Protein AF-0000000070551129 (afdb_homodimer)

Foldseek 3Di:
DALPAEEEEEALPPVLQVQLQCVQCVDPLRSHRYDYDNDLVVVVVDLVVDEHCEYEEAPVSCVVCVVSVRHVAYEHADADVVQVVQLVDPDDSYHRDHSPDDSVLVVLSRQLSVLLVCLVVVDDEAEEEFAEDDLVQRVLLLLLVQVLVLVVGAEEEEELAPPDCVCLQQVPPAPAAPLQLVVLCVVPVPCSQVRNSSQWDDGRSYIYGHYDNDLVSSLPDALVNVLVSVVVSCNSRNGNYYGYSQYPSYDVSVSNLVSGDAAEYEDDPDPVRNVVLVVVLVVCVVVVNPVRSVRYHYFHGDDDPPDDSNCSSVCSCVGPRSVVVSVVVVVSVD/DALPAEEEEEALPPVLQVQLQCVQCVDPVRSHRYDYDNDLVVVVVDLVPDEGCEYEEAPVSCVVPVVSVRHVAYEHADAPVVQVVQLPDPDDSYHRDHSPDPSVLVVLSRQLSVLLVCLVVVDDEAEEEFAEDDLVQRVLLLLLVQVLVLVVGAEEEEELAPPDCVCLQQVPPAPAAPLQLVVLCVVPVPCSQSRNSSQWDDGDSYIYGHYDNDLVSSLPDALVNVLVSVVVSCNRRNGNYYGYSQYDSYDVSVSNLVSGDAAEYEDDPDPVRNVVLVVVLVVCVVVVNPVRSVRYHYFHGDDDPPDDSNCSSVCSCVGPRSVVVSVVVVVSVD

Organism: Lachnospira eligens (strain ATCC 27750 / DSM 3376 / VPI C15-48 / C15-B4) (NCBI:txid515620)

Solvent-accessible surface area (backbone atoms only — not comparable to full-atom values): 34025 Å² total; per-residue (Å²): 101,73,53,78,34,37,28,38,34,43,33,76,52,53,68,60,37,49,52,43,32,48,54,40,54,67,32,58,84,37,48,33,38,49,46,72,34,57,47,67,69,59,42,52,58,45,57,74,77,41,78,33,47,26,36,37,29,35,60,71,65,43,71,73,44,61,80,65,59,71,31,73,33,37,32,28,43,27,57,63,75,55,10,53,54,44,56,66,51,80,96,56,76,52,41,39,34,44,56,95,50,60,56,69,56,45,48,50,51,49,50,28,46,53,27,18,53,43,15,72,67,50,59,78,67,39,33,34,28,27,34,56,69,41,48,57,47,27,53,52,50,33,49,47,52,36,53,58,45,17,74,72,41,50,23,37,35,38,44,46,28,54,40,56,52,60,38,55,31,55,64,61,83,67,90,41,18,37,48,54,32,51,50,41,40,69,74,30,70,89,59,21,71,76,59,34,59,67,14,50,43,76,44,95,65,31,34,28,32,34,42,33,86,48,53,62,61,43,27,69,41,47,32,67,55,51,34,53,52,52,50,49,47,31,64,69,35,6,26,36,31,37,32,34,31,54,21,52,35,22,31,52,44,74,57,39,50,74,62,32,74,41,46,35,30,49,49,54,78,28,38,57,44,40,44,22,52,51,41,42,44,51,49,31,43,76,72,68,37,43,74,56,54,74,58,49,41,74,40,70,67,82,76,66,50,84,48,54,46,64,49,45,63,80,44,42,81,75,40,88,47,39,65,60,49,52,53,50,45,49,70,71,72,91,102,72,52,78,35,37,27,36,35,43,33,77,51,55,68,59,37,50,51,44,32,48,53,39,54,67,30,60,85,38,48,32,37,50,46,72,34,57,46,69,70,60,44,53,58,45,58,73,76,42,77,34,47,26,35,37,28,34,59,73,66,42,70,74,44,60,79,67,58,73,30,73,32,37,34,28,44,28,58,65,74,55,10,54,55,46,56,65,51,81,94,56,74,54,42,38,34,45,56,94,51,60,56,69,56,47,48,50,52,49,49,23,44,52,28,18,53,43,19,70,67,76,46,78,68,40,32,35,28,30,34,52,68,41,48,57,47,27,52,52,51,35,50,47,52,38,52,60,45,20,75,75,41,52,24,36,35,39,45,46,27,54,38,58,50,61,38,54,31,53,64,62,84,68,91,42,19,37,45,54,32,51,49,41,41,69,76,30,71,89,59,23,71,74,59,33,59,66,15,50,44,78,44,96,67,31,34,30,33,34,42,33,87,48,52,64,60,42,27,70,40,47,32,68,55,50,34,52,53,51,49,51,49,31,63,65,34,8,26,36,32,36,32,34,31,54,22,52,34,23,32,54,42,73,57,39,50,75,61,32,76,42,44,37,31,50,48,54,78,29,37,58,44,40,43,22,51,52,40,43,44,51,48,30,45,74,73,68,37,43,74,56,56,73,57,50,40,73,41,71,67,82,76,67,48,85,46,53,46,66,47,44,62,80,43,43,80,75,40,89,45,39,64,59,48,51,52,51,45,48,70,72,73,92

Nearest PDB structures (foldseek):
  3ea0-assembly1_B  TM=7.033E-01  e=5.804E-07  Chlorobaculum tepidum TLS
  3ea0-assembly1_A  TM=7.197E-01  e=1.323E-06  Chlorobaculum tepidum TLS
  1hyq-assembly1_A  TM=6.596E-01  e=9.170E-05  Archaeoglobus fulgidus
  4pfs-assembly1_A  TM=6.020E-01  e=1.752E-04  Mycolicibacterium smegmatis MC2 155
  6uyk-assembly2_C  TM=6.103E-01  e=4.208E-03  Cereibacter sphaeroides

Sequence (668 aa):
MGKNNICVIYDSDESYAKRLMSVINDDNDIPYNAQVFTKENDLDRYLKEKKADMLMISEEAYEYDSDRVGSKTVVLCEEDEDADEINTRKGEDLVGVCKYQPSYQILQSVMKYEKKEKALRSGRLKVIGVYGFNSGKRIVLSLAIARILSERAAALFVSFESFSCVANILKCDNNENLSDALYTFRQNHNQFHKNIANSISHYDRLDYIPEADCAEDVSDIKSQEIGTFIQAIGRELGYSYIVIDIGDCIRMPWAVLECCDEYYITCGENSIENSRIRNFEKYMIEQGMDNISEKLNKVSVNVQPDIPVEDIWGKLPFSEYYEDLQRMINAGGIMGKNNICVIYDSDESYAKRLMSVINDDNDIPYNAQVFTKENDLDRYLKEKKADMLMISEEAYEYDSDRVGSKTVVLCEEDEDADEINTRKGEDLVGVCKYQPSYQILQSVMKYEKKEKALRSGRLKVIGVYGFNSGKRIVLSLAIARILSERAAALFVSFESFSCVANILKCDNNENLSDALYTFRQNHNQFHKNIANSISHYDRLDYIPEADCAEDVSDIKSQEIGTFIQAIGRELGYSYIVIDIGDCIRMPWAVLECCDEYYITCGENSIENSRIRNFEKYMIEQGMDNISEKLNKVSVNVQPDIPVEDIWGKLPFSEYYEDLQRMINAGGI

pLDDT: mean 82.84, std 12.84, range [40.72, 98.38]

Secondary structure (DSSP, 8-state):
----EEEEEE-S-HHHHHHHHHHHHH-TTS-EEEEEE-SHHHHHHHHHH---SEEEE-HHHHHHTGGGGGSSEEEEEE-HHHHHHHHT-SS--EEEEESSS-HHHHHHHHHHHHHHHHHHHS---EEEEEE-SBHHHHHHHHHHHHHHHHTTS-EEEEE--TT--HHHHTT---S--HHHHHHHHHH-GGGHHHHHGGG-EEETTEEEEPPPS-HHHHHT--HHHHHHHHHHHHHHHT-SEEEEE--TTSSSGGGGGGG-SEEEEEPPSSHHHHHHHHHHHHHHHHTT-HHHHHH-EEE-----TT--GGGHHHHGGGSTTHHHHHHHHHHTT-/----EEEEEE-S-HHHHHHHHHHHHH-TTS-EEEEEE-SHHHHHHHHHH---SEEEE-HHHHHH-GGGGGSSEEEEEE-HHHHHHHHT-SS--EEEEESSS-HHHHHHHHHHHHHHHHHHHH---EEEEEE-SBHHHHHHHHHHHHHHHHTTS-EEEEE--TT--HHHHTT---S--HHHHHHHHHH-GGGHHHHHGGG-EEETTEEEEPPPS-HHHHHT--HHHHHHHHHHHHHHHT-SEEEEE--TTSSSGGGGGGG-SEEEEEPPSSHHHHHHHHHHHHHHHHTT-HHHHHH-EEE-----TT--GGGHHHHGGGSTTHHHHHHHHHHTT-

Radius of gyration: 32.63 Å; Cα contacts (8 Å, |Δi|>4): 1305; chains: 2; bounding box: 46×109×69 Å

Structure (mmCIF, N/CA/C/O backbone):
data_AF-0000000070551129-model_v1
#
loop_
_entity.id
_entity.type
_entity.pdbx_description
1 polymer 'Uncharacterized protein'
#
loop_
_atom_site.group_PDB
_atom_site.id
_atom_site.type_symbol
_atom_site.label_atom_id
_atom_site.label_alt_id
_atom_site.label_comp_id
_atom_site.label_asym_id
_atom_site.label_entity_id
_atom_site.label_seq_id
_atom_site.pdbx_PDB_ins_code
_atom_site.Cartn_x
_atom_site.Cartn_y
_atom_site.Cartn_z
_atom_site.occupancy
_atom_site.B_iso_or_equiv
_atom_site.auth_seq_id
_atom_site.auth_comp_id
_atom_site.auth_asym_id
_atom_site.auth_atom_id
_atom_site.pdbx_PDB_model_num
ATOM 1 N N . MET A 1 1 ? -2.869 27.109 26.625 1 40.72 1 MET A N 1
ATOM 2 C CA . MET A 1 1 ? -1.986 28.188 26.188 1 40.72 1 MET A CA 1
ATOM 3 C C . MET A 1 1 ? -2.447 29.531 26.766 1 40.72 1 MET A C 1
ATOM 5 O O . MET A 1 1 ? -3.646 29.75 26.922 1 40.72 1 MET A O 1
ATOM 9 N N . GLY A 1 2 ? -1.692 30.156 27.406 1 56.19 2 GLY A N 1
ATOM 10 C CA . GLY A 1 2 ? -2.068 31.422 28.031 1 56.19 2 GLY A CA 1
ATOM 11 C C . GLY A 1 2 ? -2.586 32.438 27.031 1 56.19 2 GLY A C 1
ATOM 12 O O . GLY A 1 2 ? -2.168 32.438 25.859 1 56.19 2 GLY A O 1
ATOM 13 N N . LYS A 1 3 ? -3.875 32.906 27.188 1 69.31 3 LYS A N 1
ATOM 14 C CA . LYS A 1 3 ? -4.48 33.938 26.359 1 69.31 3 LYS A CA 1
ATOM 15 C C . LYS A 1 3 ? -3.783 35.281 26.547 1 69.31 3 LYS A C 1
ATOM 17 O O . LYS A 1 3 ? -4.344 36.188 27.141 1 69.31 3 LYS A O 1
ATOM 22 N N . ASN A 1 4 ? -2.457 35.281 26.203 1 73.81 4 ASN A N 1
ATOM 23 C CA . ASN A 1 4 ? -1.612 36.438 26.438 1 73.81 4 ASN A CA 1
ATOM 24 C C . ASN A 1 4 ? -1.712 37.438 25.297 1 73.81 4 ASN A C 1
ATOM 26 O O . ASN A 1 4 ? -1.296 38.594 25.453 1 73.81 4 ASN A O 1
ATOM 30 N N . ASN A 1 5 ? -2.227 37.062 24.25 1 80.75 5 ASN A N 1
ATOM 31 C CA . ASN A 1 5 ? -2.365 37.969 23.125 1 80.75 5 ASN A CA 1
ATOM 32 C C . ASN A 1 5 ? -3.74 38.656 23.109 1 80.75 5 ASN A C 1
ATOM 34 O O . ASN A 1 5 ? -4.738 38.031 23.469 1 80.75 5 ASN A O 1
ATOM 38 N N . ILE A 1 6 ? -3.719 39.938 22.828 1 86.62 6 ILE A N 1
ATOM 39 C CA . ILE A 1 6 ? -4.957 40.688 22.844 1 86.62 6 ILE A CA 1
ATOM 40 C C . ILE A 1 6 ? -5.539 40.781 21.438 1 86.62 6 ILE A C 1
ATOM 42 O O . ILE A 1 6 ? -4.84 41.156 20.484 1 86.62 6 ILE A O 1
ATOM 46 N N . CYS A 1 7 ? -6.777 40.312 21.312 1 88.5 7 CYS A N 1
ATOM 47 C CA . CYS A 1 7 ? -7.543 40.469 20.078 1 88.5 7 CYS A CA 1
ATOM 48 C C . CYS A 1 7 ? -8.633 41.5 20.234 1 88.5 7 CYS A C 1
ATOM 50 O O . CYS A 1 7 ? -9.461 41.438 21.141 1 88.5 7 CYS A O 1
ATOM 52 N N . VAL A 1 8 ? -8.594 42.531 19.453 1 89.94 8 VAL A N 1
ATOM 53 C CA . VAL A 1 8 ? -9.602 43.594 19.5 1 89.94 8 VAL A CA 1
ATOM 54 C C . VAL A 1 8 ? -10.57 43.438 18.328 1 89.94 8 VAL A C 1
ATOM 56 O O . VAL A 1 8 ? -10.141 43.344 17.172 1 89.94 8 VAL A O 1
ATOM 59 N N . ILE A 1 9 ? -11.805 43.344 18.672 1 90 9 ILE A N 1
ATOM 60 C CA . ILE A 1 9 ? -12.852 43.219 17.656 1 90 9 ILE A CA 1
ATOM 61 C C . ILE A 1 9 ? -13.672 44.5 17.609 1 90 9 ILE A C 1
ATOM 63 O O . ILE A 1 9 ? -14.195 44.969 18.625 1 90 9 ILE A O 1
ATOM 67 N N . TYR A 1 10 ? -13.766 45.031 16.438 1 89.94 10 TYR A N 1
ATOM 68 C CA . TYR A 1 10 ? -14.633 46.188 16.234 1 89.94 10 TYR A CA 1
ATOM 69 C C . TYR A 1 10 ? -15.711 45.875 15.195 1 89.94 10 TYR A C 1
ATOM 71 O O . TYR A 1 10 ? -15.406 45.531 14.055 1 89.94 10 TYR A O 1
ATOM 79 N N . ASP A 1 11 ? -16.906 46.062 15.633 1 88.19 11 ASP A N 1
ATOM 80 C CA . ASP A 1 11 ? -18.062 45.938 14.742 1 88.19 11 ASP A CA 1
ATOM 81 C C . ASP A 1 11 ? -19.266 46.688 15.281 1 88.19 11 ASP A C 1
ATOM 83 O O . ASP A 1 11 ? -19.547 46.656 16.484 1 88.19 11 ASP A O 1
ATOM 87 N N . SER A 1 12 ? -19.953 47.312 14.336 1 83.81 12 SER A N 1
ATOM 88 C CA . SER A 1 12 ? -21.141 48.062 14.766 1 83.81 12 SER A CA 1
ATOM 89 C C . SER A 1 12 ? -22.25 47.125 15.242 1 83.81 12 SER A C 1
ATOM 91 O O . SER A 1 12 ? -23.125 47.531 16 1 83.81 12 SER A O 1
ATOM 93 N N . ASP A 1 13 ? -22.203 45.938 14.656 1 81.88 13 ASP A N 1
ATOM 94 C CA . ASP A 1 13 ? -23.125 44.906 15.125 1 81.88 13 ASP A CA 1
ATOM 95 C C . ASP A 1 13 ? -22.625 44.281 16.422 1 81.88 13 ASP A C 1
ATOM 97 O O . ASP A 1 13 ? -21.781 43.406 16.391 1 81.88 13 ASP A O 1
ATOM 101 N N . GLU A 1 14 ? -23.219 44.719 17.516 1 84.19 14 GLU A N 1
ATOM 102 C CA . GLU A 1 14 ? -22.781 44.281 18.828 1 84.19 14 GLU A CA 1
ATOM 103 C C . GLU A 1 14 ? -23 42.781 19.016 1 84.19 14 GLU A C 1
ATOM 105 O O . GLU A 1 14 ? -22.156 42.094 19.594 1 84.19 14 GLU A O 1
ATOM 110 N N . SER A 1 15 ? -24.078 42.281 18.516 1 83.12 15 SER A N 1
ATOM 111 C CA . SER A 1 15 ? -24.391 40.875 18.656 1 83.12 15 SER A CA 1
ATOM 112 C C . SER A 1 15 ? -23.359 40 17.938 1 83.12 15 SER A C 1
ATOM 114 O O . SER A 1 15 ? -22.891 39 18.484 1 83.12 15 SER A O 1
ATOM 116 N N . TYR A 1 16 ? -23.062 40.406 16.828 1 81.5 16 TYR A N 1
ATOM 117 C CA . TYR A 1 16 ? -22.047 39.719 16.062 1 81.5 16 TYR A CA 1
ATOM 118 C C . TYR A 1 16 ? -20.703 39.75 16.781 1 81.5 16 TYR A C 1
ATOM 120 O O . TYR A 1 16 ? -20.047 38.719 16.953 1 81.5 16 TYR A O 1
ATOM 128 N N . ALA A 1 17 ? -20.297 40.938 17.188 1 85.5 17 ALA A N 1
ATOM 129 C CA . ALA A 1 17 ? -19 41.125 17.812 1 85.5 17 ALA A CA 1
ATOM 130 C C . ALA A 1 17 ? -18.875 40.312 19.094 1 85.5 17 ALA A C 1
ATOM 132 O O . ALA A 1 17 ? -17.859 39.688 19.344 1 85.5 17 ALA A O 1
ATOM 133 N N . LYS A 1 18 ? -19.906 40.281 19.812 1 85.19 18 LYS A N 1
ATOM 134 C CA . LYS A 1 18 ? -19.906 39.562 21.078 1 85.19 18 LYS A CA 1
ATOM 135 C C . LYS A 1 18 ? -19.875 38.062 20.859 1 85.19 18 LYS A C 1
ATOM 137 O O . LYS A 1 18 ? -19.234 37.312 21.609 1 85.19 18 LYS A O 1
ATOM 142 N N . ARG A 1 19 ? -20.547 37.625 19.828 1 80.62 19 ARG A N 1
ATOM 143 C CA . ARG A 1 19 ? -20.5 36.188 19.5 1 80.62 19 ARG A CA 1
ATOM 144 C C . ARG A 1 19 ? -19.094 35.75 19.125 1 80.62 19 ARG A C 1
ATOM 146 O O . ARG A 1 19 ? -18.609 34.719 19.594 1 80.62 19 ARG A O 1
ATOM 153 N N . LEU A 1 20 ? -18.531 36.562 18.328 1 83.62 20 LEU A N 1
ATOM 154 C CA . LEU A 1 20 ? -17.172 36.281 17.922 1 83.62 20 LEU A CA 1
ATOM 155 C C . LEU A 1 20 ? -16.219 36.281 19.109 1 83.62 20 LEU A C 1
ATOM 157 O O . LEU A 1 20 ? -15.367 35.406 19.25 1 83.62 20 LEU A O 1
ATOM 161 N N . MET A 1 21 ? -16.391 37.25 19.969 1 85.81 21 MET A N 1
ATOM 162 C CA . MET A 1 21 ? -15.594 37.344 21.188 1 85.81 21 MET A CA 1
ATOM 163 C C . MET A 1 21 ? -15.75 36.094 22.047 1 85.81 21 MET A C 1
ATOM 165 O O . MET A 1 21 ? -14.766 35.562 22.531 1 85.81 21 MET A O 1
ATOM 169 N N . SER A 1 22 ? -16.922 35.625 22.203 1 85 22 SER A N 1
ATOM 170 C CA . SER A 1 22 ? -17.203 34.469 23.031 1 85 22 SER A CA 1
ATOM 171 C C . SER A 1 22 ? -16.516 33.219 22.469 1 85 22 SER A C 1
ATOM 173 O O . SER A 1 22 ? -15.922 32.438 23.219 1 85 22 SER A O 1
ATOM 175 N N . VAL A 1 23 ? -16.594 33.125 21.203 1 78.56 23 VAL A N 1
ATOM 176 C CA . VAL A 1 23 ? -15.984 31.969 20.578 1 78.56 23 VAL A CA 1
ATOM 177 C C . VAL A 1 23 ? -14.477 31.984 20.781 1 78.56 23 VAL A C 1
ATOM 179 O O . VAL A 1 23 ? -13.875 30.969 21.109 1 78.56 23 VAL A O 1
ATOM 182 N N . ILE A 1 24 ? -13.852 33.125 20.703 1 80.94 24 ILE A N 1
ATOM 183 C CA . ILE A 1 24 ? -12.406 33.281 20.844 1 80.94 24 ILE A CA 1
ATOM 184 C C . ILE A 1 24 ? -12 33.062 22.297 1 80.94 24 ILE A C 1
ATOM 186 O O . ILE A 1 24 ? -11.055 32.344 22.578 1 80.94 24 ILE A O 1
ATOM 190 N N . ASN A 1 25 ? -12.773 33.594 23.156 1 85 25 ASN A N 1
ATOM 191 C CA . ASN A 1 25 ? -12.422 33.594 24.578 1 85 25 ASN A CA 1
ATOM 192 C C . ASN A 1 25 ? -12.766 32.25 25.203 1 85 25 ASN A C 1
ATOM 194 O O . ASN A 1 25 ? -12.125 31.828 26.188 1 85 25 ASN A O 1
ATOM 198 N N . ASP A 1 26 ? -13.688 31.578 24.594 1 81.44 26 ASP A N 1
ATOM 199 C CA . ASP A 1 26 ? -14.125 30.312 25.156 1 81.44 26 ASP A CA 1
ATOM 200 C C . ASP A 1 26 ? -13.242 29.156 24.672 1 81.44 26 ASP A C 1
ATOM 202 O O . ASP A 1 26 ? -13.242 28.078 25.281 1 81.44 26 ASP A O 1
ATOM 206 N N . ASP A 1 27 ? -12.633 29.5 23.703 1 72.81 27 ASP A N 1
ATOM 207 C CA . ASP A 1 27 ? -11.766 28.453 23.156 1 72.81 27 ASP A CA 1
ATOM 208 C C . ASP A 1 27 ? -10.367 28.547 23.75 1 72.81 27 ASP A C 1
ATOM 210 O O . ASP A 1 27 ? -9.609 29.469 23.453 1 72.81 27 ASP A O 1
ATOM 214 N N . ASN A 1 28 ? -10.07 27.625 24.531 1 67.88 28 ASN A N 1
ATOM 215 C CA . ASN A 1 28 ? -8.797 27.656 25.25 1 67.88 28 ASN A CA 1
ATOM 216 C C . ASN A 1 28 ? -7.625 27.391 24.297 1 67.88 28 ASN A C 1
ATOM 218 O O . ASN A 1 28 ? -6.477 27.688 24.625 1 67.88 28 ASN A O 1
ATOM 222 N N . ASP A 1 29 ? -7.992 26.969 23.203 1 62.5 29 ASP A N 1
ATOM 223 C CA . ASP A 1 29 ? -6.918 26.656 22.266 1 62.5 29 ASP A CA 1
ATOM 224 C C . ASP A 1 29 ? -6.523 27.906 21.469 1 62.5 29 ASP A C 1
ATOM 226 O O . ASP A 1 29 ? -5.551 27.875 20.703 1 62.5 29 ASP A O 1
ATOM 230 N N . ILE A 1 30 ? -7.211 28.922 21.656 1 69.75 30 ILE A N 1
ATOM 231 C CA . ILE A 1 30 ? -6.938 30.188 20.984 1 69.75 30 ILE A CA 1
ATOM 232 C C . ILE A 1 30 ? -6.156 31.109 21.922 1 69.75 30 ILE A C 1
ATOM 234 O O . ILE A 1 30 ? -6.625 31.438 23.016 1 69.75 30 ILE A O 1
ATOM 238 N N . PRO A 1 31 ? -4.977 31.375 21.469 1 73.44 31 PRO A N 1
ATOM 239 C CA . PRO A 1 31 ? -4.121 32.156 22.375 1 73.44 31 PRO A CA 1
ATOM 240 C C . PRO A 1 31 ? -4.484 33.625 22.422 1 73.44 31 PRO A C 1
ATOM 242 O O . PRO A 1 31 ? -3.596 34.469 22.453 1 73.44 31 PRO A O 1
ATOM 245 N N . TYR A 1 32 ? -5.703 34.031 22.312 1 81.88 32 TYR A N 1
ATOM 246 C CA . TYR A 1 32 ? -6.125 35.406 22.297 1 81.88 32 TYR A CA 1
ATOM 247 C C . TYR A 1 32 ? -7.223 35.656 23.328 1 81.88 32 TYR A C 1
ATOM 249 O O . TYR A 1 32 ? -8.07 34.812 23.562 1 81.88 32 TYR A O 1
ATOM 257 N N . ASN A 1 33 ? -7.055 36.781 23.969 1 87.5 33 ASN A N 1
ATOM 258 C CA . ASN A 1 33 ? -8.164 37.344 24.734 1 87.5 33 ASN A CA 1
ATOM 259 C C . ASN A 1 33 ? -8.852 38.469 23.938 1 87.5 33 ASN A C 1
ATOM 261 O O . ASN A 1 33 ? -8.25 39.5 23.641 1 87.5 33 ASN A O 1
ATOM 265 N N . ALA A 1 34 ? -10.047 38.156 23.594 1 89.06 34 ALA A N 1
ATOM 266 C CA . ALA A 1 34 ? -10.734 39.094 22.688 1 89.06 34 ALA A CA 1
ATOM 267 C C . ALA A 1 34 ? -11.508 40.156 23.469 1 89.06 34 ALA A C 1
ATOM 269 O O . ALA A 1 34 ? -12.109 39.844 24.5 1 89.06 34 ALA A O 1
ATOM 270 N N . GLN A 1 35 ? -11.438 41.375 23.078 1 91.31 35 GLN A N 1
ATOM 271 C CA . GLN A 1 35 ? -12.211 42.531 23.562 1 91.31 35 GLN A CA 1
ATOM 272 C C . GLN A 1 35 ? -13 43.156 22.438 1 91.31 35 GLN A C 1
ATOM 274 O O . GLN A 1 35 ? -12.5 43.312 21.328 1 91.31 35 GLN A O 1
ATOM 279 N N . VAL A 1 36 ? -14.219 43.531 22.719 1 93 36 VAL A N 1
ATOM 280 C CA . VAL A 1 36 ? -15.117 44 21.688 1 93 36 VAL A CA 1
ATOM 281 C C . VAL A 1 36 ? -15.336 45.531 21.859 1 93 36 VAL A C 1
ATOM 283 O O . VAL A 1 36 ? -15.477 46 22.984 1 93 36 VAL A O 1
ATOM 286 N N . PHE A 1 37 ? -15.344 46.219 20.812 1 89.88 37 PHE A N 1
ATOM 287 C CA . PHE A 1 37 ? -15.727 47.625 20.75 1 89.88 37 PHE A CA 1
ATOM 288 C C . PHE A 1 37 ? -16.797 47.812 19.688 1 89.88 37 PHE A C 1
ATOM 290 O O . PHE A 1 37 ? -16.719 47.281 18.594 1 89.88 37 PHE A O 1
ATOM 297 N N . THR A 1 38 ? -17.781 48.594 19.969 1 90.19 38 THR A N 1
ATOM 298 C CA . THR A 1 38 ? -18.859 48.844 19 1 90.19 38 THR A CA 1
ATOM 299 C C . THR A 1 38 ? -18.875 50.312 18.578 1 90.19 38 THR A C 1
ATOM 301 O O . THR A 1 38 ? -19.609 50.656 17.641 1 90.19 38 THR A O 1
ATOM 304 N N . LYS A 1 39 ? -18.156 51.094 19.297 1 88.38 39 LYS A N 1
ATOM 305 C CA . LYS A 1 39 ? -18.016 52.531 18.953 1 88.38 39 LYS A CA 1
ATOM 306 C C . LYS A 1 39 ? -16.594 52.844 18.547 1 88.38 39 LYS A C 1
ATOM 308 O O . LYS A 1 39 ? -15.641 52.438 19.234 1 88.38 39 LYS A O 1
ATOM 313 N N . GLU A 1 40 ? -16.438 53.562 17.516 1 83.12 40 GLU A N 1
ATOM 314 C CA . GLU A 1 40 ? -15.117 53.875 16.953 1 83.12 40 GLU A CA 1
ATOM 315 C C . GLU A 1 40 ? -14.281 54.688 17.922 1 83.12 40 GLU A C 1
ATOM 317 O O . GLU A 1 40 ? -13.078 54.469 18.047 1 83.12 40 GLU A O 1
ATOM 322 N N . ASN A 1 41 ? -14.938 55.656 18.594 1 85.25 41 ASN A N 1
ATOM 323 C CA . ASN A 1 41 ? -14.219 56.5 19.531 1 85.25 41 ASN A CA 1
ATOM 324 C C . ASN A 1 41 ? -13.609 55.688 20.672 1 85.25 41 ASN A C 1
ATOM 326 O O . ASN A 1 41 ? -12.5 56 21.125 1 85.25 41 ASN A O 1
ATOM 330 N N . ASP A 1 42 ? -14.367 54.688 21.109 1 87.62 42 ASP A N 1
ATOM 331 C CA . ASP A 1 42 ? -13.859 53.844 22.172 1 87.62 42 ASP A CA 1
ATOM 332 C C . ASP A 1 42 ? -12.68 53 21.688 1 87.62 42 ASP A C 1
ATOM 334 O O . ASP A 1 42 ? -11.703 52.812 22.422 1 87.62 42 ASP A O 1
ATOM 338 N N . LEU A 1 43 ? -12.781 52.531 20.469 1 88.19 43 LEU A N 1
ATOM 339 C CA . LEU A 1 43 ? -11.695 51.781 19.859 1 88.19 43 LEU A CA 1
ATOM 340 C C . LEU A 1 43 ? -10.43 52.625 19.766 1 88.19 43 LEU A C 1
ATOM 342 O O . LEU A 1 43 ? -9.352 52.188 20.172 1 88.19 43 LEU A O 1
ATOM 346 N N . ASP A 1 44 ? -10.562 53.812 19.266 1 82.69 44 ASP A N 1
ATOM 347 C CA . ASP A 1 44 ? -9.422 54.719 19.078 1 82.69 44 ASP A CA 1
ATOM 348 C C . ASP A 1 44 ? -8.734 55 20.406 1 82.69 44 ASP A C 1
ATOM 350 O O . ASP A 1 44 ? -7.504 55.031 20.484 1 82.69 44 ASP A O 1
ATOM 354 N N . ARG A 1 45 ? -9.508 55.312 21.406 1 84.5 45 ARG A N 1
ATOM 355 C CA . ARG A 1 45 ? -8.961 55.562 22.734 1 84.5 45 ARG A CA 1
ATOM 356 C C . ARG A 1 45 ? -8.164 54.375 23.25 1 84.5 45 ARG A C 1
ATOM 358 O O . ARG A 1 45 ? -7.09 54.531 23.828 1 84.5 45 ARG A O 1
ATOM 365 N N . TYR A 1 46 ? -8.766 53.219 22.984 1 86.5 46 TYR A N 1
ATOM 366 C CA . TYR A 1 46 ? -8.109 52 23.438 1 86.5 46 TYR A CA 1
ATOM 367 C C . TYR A 1 46 ? -6.789 51.781 22.703 1 86.5 46 TYR A C 1
ATOM 369 O O . TYR A 1 46 ? -5.766 51.5 23.328 1 86.5 46 TYR A O 1
ATOM 377 N N . LEU A 1 47 ? -6.75 51.938 21.438 1 83.56 47 LEU A N 1
ATOM 378 C CA . LEU A 1 47 ? -5.598 51.594 20.609 1 83.56 47 LEU A CA 1
ATOM 379 C C . LEU A 1 47 ? -4.508 52.656 20.75 1 83.56 47 LEU A C 1
ATOM 381 O O . LEU A 1 47 ? -3.357 52.438 20.375 1 83.56 47 LEU A O 1
ATOM 385 N N . LYS A 1 48 ? -4.848 53.781 21.234 1 78.56 48 LYS A N 1
ATOM 386 C CA . LYS A 1 48 ? -3.852 54.812 21.562 1 78.56 48 LYS A CA 1
ATOM 387 C C . LYS A 1 48 ? -3.025 54.406 22.781 1 78.56 48 LYS A C 1
ATOM 389 O O . LYS A 1 48 ? -1.848 54.75 22.875 1 78.56 48 LYS A O 1
ATOM 394 N N . GLU A 1 49 ? -3.666 53.656 23.625 1 80.75 49 GLU A N 1
ATOM 395 C CA . GLU A 1 49 ? -3.027 53.312 24.891 1 80.75 49 GLU A CA 1
ATOM 396 C C . GLU A 1 49 ? -2.441 51.906 24.859 1 80.75 49 GLU A C 1
ATOM 398 O O . GLU A 1 49 ? -1.439 51.625 25.516 1 80.75 49 GLU A O 1
ATOM 403 N N . LYS A 1 50 ? -3.178 51.031 24.156 1 80.94 50 LYS A N 1
ATOM 404 C CA . LYS A 1 50 ? -2.787 49.625 24.141 1 80.94 50 LYS A CA 1
ATOM 405 C C . LYS A 1 50 ? -2.635 49.094 22.703 1 80.94 50 LYS A C 1
ATOM 407 O O . LYS A 1 50 ? -3.322 49.562 21.797 1 80.94 50 LYS A O 1
ATOM 412 N N . LYS A 1 51 ? -1.663 48.219 22.609 1 80.38 51 LYS A N 1
ATOM 413 C CA . LYS A 1 51 ? -1.47 47.562 21.312 1 80.38 51 LYS A CA 1
ATOM 414 C C . LYS A 1 51 ? -2.217 46.25 21.234 1 80.38 51 LYS A C 1
ATOM 416 O O . LYS A 1 51 ? -2.26 45.5 22.219 1 80.38 51 LYS A O 1
ATOM 421 N N . ALA A 1 52 ? -2.916 46.062 20.156 1 83 52 ALA A N 1
ATOM 422 C CA . ALA A 1 52 ? -3.562 44.781 19.906 1 83 52 ALA A CA 1
ATOM 423 C C . ALA A 1 52 ? -2.656 43.875 19.094 1 83 52 ALA A C 1
ATOM 425 O O . ALA A 1 52 ? -1.943 44.312 18.203 1 83 52 ALA A O 1
ATOM 426 N N . ASP A 1 53 ? -2.607 42.719 19.484 1 81.44 53 ASP A N 1
ATOM 427 C CA . ASP A 1 53 ? -1.89 41.719 18.703 1 81.44 53 ASP A CA 1
ATOM 428 C C . ASP A 1 53 ? -2.639 41.375 17.422 1 81.44 53 ASP A C 1
ATOM 430 O O . ASP A 1 53 ? -2.021 41.094 16.391 1 81.44 53 ASP A O 1
ATOM 434 N N . MET A 1 54 ? -3.961 41.469 17.516 1 82.75 54 MET A N 1
ATOM 435 C CA . MET A 1 54 ? -4.84 41.25 16.375 1 82.75 54 MET A CA 1
ATOM 436 C C . MET A 1 54 ? -6.008 42.25 16.391 1 82.75 54 MET A C 1
ATOM 438 O O . MET A 1 54 ? -6.609 42.469 17.438 1 82.75 54 MET A O 1
ATOM 442 N N . LEU A 1 55 ? -6.27 42.875 15.32 1 86.31 55 LEU A N 1
ATOM 443 C CA . LEU A 1 55 ? -7.398 43.781 15.156 1 86.31 55 LEU A CA 1
ATOM 444 C C . LEU A 1 55 ? -8.367 43.25 14.094 1 86.31 55 LEU A C 1
ATOM 446 O O . LEU A 1 55 ? -7.98 43.062 12.938 1 86.31 55 LEU A O 1
ATOM 450 N N . MET A 1 56 ? -9.547 42.906 14.492 1 87.06 56 MET A N 1
ATOM 451 C CA . MET A 1 56 ? -10.602 42.469 13.578 1 87.06 56 MET A CA 1
ATOM 452 C C . MET A 1 56 ? -11.594 43.594 13.328 1 87.06 56 MET A C 1
ATOM 454 O O . MET A 1 56 ? -12.297 44.031 14.25 1 87.06 56 MET A O 1
ATOM 458 N N . ILE A 1 57 ? -11.617 44.125 12.102 1 85.62 57 ILE A N 1
ATOM 459 C CA . ILE A 1 57 ? -12.383 45.344 11.836 1 85.62 57 ILE A CA 1
ATOM 460 C C . ILE A 1 57 ? -12.875 45.344 10.391 1 85.62 57 ILE A C 1
ATOM 462 O O . ILE A 1 57 ? -12.453 44.5 9.594 1 85.62 57 ILE A O 1
ATOM 466 N N . SER A 1 58 ? -13.891 46.156 10.102 1 79.12 58 SER A N 1
ATOM 467 C CA . SER A 1 58 ? -14.312 46.312 8.711 1 79.12 58 SER A CA 1
ATOM 468 C C . SER A 1 58 ? -13.305 47.125 7.918 1 79.12 58 SER A C 1
ATOM 470 O O . SER A 1 58 ? -12.531 47.906 8.492 1 79.12 58 SER A O 1
ATOM 472 N N . GLU A 1 59 ? -13.266 46.969 6.645 1 77.56 59 GLU A N 1
ATOM 473 C CA . GLU A 1 59 ? -12.359 47.719 5.785 1 77.56 59 GLU A CA 1
ATOM 474 C C . GLU A 1 59 ? -12.617 49.219 5.875 1 77.56 59 GLU A C 1
ATOM 476 O O . GLU A 1 59 ? -11.68 50.031 5.895 1 77.56 59 GLU A O 1
ATOM 481 N N . GLU A 1 60 ? -13.844 49.5 5.961 1 76.38 60 GLU A N 1
ATOM 482 C CA . GLU A 1 60 ? -14.227 50.906 6.07 1 76.38 60 GLU A CA 1
ATOM 483 C C . GLU A 1 60 ? -13.648 51.562 7.332 1 76.38 60 GLU A C 1
ATOM 485 O O . GLU A 1 60 ? -13.133 52.656 7.289 1 76.38 60 GLU A O 1
ATOM 490 N N . ALA A 1 61 ? -13.703 50.844 8.344 1 76.56 61 ALA A N 1
ATOM 491 C CA . ALA A 1 61 ? -13.195 51.344 9.617 1 76.56 61 ALA A CA 1
ATOM 492 C C . ALA A 1 61 ? -11.672 51.406 9.617 1 76.56 61 ALA A C 1
ATOM 494 O O . ALA A 1 61 ? -11.078 52.25 10.289 1 76.56 61 ALA A O 1
ATOM 495 N N . TYR A 1 62 ? -11.023 50.5 8.922 1 78.5 62 TYR A N 1
ATOM 496 C CA . TYR A 1 62 ? -9.57 50.438 8.812 1 78.5 62 TYR A CA 1
ATOM 497 C C . TYR A 1 62 ? -9.031 51.625 8.008 1 78.5 62 TYR A C 1
ATOM 499 O O . TYR A 1 62 ? -8.031 52.25 8.391 1 78.5 62 TYR A O 1
ATOM 507 N N . GLU A 1 63 ? -9.547 51.875 6.883 1 70.38 63 GLU A N 1
ATOM 508 C CA . GLU A 1 63 ? -9.094 52.969 6 1 70.38 63 GLU A CA 1
ATOM 509 C C . GLU A 1 63 ? -9.18 54.312 6.695 1 70.38 63 GLU A C 1
ATOM 511 O O . GLU A 1 63 ? -8.406 55.219 6.395 1 70.38 63 GLU A O 1
ATOM 516 N N . TYR A 1 64 ? -10.195 54.438 7.539 1 62.62 64 TYR A N 1
ATOM 517 C CA . TYR A 1 64 ? -10.383 55.719 8.234 1 62.62 64 TYR A CA 1
ATOM 518 C C . TYR A 1 64 ? -9.172 56.031 9.086 1 62.62 64 TYR A C 1
ATOM 520 O O . TYR A 1 64 ? -8.812 57.219 9.234 1 62.62 64 TYR A O 1
ATOM 528 N N . ASP A 1 65 ? -8.453 55.125 9.719 1 59.59 65 ASP A N 1
ATOM 529 C CA . ASP A 1 65 ? -7.309 55.438 10.57 1 59.59 65 ASP A CA 1
ATOM 530 C C . ASP A 1 65 ? -6.211 54.375 10.406 1 59.59 65 ASP A C 1
ATOM 532 O O . ASP A 1 65 ? -6.152 53.406 11.156 1 59.59 65 ASP A O 1
ATOM 536 N N . SER A 1 66 ? -5.484 54.594 9.453 1 53.88 66 SER A N 1
ATOM 537 C CA . SER A 1 66 ? -4.395 53.656 9.125 1 53.88 66 SER A CA 1
ATOM 538 C C . SER A 1 66 ? -3.383 53.594 10.266 1 53.88 66 SER A C 1
ATOM 540 O O . SER A 1 66 ? -2.547 52.688 10.297 1 53.88 66 SER A O 1
ATOM 542 N N . ASP A 1 67 ? -3.389 54.594 10.945 1 54.72 67 ASP A N 1
ATOM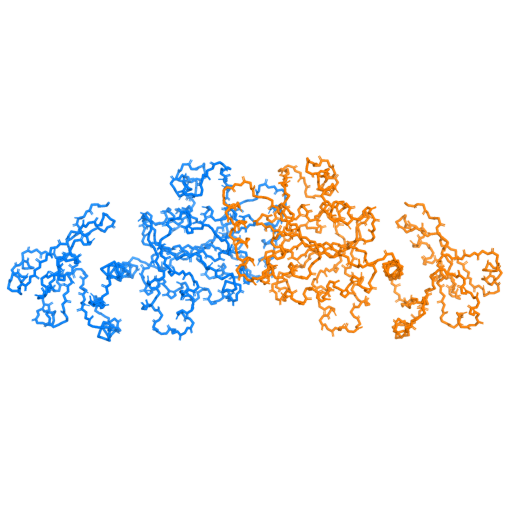 543 C CA . ASP A 1 67 ? -2.447 54.656 12.062 1 54.72 67 ASP A CA 1
ATOM 544 C C . ASP A 1 67 ? -2.744 53.594 13.102 1 54.72 67 ASP A C 1
ATOM 546 O O . ASP A 1 67 ? -2.002 53.438 14.078 1 54.72 67 ASP A O 1
ATOM 550 N N . ARG A 1 68 ? -3.881 52.969 12.898 1 56.56 68 ARG A N 1
ATOM 551 C CA . ARG A 1 68 ? -4.211 51.812 13.75 1 56.56 68 ARG A CA 1
ATOM 552 C C . ARG A 1 68 ? -3.238 50.688 13.508 1 56.56 68 ARG A C 1
ATOM 554 O O . ARG A 1 68 ? -3.373 49.594 14.117 1 56.56 68 ARG A O 1
ATOM 561 N N . VAL A 1 69 ? -2.244 50.969 12.789 1 54.47 69 VAL A N 1
ATOM 562 C CA . VAL A 1 69 ? -1.27 50.094 12.148 1 54.47 69 VAL A CA 1
ATOM 563 C C . VAL A 1 69 ? -0.377 49.469 13.203 1 54.47 69 VAL A C 1
ATOM 565 O O . VAL A 1 69 ? 0.425 48.562 12.898 1 54.47 69 VAL A O 1
ATOM 568 N N . GLY A 1 70 ? -0.576 49.719 14.328 1 57.22 70 GLY A N 1
ATOM 569 C CA . GLY A 1 70 ? 0.404 49.125 15.227 1 57.22 70 GLY A CA 1
ATOM 570 C C . GLY A 1 70 ? 0.095 47.688 15.578 1 57.22 70 GLY A C 1
ATOM 571 O O . GLY A 1 70 ? 0.867 47.031 16.281 1 57.22 70 GLY A O 1
ATOM 572 N N . SER A 1 71 ? -1.029 47.25 15.023 1 57.44 71 SER A N 1
ATOM 573 C CA . SER A 1 71 ? -1.357 45.875 15.367 1 57.44 71 SER A CA 1
ATOM 574 C C . SER A 1 71 ? -0.57 44.875 14.516 1 57.44 71 SER A C 1
ATOM 576 O O . SER A 1 71 ? -0.302 45.156 13.344 1 57.44 71 SER A O 1
ATOM 578 N N . LYS A 1 72 ? -0.09 43.906 15.133 1 64 72 LYS A N 1
ATOM 579 C CA . LYS A 1 72 ? 0.724 42.875 14.469 1 64 72 LYS A CA 1
ATOM 580 C C . LYS A 1 72 ? -0.026 42.25 13.297 1 64 72 LYS A C 1
ATOM 582 O O . LYS A 1 72 ? 0.547 42.062 12.227 1 64 72 LYS A O 1
ATOM 587 N N . THR A 1 73 ? -1.331 42.031 13.508 1 72.06 73 THR A N 1
ATOM 588 C CA . THR A 1 73 ? -2.158 41.406 12.484 1 72.06 73 THR A CA 1
ATOM 589 C C . THR A 1 73 ? -3.508 42.094 12.375 1 72.06 73 THR A C 1
ATOM 591 O O . THR A 1 73 ? -4.188 42.312 13.383 1 72.06 73 THR A O 1
ATOM 594 N N . VAL A 1 74 ? -3.885 42.625 11.227 1 79.81 74 VAL A N 1
ATOM 595 C CA . VAL A 1 74 ? -5.184 43.25 10.984 1 79.81 74 VAL A CA 1
ATOM 596 C C . VAL A 1 74 ? -6.043 42.344 10.117 1 79.81 74 VAL A C 1
ATOM 598 O O . VAL A 1 74 ? -5.621 41.938 9.031 1 79.81 74 VAL A O 1
ATOM 601 N N . VAL A 1 75 ? -7.168 41.969 10.688 1 83.5 75 VAL A N 1
ATOM 602 C CA . VAL A 1 75 ? -8.133 41.125 9.992 1 83.5 75 VAL A CA 1
ATOM 603 C C . VAL A 1 75 ? -9.336 41.969 9.562 1 83.5 75 VAL A C 1
ATOM 605 O O . VAL A 1 75 ? -10.031 42.531 10.398 1 83.5 75 VAL A O 1
ATOM 608 N N . LEU A 1 76 ? -9.594 42.062 8.312 1 82.56 76 LEU A N 1
ATOM 609 C CA . LEU A 1 76 ? -10.727 42.781 7.77 1 82.56 76 LEU A CA 1
ATOM 610 C C . LEU A 1 76 ? -11.906 41.875 7.504 1 82.56 76 LEU A C 1
ATOM 612 O O . LEU A 1 76 ? -11.812 40.969 6.676 1 82.56 76 LEU A O 1
ATOM 616 N N . CYS A 1 77 ? -12.906 42 8.273 1 81.94 77 CYS A N 1
ATOM 617 C CA . CYS A 1 77 ? -14.125 41.219 8.141 1 81.94 77 CYS A CA 1
ATOM 618 C C . CYS A 1 77 ? -15.078 41.844 7.133 1 81.94 77 CYS A C 1
ATOM 620 O O . CYS A 1 77 ? -15.672 42.875 7.402 1 81.94 77 CYS A O 1
ATOM 622 N N . GLU A 1 78 ? -15.211 41.219 5.961 1 78.25 78 GLU A N 1
ATOM 623 C CA . GLU A 1 78 ? -15.984 41.781 4.859 1 78.25 78 GLU A CA 1
ATOM 624 C C . GLU A 1 78 ? -16.891 40.719 4.227 1 78.25 78 GLU A C 1
ATOM 626 O O . GLU A 1 78 ? -16.844 39.562 4.617 1 78.25 78 GLU A O 1
ATOM 631 N N . GLU A 1 79 ? -17.797 41.156 3.371 1 71 79 GLU A N 1
ATOM 632 C CA . GLU A 1 79 ? -18.578 40.188 2.6 1 71 79 GLU A CA 1
ATOM 633 C C . GLU A 1 79 ? -17.688 39.344 1.688 1 71 79 GLU A C 1
ATOM 635 O O . GLU A 1 79 ? -16.531 39.688 1.466 1 71 79 GLU A O 1
ATOM 640 N N . ASP A 1 80 ? -18.125 38.219 1.245 1 66.69 80 ASP A N 1
ATOM 641 C CA . ASP A 1 80 ? -17.375 37.156 0.589 1 66.69 80 ASP A CA 1
ATOM 642 C C . ASP A 1 80 ? -16.516 37.688 -0.535 1 66.69 80 ASP A C 1
ATOM 644 O O . ASP A 1 80 ? -15.297 37.5 -0.543 1 66.69 80 ASP A O 1
ATOM 648 N N . GLU A 1 81 ? -17.078 38.438 -1.455 1 65.62 81 GLU A N 1
ATOM 649 C CA . GLU A 1 81 ? -16.328 38.906 -2.617 1 65.62 81 GLU A CA 1
ATOM 650 C C . GLU A 1 81 ? -15.234 39.875 -2.207 1 65.62 81 GLU A C 1
ATOM 652 O O . GLU A 1 81 ? -14.125 39.844 -2.744 1 65.62 81 GLU A O 1
ATOM 657 N N . ASP A 1 82 ? -15.5 40.656 -1.227 1 74.94 82 ASP A N 1
ATOM 658 C CA . ASP A 1 82 ? -14.555 41.688 -0.795 1 74.94 82 ASP A CA 1
ATOM 659 C C . ASP A 1 82 ? -13.398 41.094 -0.007 1 74.94 82 ASP A C 1
ATOM 661 O O . ASP A 1 82 ? -12.258 41.531 -0.136 1 74.94 82 ASP A O 1
ATOM 665 N N . ALA A 1 83 ? -13.656 40.062 0.828 1 75.06 83 ALA A N 1
ATOM 666 C CA . ALA A 1 83 ? -12.617 39.375 1.604 1 75.06 83 ALA A CA 1
ATOM 667 C C . ALA A 1 83 ? -11.562 38.781 0.689 1 75.06 83 ALA A C 1
ATOM 669 O O . ALA A 1 83 ? -10.359 38.875 0.964 1 75.06 83 ALA A O 1
ATOM 670 N N . ASP A 1 84 ? -12 38.312 -0.378 1 68.31 84 ASP A N 1
ATOM 671 C CA . ASP A 1 84 ? -11.094 37.688 -1.343 1 68.31 84 ASP A CA 1
ATOM 672 C C . ASP A 1 84 ? -10.172 38.75 -1.965 1 68.31 84 ASP A C 1
ATOM 674 O O . ASP A 1 84 ? -8.984 38.5 -2.17 1 68.31 84 ASP A O 1
ATOM 678 N N . GLU A 1 85 ? -10.781 39.844 -2.32 1 72.19 85 GLU A N 1
ATOM 679 C CA . GLU A 1 85 ? -10.023 40.938 -2.926 1 72.19 85 GLU A CA 1
ATOM 680 C C . GLU A 1 85 ? -8.922 41.438 -1.991 1 72.19 85 GLU A C 1
ATOM 682 O O . GLU A 1 85 ? -7.812 41.75 -2.439 1 72.19 85 GLU A O 1
ATOM 687 N N . ILE A 1 86 ? -9.203 41.469 -0.744 1 74.75 86 ILE A N 1
ATOM 688 C CA . ILE A 1 86 ? -8.242 41.906 0.256 1 74.75 86 ILE A CA 1
ATOM 689 C C . ILE A 1 86 ? -7.059 40.969 0.313 1 74.75 86 ILE A C 1
ATOM 691 O O . ILE A 1 86 ? -5.906 41.375 0.409 1 74.75 86 ILE A O 1
ATOM 695 N N . ASN A 1 87 ? -7.34 39.75 0.201 1 69.88 87 ASN A N 1
ATOM 696 C CA . ASN A 1 87 ? -6.305 38.719 0.325 1 69.88 87 ASN A CA 1
ATOM 697 C C . ASN A 1 87 ? -5.414 38.656 -0.912 1 69.88 87 ASN A C 1
ATOM 699 O O . ASN A 1 87 ? -4.352 38.031 -0.893 1 69.88 87 ASN A O 1
ATOM 703 N N . THR A 1 88 ? -5.836 39.25 -1.947 1 63.66 88 THR A N 1
ATOM 704 C CA . THR A 1 88 ? -5.023 39.312 -3.156 1 63.66 88 THR A CA 1
ATOM 705 C C . THR A 1 88 ? -4.094 40.5 -3.117 1 63.66 88 THR A C 1
ATOM 707 O O . THR A 1 88 ? -3.162 40.625 -3.918 1 63.66 88 THR A O 1
ATOM 710 N N . ARG A 1 89 ? -4.359 41.406 -2.17 1 60.78 89 ARG A N 1
ATOM 711 C CA . ARG A 1 89 ? -3.535 42.625 -2.074 1 60.78 89 ARG A CA 1
ATOM 712 C C . ARG A 1 89 ? -2.158 42.312 -1.502 1 60.78 89 ARG A C 1
ATOM 714 O O . ARG A 1 89 ? -2.047 41.562 -0.511 1 60.78 89 ARG A O 1
ATOM 721 N N . LYS A 1 90 ? -1.009 42.438 -2.371 1 57.94 90 LYS A N 1
ATOM 722 C CA . LYS A 1 90 ? 0.394 42.219 -2.037 1 57.94 90 LYS A CA 1
ATOM 723 C C . LYS A 1 90 ? 0.927 43.312 -1.125 1 57.94 90 LYS A C 1
ATOM 725 O O . LYS A 1 90 ? 0.597 44.469 -1.303 1 57.94 90 LYS A O 1
ATOM 730 N N . GLY A 1 91 ? 1.764 42.906 -0.072 1 52.22 91 GLY A N 1
ATOM 731 C CA . GLY A 1 91 ? 2.578 43.875 0.652 1 52.22 91 GLY A CA 1
ATOM 732 C C . GLY A 1 91 ? 1.951 44.312 1.959 1 52.22 91 GLY A C 1
ATOM 733 O O . GLY A 1 91 ? 2.6 45 2.768 1 52.22 91 GLY A O 1
ATOM 734 N N . GLU A 1 92 ? 0.612 44.062 2.164 1 54.53 92 GLU A N 1
ATOM 735 C CA . GLU A 1 92 ? 0.028 44.531 3.412 1 54.53 92 GLU A CA 1
ATOM 736 C C . GLU A 1 92 ? -0.268 43.375 4.367 1 54.53 92 GLU A C 1
ATOM 738 O O . GLU A 1 92 ? -0.56 42.281 3.932 1 54.53 92 GLU A O 1
ATOM 743 N N . ASP A 1 93 ? 0.172 43.438 5.543 1 61.19 93 ASP A N 1
ATOM 744 C CA . ASP A 1 93 ? -0.105 42.469 6.613 1 61.19 93 ASP A CA 1
ATOM 745 C C . ASP A 1 93 ? -1.593 42.438 6.957 1 61.19 93 ASP A C 1
ATOM 747 O O . ASP A 1 93 ? -1.976 42.688 8.102 1 61.19 93 ASP A O 1
ATOM 751 N N . LEU A 1 94 ? -2.469 42.438 5.961 1 71.69 94 LEU A N 1
ATOM 752 C CA . LEU A 1 94 ? -3.918 42.438 6.137 1 71.69 94 LEU A CA 1
ATOM 753 C C . LEU A 1 94 ? -4.512 41.094 5.75 1 71.69 94 LEU A C 1
ATOM 755 O O . LEU A 1 94 ? -4.07 40.469 4.789 1 71.69 94 LEU A O 1
ATOM 759 N N . VAL A 1 95 ? -5.41 40.594 6.617 1 75.88 95 VAL A N 1
ATOM 760 C CA . VAL A 1 95 ? -6.129 39.344 6.348 1 75.88 95 VAL A CA 1
ATOM 761 C C . VAL A 1 95 ? -7.605 39.656 6.102 1 75.88 95 VAL A C 1
ATOM 763 O O . VAL A 1 95 ? -8.266 40.281 6.93 1 75.88 95 VAL A O 1
ATOM 766 N N . GLY A 1 96 ? -8.117 39.312 4.93 1 77.5 96 GLY A N 1
ATOM 767 C CA . GLY A 1 96 ? -9.539 39.438 4.652 1 77.5 96 GLY A CA 1
ATOM 768 C C . GLY A 1 96 ? -10.328 38.188 5.004 1 77.5 96 GLY A C 1
ATOM 769 O O . GLY A 1 96 ? -9.953 37.094 4.617 1 77.5 96 GLY A O 1
ATOM 770 N N . VAL A 1 97 ? -11.352 38.281 5.805 1 79.06 97 VAL A N 1
ATOM 771 C CA . VAL A 1 97 ? -12.211 37.156 6.156 1 79.06 97 VAL A CA 1
ATOM 772 C C . VAL A 1 97 ? -13.672 37.531 5.906 1 79.06 9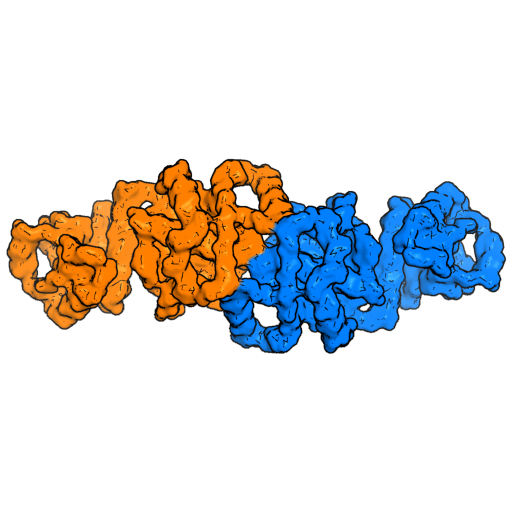7 VAL A C 1
ATOM 774 O O . VAL A 1 97 ? -14.047 38.688 6 1 79.06 97 VAL A O 1
ATOM 777 N N . CYS A 1 98 ? -14.461 36.531 5.531 1 71.31 98 CYS A N 1
ATOM 778 C CA . CYS A 1 98 ? -15.891 36.75 5.363 1 71.31 98 CYS A CA 1
ATOM 779 C C . CYS A 1 98 ? -16.578 36.906 6.715 1 71.31 98 CYS A C 1
ATOM 781 O O . CYS A 1 98 ? -16.438 36.062 7.59 1 71.31 98 CYS A O 1
ATOM 783 N N . LYS A 1 99 ? -17.281 37.969 6.836 1 76.06 99 LYS A N 1
ATOM 784 C CA . LYS A 1 99 ? -17.938 38.344 8.086 1 76.06 99 LYS A CA 1
ATOM 785 C C . LYS A 1 99 ? -19.047 37.375 8.438 1 76.06 99 LYS A C 1
ATOM 787 O O . LYS A 1 99 ? -19.172 36.938 9.594 1 76.06 99 LYS A O 1
ATOM 792 N N . TYR A 1 100 ? -19.828 36.844 7.441 1 65.12 100 TYR A N 1
ATOM 793 C CA . TYR A 1 100 ? -20.969 35.969 7.734 1 65.12 100 TYR A CA 1
ATOM 794 C C . TYR A 1 100 ? -20.594 34.5 7.566 1 65.12 100 TYR A C 1
ATOM 796 O O . TYR A 1 100 ? -21.062 33.844 6.633 1 65.12 100 TYR A O 1
ATOM 804 N N . GLN A 1 101 ? -19.625 34.062 8.281 1 64.31 101 GLN A N 1
ATOM 805 C CA . GLN A 1 101 ? -19.203 32.656 8.406 1 64.31 101 GLN A CA 1
ATOM 806 C C . GLN A 1 101 ? -19.125 32.25 9.875 1 64.31 101 GLN A C 1
ATOM 808 O O . GLN A 1 101 ? -18.984 33.094 10.758 1 64.31 101 GLN A O 1
ATOM 813 N N . PRO A 1 102 ? -19.359 30.984 10.078 1 59.16 102 PRO A N 1
ATOM 814 C CA . PRO A 1 102 ? -19.234 30.547 11.477 1 59.16 102 PRO A CA 1
ATOM 815 C C . PRO A 1 102 ? -17.922 31.016 12.117 1 59.16 102 PRO A C 1
ATOM 817 O O . PRO A 1 102 ? -16.891 31.078 11.453 1 59.16 102 PRO A O 1
ATOM 820 N N . SER A 1 103 ? -17.984 31.438 13.383 1 62.84 103 SER A N 1
ATOM 821 C CA . SER A 1 103 ? -16.875 32.031 14.117 1 62.84 103 SER A CA 1
ATOM 822 C C . SER A 1 103 ? -15.625 31.141 14.039 1 62.84 103 SER A C 1
ATOM 824 O O . SER A 1 103 ? -14.508 31.641 13.914 1 62.84 103 SER A O 1
ATOM 826 N N . TYR A 1 104 ? -15.914 29.875 14.094 1 59.81 104 TYR A N 1
ATOM 827 C CA . TYR A 1 104 ? -14.781 28.953 14.055 1 59.81 104 TYR A CA 1
ATOM 828 C C . TYR A 1 104 ? -14.062 29.031 12.719 1 59.81 104 TYR A C 1
ATOM 830 O O . TYR A 1 104 ? -12.828 28.922 12.656 1 59.81 104 TYR A O 1
ATOM 838 N N . GLN A 1 105 ? -14.734 29.312 11.703 1 62.69 105 GLN A N 1
ATOM 839 C CA . GLN A 1 105 ? -14.125 29.453 10.383 1 62.69 105 GLN A CA 1
ATOM 840 C C . GLN A 1 105 ? -13.312 30.75 10.281 1 62.69 105 GLN A C 1
ATOM 842 O O . GLN A 1 105 ? -12.25 30.766 9.656 1 62.69 105 GLN A O 1
ATOM 847 N N . ILE A 1 106 ? -13.883 31.797 10.859 1 66.25 106 ILE A N 1
ATOM 848 C CA . ILE A 1 106 ? -13.148 33.062 10.922 1 66.25 106 ILE A CA 1
ATOM 849 C C . ILE A 1 106 ? -11.812 32.844 11.633 1 66.25 106 ILE A C 1
ATOM 851 O O . ILE A 1 106 ? -10.766 33.25 11.133 1 66.25 106 ILE A O 1
ATOM 855 N N . LEU A 1 107 ? -11.914 32.188 12.664 1 64.94 107 LEU A N 1
ATOM 856 C CA . LEU A 1 107 ? -10.727 31.922 13.461 1 64.94 107 LEU A CA 1
ATOM 857 C C . LEU A 1 107 ? -9.719 31.062 12.688 1 64.94 107 LEU A C 1
ATOM 859 O O . LEU A 1 107 ? -8.516 31.344 12.711 1 64.94 107 LEU A O 1
ATOM 863 N N . GLN A 1 108 ? -10.227 30.172 12.078 1 62.34 108 GLN A N 1
ATOM 864 C CA . GLN A 1 108 ? -9.375 29.312 11.258 1 62.34 108 GLN A CA 1
ATOM 865 C C . GLN A 1 108 ? -8.656 30.125 10.188 1 62.34 108 GLN A C 1
ATOM 867 O O . GLN A 1 108 ? -7.465 29.906 9.93 1 62.34 108 GLN A O 1
ATOM 872 N N . SER A 1 109 ? -9.344 31.016 9.602 1 61.19 109 SER A N 1
ATOM 873 C CA . SER A 1 109 ? -8.766 31.859 8.562 1 61.19 109 SER A CA 1
ATOM 874 C C . SER A 1 109 ? -7.676 32.781 9.133 1 61.19 109 SER A C 1
ATOM 876 O O . SER A 1 109 ? -6.629 32.938 8.508 1 61.19 109 SER A O 1
ATOM 878 N N . VAL A 1 110 ? -7.953 33.312 10.266 1 63.47 110 VAL A N 1
ATOM 879 C CA . VAL A 1 110 ? -7 34.188 10.93 1 63.47 110 VAL A CA 1
ATOM 880 C C . VAL A 1 110 ? -5.762 33.406 11.344 1 63.47 110 VAL A C 1
ATOM 882 O O . VAL A 1 110 ? -4.633 33.844 11.141 1 63.47 110 VAL A O 1
ATOM 885 N N . MET A 1 111 ? -6.039 32.344 11.875 1 59.47 111 MET A N 1
ATOM 886 C CA . MET A 1 111 ? -4.922 31.5 12.32 1 59.47 111 MET A CA 1
ATOM 887 C C . MET A 1 111 ? -4.059 31.078 11.141 1 59.47 111 MET A C 1
ATOM 889 O O . MET A 1 111 ? -2.83 31.047 11.242 1 59.47 111 MET A O 1
ATOM 893 N N . LYS A 1 112 ? -4.691 30.75 10.164 1 56.28 112 LYS A N 1
ATOM 894 C CA . LYS A 1 112 ? -3.994 30.406 8.93 1 56.28 112 LYS A CA 1
ATOM 895 C C . LYS A 1 112 ? -3.086 31.547 8.469 1 56.28 112 LYS A C 1
ATOM 897 O O . LYS A 1 112 ? -1.949 31.312 8.062 1 56.28 112 LYS A O 1
ATOM 902 N N . TYR A 1 113 ? -3.689 32.75 8.555 1 52.5 113 TYR A N 1
ATOM 903 C CA . TYR A 1 113 ? -2.943 33.938 8.156 1 52.5 113 TYR A CA 1
ATOM 904 C C . TYR A 1 113 ? -1.747 34.156 9.078 1 52.5 113 TYR A C 1
ATOM 906 O O . TYR A 1 113 ? -0.649 34.469 8.609 1 52.5 113 TYR A O 1
ATOM 914 N N . GLU A 1 114 ? -2.004 34.125 10.328 1 55.81 114 GLU A N 1
ATOM 915 C CA . GLU A 1 114 ? -0.9 34.312 11.266 1 55.81 114 GLU A CA 1
ATOM 916 C C . GLU A 1 114 ? 0.192 33.281 11.031 1 55.81 114 GLU A C 1
ATOM 918 O O . GLU A 1 114 ? 1.382 33.594 11.109 1 55.81 114 GLU A O 1
ATOM 923 N N . LYS A 1 115 ? -0.243 32.156 10.82 1 50.94 115 LYS A N 1
ATOM 924 C CA . LYS A 1 115 ? 0.717 31.094 10.547 1 50.94 115 LYS A CA 1
ATOM 925 C C . LYS A 1 115 ? 1.513 31.375 9.281 1 50.94 115 LYS A C 1
ATOM 927 O O . LYS A 1 115 ? 2.729 31.156 9.242 1 50.94 115 LYS A O 1
ATOM 932 N N . LYS A 1 116 ? 0.82 31.875 8.32 1 50.25 116 LYS A N 1
ATOM 933 C CA . LYS A 1 116 ? 1.492 32.281 7.078 1 50.25 116 LYS A CA 1
ATOM 934 C C . LYS A 1 116 ? 2.545 33.344 7.336 1 50.25 116 LYS A C 1
ATOM 936 O O . LYS A 1 116 ? 3.66 33.25 6.82 1 50.25 116 LYS A O 1
ATOM 941 N N . GLU A 1 117 ? 2.152 34.406 8.055 1 48.5 117 GLU A N 1
ATOM 942 C CA . GLU A 1 117 ? 3.07 35.5 8.344 1 48.5 117 GLU A CA 1
ATOM 943 C C . GLU A 1 117 ? 4.258 35 9.18 1 48.5 117 GLU A C 1
ATOM 945 O O . GLU A 1 117 ? 5.395 35.438 8.945 1 48.5 117 GLU A O 1
ATOM 950 N N . LYS A 1 118 ? 4 34.219 10.086 1 47.34 118 LYS A N 1
ATOM 951 C CA . LYS A 1 118 ? 5.105 33.656 10.867 1 47.34 118 LYS A CA 1
ATOM 952 C C . LYS A 1 118 ? 5.984 32.75 10.008 1 47.34 118 LYS A C 1
ATOM 954 O O . LYS A 1 118 ? 7.207 32.75 10.148 1 47.34 118 LYS A O 1
ATOM 959 N N . ALA A 1 119 ? 5.301 31.938 9.273 1 47.16 119 ALA A N 1
ATOM 960 C CA . ALA A 1 119 ? 6.07 31.109 8.352 1 47.16 119 ALA A CA 1
ATOM 961 C C . ALA A 1 119 ? 6.922 31.953 7.414 1 47.16 119 ALA A C 1
ATOM 963 O O . ALA A 1 119 ? 8.07 31.625 7.137 1 47.16 119 ALA A O 1
ATOM 964 N N . LEU A 1 120 ? 6.375 33.062 6.867 1 46.69 120 LEU A N 1
ATOM 965 C CA . LEU A 1 120 ? 7.117 34 6.043 1 46.69 120 LEU A CA 1
ATOM 966 C C . LEU A 1 120 ? 8.281 34.625 6.82 1 46.69 120 LEU A C 1
ATOM 968 O O . LEU A 1 120 ? 9.336 34.875 6.246 1 46.69 120 LEU A O 1
ATOM 972 N N . ARG A 1 121 ? 7.871 34.938 8.016 1 45.69 121 ARG A N 1
ATOM 973 C CA . ARG A 1 121 ? 8.977 35.438 8.828 1 45.69 121 ARG A CA 1
ATOM 974 C C . ARG A 1 121 ? 9.883 34.312 9.281 1 45.69 121 ARG A C 1
ATOM 976 O O . ARG A 1 121 ? 11.094 34.5 9.445 1 45.69 121 ARG A O 1
ATOM 983 N N . SER A 1 122 ? 9.258 33.406 9.844 1 44.72 122 SER A N 1
ATOM 984 C CA . SER A 1 122 ? 9.961 32.25 10.406 1 44.72 122 SER A CA 1
ATOM 985 C C . SER A 1 122 ? 10.289 31.219 9.328 1 44.72 122 SER A C 1
ATOM 987 O O . SER A 1 122 ? 9.398 30.734 8.625 1 44.72 122 SER A O 1
ATOM 989 N N . GLY A 1 123 ? 11.273 31.312 8.531 1 56.28 123 GLY A N 1
ATOM 990 C CA . GLY A 1 123 ? 12.055 30.562 7.562 1 56.28 123 GLY A CA 1
ATOM 991 C C . GLY A 1 123 ? 11.203 29.703 6.645 1 56.28 123 GLY A C 1
ATOM 992 O O . GLY A 1 123 ? 9.969 29.734 6.723 1 56.28 123 GLY A O 1
ATOM 993 N N . ARG A 1 124 ? 11.789 28.766 5.617 1 70.94 124 ARG A N 1
ATOM 994 C CA . ARG A 1 124 ? 11.484 27.859 4.512 1 70.94 124 ARG A CA 1
ATOM 995 C C . ARG A 1 124 ? 10.617 26.703 4.973 1 70.94 124 ARG A C 1
ATOM 997 O O . ARG A 1 124 ? 10.859 26.125 6.035 1 70.94 124 ARG A O 1
ATOM 1004 N N . LEU A 1 125 ? 9.242 26.547 4.531 1 89 125 LEU A N 1
ATOM 1005 C CA . LEU A 1 125 ? 8.438 25.344 4.676 1 89 125 LEU A CA 1
ATOM 1006 C C . LEU A 1 125 ? 9.312 24.094 4.559 1 89 125 LEU A C 1
ATOM 1008 O O . LEU A 1 125 ? 10.117 23.984 3.631 1 89 125 LEU A O 1
ATOM 1012 N N . LYS A 1 126 ? 9.273 23.312 5.672 1 93.31 126 LYS A N 1
ATOM 1013 C CA . LYS A 1 126 ? 9.906 22 5.594 1 93.31 126 LYS A CA 1
ATOM 1014 C C . LYS A 1 126 ? 8.859 20.891 5.477 1 93.31 126 LYS A C 1
ATOM 1016 O O . LYS A 1 126 ? 7.969 20.781 6.32 1 93.31 126 LYS A O 1
ATOM 1021 N N . VAL A 1 127 ? 8.922 20.156 4.473 1 95.56 127 VAL A N 1
ATOM 1022 C CA . VAL A 1 127 ? 8.016 19.031 4.242 1 95.56 127 VAL A CA 1
ATOM 1023 C C . VAL A 1 127 ? 8.695 17.734 4.648 1 95.56 127 VAL A C 1
ATOM 1025 O O . VAL A 1 127 ? 9.766 17.391 4.141 1 95.56 127 VAL A O 1
ATOM 1028 N N . ILE A 1 128 ? 8.07 16.969 5.602 1 97.62 128 ILE A N 1
ATOM 1029 C CA . ILE A 1 128 ? 8.602 15.703 6.105 1 97.62 128 ILE A CA 1
ATOM 1030 C C . ILE A 1 128 ? 7.77 14.539 5.562 1 97.62 128 ILE A C 1
ATOM 1032 O O . ILE A 1 128 ? 6.551 14.508 5.734 1 97.62 128 ILE A O 1
ATOM 1036 N N . GLY A 1 129 ? 8.43 13.656 4.84 1 97.62 129 GLY A N 1
ATOM 1037 C CA . GLY A 1 129 ? 7.773 12.453 4.344 1 97.62 129 GLY A CA 1
ATOM 1038 C C . GLY A 1 129 ? 8.055 11.227 5.191 1 97.62 129 GLY A C 1
ATOM 1039 O O . GLY A 1 129 ? 9.195 10.977 5.57 1 97.62 129 GLY A O 1
ATOM 1040 N N . VAL A 1 130 ? 6.988 10.547 5.574 1 98.25 130 VAL A N 1
ATOM 1041 C CA . VAL A 1 130 ? 7.133 9.312 6.336 1 98.25 130 VAL A CA 1
ATOM 1042 C C . VAL A 1 130 ? 6.672 8.125 5.488 1 98.25 130 VAL A C 1
ATOM 1044 O O . VAL A 1 130 ? 5.566 8.141 4.945 1 98.25 130 VAL A O 1
ATOM 1047 N N . TYR A 1 131 ? 7.531 7.184 5.332 1 96 131 TYR A N 1
ATOM 1048 C CA . TYR A 1 131 ? 7.301 5.98 4.535 1 96 131 TYR A CA 1
ATOM 1049 C C . TYR A 1 131 ? 7.543 4.723 5.363 1 96 131 TYR A C 1
ATOM 1051 O O . TYR A 1 131 ? 7.938 4.809 6.527 1 96 131 TYR A O 1
ATOM 1059 N N . GLY A 1 132 ? 7.078 3.557 4.832 1 94 132 GLY A N 1
ATOM 1060 C CA . GLY A 1 132 ? 7.266 2.297 5.531 1 94 132 GLY A CA 1
ATOM 1061 C C . GLY A 1 132 ? 6.414 1.171 4.973 1 94 132 GLY A C 1
ATOM 1062 O O . GLY A 1 132 ? 5.445 1.416 4.25 1 94 132 GLY A O 1
ATOM 1063 N N . PHE A 1 133 ? 6.789 -0.042 5.398 1 91.5 133 PHE A N 1
ATOM 1064 C CA . PHE A 1 133 ? 6.141 -1.214 4.82 1 91.5 133 PHE A CA 1
ATOM 1065 C C . PHE A 1 133 ? 5.168 -1.839 5.812 1 91.5 133 PHE A C 1
ATOM 1067 O O . PHE A 1 133 ? 4.488 -2.814 5.492 1 91.5 133 PHE A O 1
ATOM 1074 N N . ASN A 1 134 ? 5.152 -1.345 6.977 1 90.44 134 ASN A N 1
ATOM 1075 C CA . ASN A 1 134 ? 4.113 -1.588 7.969 1 90.44 134 ASN A CA 1
ATOM 1076 C C . ASN A 1 134 ? 3.244 -0.351 8.188 1 90.44 134 ASN A C 1
ATOM 1078 O O . ASN A 1 134 ? 3.666 0.602 8.844 1 90.44 134 ASN A O 1
ATOM 1082 N N . SER A 1 135 ? 2.07 -0.398 7.668 1 91.69 135 SER A N 1
ATOM 1083 C CA . SER A 1 135 ? 1.226 0.792 7.637 1 91.69 135 SER A CA 1
ATOM 1084 C C . SER A 1 135 ? 0.886 1.264 9.047 1 91.69 135 SER A C 1
ATOM 1086 O O . SER A 1 135 ? 0.803 2.467 9.297 1 91.69 135 SER A O 1
ATOM 1088 N N . GLY A 1 136 ? 0.601 0.329 9.961 1 91.62 136 GLY A N 1
ATOM 1089 C CA . GLY A 1 136 ? 0.321 0.715 11.336 1 91.62 136 GLY A CA 1
ATOM 1090 C C . GLY A 1 136 ? 1.462 1.473 11.984 1 91.62 136 GLY A C 1
ATOM 1091 O O . GLY A 1 136 ? 1.247 2.514 12.609 1 91.62 136 GLY A O 1
ATOM 1092 N N . LYS A 1 137 ? 2.67 0.974 11.836 1 94.19 137 LYS A N 1
ATOM 1093 C CA . LYS A 1 137 ? 3.854 1.632 12.383 1 94.19 137 LYS A CA 1
ATOM 1094 C C . LYS A 1 137 ? 4.105 2.973 11.703 1 94.19 137 LYS A C 1
ATOM 1096 O O . LYS A 1 137 ? 4.512 3.938 12.344 1 94.19 137 LYS A O 1
ATOM 1101 N N . ARG A 1 138 ? 3.91 2.979 10.461 1 95.56 138 ARG A N 1
ATOM 1102 C CA . ARG A 1 138 ? 4.121 4.199 9.688 1 95.56 138 ARG A CA 1
ATOM 1103 C C . ARG A 1 138 ? 3.193 5.312 10.156 1 95.56 138 ARG A C 1
ATOM 1105 O O . ARG A 1 138 ? 3.625 6.453 10.336 1 95.56 138 ARG A O 1
ATOM 1112 N N . ILE A 1 139 ? 1.869 4.953 10.32 1 95.94 139 ILE A N 1
ATOM 1113 C CA . ILE A 1 139 ? 0.876 5.922 10.773 1 95.94 139 ILE A CA 1
ATOM 1114 C C . ILE A 1 139 ? 1.277 6.469 12.148 1 95.94 139 ILE A C 1
ATOM 1116 O O . ILE A 1 139 ? 1.261 7.684 12.359 1 95.94 139 ILE A O 1
ATOM 1120 N N . VAL A 1 140 ? 1.696 5.621 13.047 1 96.44 140 VAL A N 1
ATOM 1121 C CA . VAL A 1 140 ? 2.082 6.016 14.391 1 96.44 140 VAL A CA 1
ATOM 1122 C C . VAL A 1 140 ? 3.322 6.906 14.336 1 96.44 140 VAL A C 1
ATOM 1124 O O . VAL A 1 140 ? 3.389 7.934 15.016 1 96.44 140 VAL A O 1
ATOM 1127 N N . LEU A 1 141 ? 4.297 6.535 13.57 1 97.81 141 LEU A N 1
ATOM 1128 C CA . LEU A 1 141 ? 5.516 7.324 13.422 1 97.81 141 LEU A CA 1
ATOM 1129 C C . LEU A 1 141 ? 5.199 8.711 12.867 1 97.81 141 LEU A C 1
ATOM 1131 O O . LEU A 1 141 ? 5.738 9.711 13.352 1 97.81 141 LEU A O 1
ATOM 1135 N N . SER A 1 142 ? 4.398 8.766 11.82 1 98.19 142 SER A N 1
ATOM 1136 C CA . SER A 1 142 ? 4.043 10.039 11.203 1 98.19 142 SER A CA 1
ATOM 1137 C C . SER A 1 142 ? 3.35 10.961 12.203 1 98.19 142 SER A C 1
ATOM 1139 O O . SER A 1 142 ? 3.621 12.156 12.242 1 98.19 142 SER A O 1
ATOM 1141 N N . LEU A 1 143 ? 2.475 10.359 12.992 1 97.94 143 LEU A N 1
ATOM 1142 C CA . LEU A 1 143 ? 1.772 11.141 14.008 1 97.94 143 LEU A CA 1
ATOM 1143 C C . LEU A 1 143 ? 2.736 11.617 15.094 1 97.94 143 LEU A C 1
ATOM 1145 O O . LEU A 1 143 ? 2.607 12.734 15.594 1 97.94 143 LEU A O 1
ATOM 1149 N N . ALA A 1 144 ? 3.65 10.805 15.484 1 98.06 144 ALA A N 1
ATOM 1150 C CA . ALA A 1 144 ? 4.641 11.18 16.484 1 98.06 144 ALA A CA 1
ATOM 1151 C C . ALA A 1 144 ? 5.477 12.367 16 1 98.06 144 ALA A C 1
ATOM 1153 O O . ALA A 1 144 ? 5.719 13.312 16.766 1 98.06 144 ALA A O 1
ATOM 1154 N N . ILE A 1 145 ? 5.91 12.305 14.766 1 98.38 145 ILE A N 1
ATOM 1155 C CA . ILE A 1 145 ? 6.691 13.391 14.18 1 98.38 145 ILE A CA 1
ATOM 1156 C C . ILE A 1 145 ? 5.855 14.672 14.148 1 98.38 145 ILE A C 1
ATOM 1158 O O . ILE A 1 145 ? 6.336 15.742 14.523 1 98.38 145 ILE A O 1
ATOM 1162 N N . ALA A 1 146 ? 4.617 14.516 13.695 1 98.38 146 ALA A N 1
ATOM 1163 C CA . ALA A 1 146 ? 3.711 15.656 13.625 1 98.38 146 ALA A CA 1
ATOM 1164 C C . ALA A 1 146 ? 3.51 16.281 15 1 98.38 146 ALA A C 1
ATOM 1166 O O . ALA A 1 146 ? 3.465 17.5 15.133 1 98.38 146 ALA A O 1
ATOM 1167 N N . ARG A 1 147 ? 3.367 15.438 15.984 1 97.25 147 ARG A N 1
ATOM 1168 C CA . ARG A 1 147 ? 3.176 15.93 17.344 1 97.25 147 ARG A CA 1
ATOM 1169 C C . ARG A 1 147 ? 4.395 16.719 17.812 1 97.25 147 ARG A C 1
ATOM 1171 O O . ARG A 1 147 ? 4.258 17.828 18.359 1 97.25 147 ARG A O 1
ATOM 1178 N N . ILE A 1 148 ? 5.547 16.219 17.672 1 96.94 148 ILE A N 1
ATOM 1179 C CA . ILE A 1 148 ? 6.789 16.859 18.094 1 96.94 148 ILE A CA 1
ATOM 1180 C C . ILE A 1 148 ? 6.93 18.219 17.406 1 96.94 148 ILE A C 1
ATOM 1182 O O . ILE A 1 148 ? 7.215 19.219 18.047 1 96.94 148 ILE A O 1
ATOM 1186 N N . LEU A 1 149 ? 6.672 18.25 16.109 1 96.19 149 LEU A N 1
ATOM 1187 C CA . LEU A 1 149 ? 6.867 19.469 15.336 1 96.19 149 LEU A CA 1
ATOM 1188 C C . LEU A 1 149 ? 5.797 20.5 15.672 1 96.19 149 LEU A C 1
ATOM 1190 O O . LEU A 1 149 ? 6.059 21.703 15.641 1 96.19 149 LEU A O 1
ATOM 1194 N N . SER A 1 150 ? 4.559 19.969 15.938 1 94.69 150 SER A N 1
ATOM 1195 C CA . SER A 1 150 ? 3.463 20.875 16.281 1 94.69 150 SER A CA 1
ATOM 1196 C C . SER A 1 150 ? 3.74 21.609 17.578 1 94.69 150 SER A C 1
ATOM 1198 O O . SER A 1 150 ? 3.168 22.672 17.828 1 94.69 150 SER A O 1
ATOM 1200 N N . GLU A 1 151 ? 4.578 21.062 18.406 1 90.81 151 GLU A N 1
ATOM 1201 C CA . GLU A 1 151 ? 4.984 21.719 19.641 1 90.81 151 GLU A CA 1
ATOM 1202 C C . GLU A 1 151 ? 6.012 22.812 19.375 1 90.81 151 GLU A C 1
ATOM 1204 O O . GLU A 1 151 ? 6.23 23.672 20.219 1 90.81 151 GLU A O 1
ATOM 1209 N N . ARG A 1 152 ? 6.578 22.812 18.234 1 87.88 152 ARG A N 1
ATOM 1210 C CA . ARG A 1 152 ? 7.633 23.766 17.906 1 87.88 152 ARG A CA 1
ATOM 1211 C C . ARG A 1 152 ? 7.082 24.922 17.094 1 87.88 152 ARG A C 1
ATOM 1213 O O . ARG A 1 152 ? 7.484 26.078 17.281 1 87.88 152 ARG A O 1
ATOM 1220 N N . ALA A 1 153 ? 6.301 24.656 16.141 1 90.44 153 ALA A N 1
ATOM 1221 C CA . ALA A 1 153 ? 5.762 25.656 15.227 1 90.44 153 ALA A CA 1
ATOM 1222 C C . ALA A 1 153 ? 4.48 25.172 14.562 1 90.44 153 ALA A C 1
ATOM 1224 O O . ALA A 1 153 ? 4.039 24.047 14.812 1 90.44 153 ALA A O 1
ATOM 1225 N N . ALA A 1 154 ? 3.922 26.047 13.758 1 91.69 154 ALA A N 1
ATOM 1226 C CA . ALA A 1 154 ? 2.709 25.688 13.031 1 91.69 154 ALA A CA 1
ATOM 1227 C C . ALA A 1 154 ? 2.955 24.484 12.117 1 91.69 154 ALA A C 1
ATOM 1229 O O . ALA A 1 154 ? 3.783 24.562 11.203 1 91.69 154 ALA A O 1
ATOM 1230 N N . ALA A 1 155 ? 2.248 23.406 12.43 1 95.12 155 ALA A N 1
ATOM 1231 C CA . ALA A 1 155 ? 2.461 22.156 11.695 1 95.12 155 ALA A CA 1
ATOM 1232 C C . ALA A 1 155 ? 1.142 21.594 11.172 1 95.12 155 ALA A C 1
ATOM 1234 O O . ALA A 1 155 ? 0.115 21.672 11.852 1 95.12 155 ALA A O 1
ATOM 1235 N N . LEU A 1 156 ? 1.162 21.109 9.938 1 97.31 156 LEU A N 1
ATOM 1236 C CA . LEU A 1 156 ? 0.03 20.438 9.305 1 97.31 156 LEU A CA 1
ATOM 1237 C C . LEU A 1 156 ? 0.349 18.969 9.039 1 97.31 156 LEU A C 1
ATOM 1239 O O . LEU A 1 156 ? 1.436 18.656 8.555 1 97.31 156 LEU A O 1
ATOM 1243 N N . PHE A 1 157 ? -0.591 18.109 9.43 1 98.19 157 PHE A N 1
ATOM 1244 C CA . PHE A 1 157 ? -0.481 16.688 9.141 1 98.19 157 PHE A CA 1
ATOM 1245 C C . PHE A 1 157 ? -1.454 16.281 8.039 1 98.19 157 PHE A C 1
ATOM 1247 O O . PHE A 1 157 ? -2.641 16.609 8.102 1 98.19 157 PHE A O 1
ATOM 1254 N N . VAL A 1 158 ? -0.944 15.586 7.016 1 97.25 158 VAL A N 1
ATOM 1255 C CA . VAL A 1 158 ? -1.789 15.062 5.949 1 97.25 158 VAL A CA 1
ATOM 1256 C C . VAL A 1 158 ? -1.498 13.578 5.746 1 97.25 158 VAL A C 1
ATOM 1258 O O . VAL A 1 158 ? -0.354 13.188 5.5 1 97.25 158 VAL A O 1
ATOM 1261 N N . SER A 1 159 ? -2.535 12.797 5.867 1 95.62 159 SER A N 1
ATOM 1262 C CA . SER A 1 159 ? -2.396 11.367 5.598 1 95.62 159 SER A CA 1
ATOM 1263 C C . SER A 1 159 ? -2.967 11.008 4.23 1 95.62 159 SER A C 1
ATOM 1265 O O . SER A 1 159 ? -4.141 11.266 3.953 1 95.62 159 SER A O 1
ATOM 1267 N N . PHE A 1 160 ? -2.121 10.406 3.412 1 94.25 160 PHE A N 1
ATOM 1268 C CA . PHE A 1 160 ? -2.572 9.875 2.129 1 94.25 160 PHE A CA 1
ATOM 1269 C C . PHE A 1 160 ? -2.789 8.375 2.207 1 94.25 160 PHE A C 1
ATOM 1271 O O . PHE A 1 160 ? -2.459 7.645 1.269 1 94.25 160 PHE A O 1
ATOM 1278 N N . GLU A 1 161 ? -3.156 7.93 3.326 1 92.12 161 GLU A N 1
ATOM 1279 C CA . GLU A 1 161 ? -3.471 6.523 3.553 1 92.12 161 GLU A CA 1
ATOM 1280 C C . GLU A 1 161 ? -4.969 6.262 3.414 1 92.12 161 GLU A C 1
ATOM 1282 O O . GLU A 1 161 ? -5.785 7.004 3.961 1 92.12 161 GLU A O 1
ATOM 1287 N N . SER A 1 162 ? -5.305 5.246 2.619 1 88.44 162 SER A N 1
ATOM 1288 C CA . SER A 1 162 ? -6.695 4.812 2.535 1 88.44 162 SER A CA 1
ATOM 1289 C C . SER A 1 162 ? -7.078 3.939 3.727 1 88.44 162 SER A C 1
ATOM 1291 O O . SER A 1 162 ? -6.215 3.303 4.336 1 88.44 162 SER A O 1
ATOM 1293 N N . PHE A 1 163 ? -8.344 4.004 4.047 1 91.88 163 PHE A N 1
ATOM 1294 C CA . PHE A 1 163 ? -8.906 3.211 5.133 1 91.88 163 PHE A CA 1
ATOM 1295 C C . PHE A 1 163 ? -8.203 3.529 6.449 1 91.88 163 PHE A C 1
ATOM 1297 O O . PHE A 1 163 ? -8.062 2.656 7.312 1 91.88 163 PHE A O 1
ATOM 1304 N N . SER A 1 164 ? -7.668 4.672 6.531 1 90.81 164 SER A N 1
ATOM 1305 C CA . SER A 1 164 ? -6.895 5.09 7.699 1 90.81 164 SER A CA 1
ATOM 1306 C C . SER A 1 164 ? -7.793 5.277 8.914 1 90.81 164 SER A C 1
ATOM 1308 O O . SER A 1 164 ? -9.008 5.07 8.836 1 90.81 164 SER A O 1
ATOM 1310 N N . CYS A 1 165 ? -7.172 5.512 10.062 1 91.06 165 CYS A N 1
ATOM 1311 C CA . CYS A 1 165 ? -7.895 5.734 11.312 1 91.06 165 CYS A CA 1
ATOM 1312 C C . CYS A 1 165 ? -7.438 7.027 11.977 1 91.06 165 CYS A C 1
ATOM 1314 O O . CYS A 1 165 ? -7.613 7.207 13.188 1 91.06 165 CYS A O 1
ATOM 1316 N N . VAL A 1 166 ? -6.824 7.812 11.18 1 93.38 166 VAL A N 1
ATOM 1317 C CA . VAL A 1 166 ? -6.266 9.055 11.703 1 93.38 166 VAL A CA 1
ATOM 1318 C C . VAL A 1 166 ? -7.387 9.93 12.266 1 93.38 166 VAL A C 1
ATOM 1320 O O . VAL A 1 166 ? -7.219 10.57 13.305 1 93.38 166 VAL A O 1
ATOM 1323 N N . ALA A 1 167 ? -8.516 9.992 11.57 1 92 167 ALA A N 1
ATOM 1324 C CA . ALA A 1 167 ? -9.656 10.773 12.031 1 92 167 ALA A CA 1
ATOM 1325 C C . ALA A 1 167 ? -10.102 10.328 13.422 1 92 167 ALA A C 1
ATOM 1327 O O . ALA A 1 167 ? -10.516 11.156 14.242 1 92 167 ALA A O 1
ATOM 1328 N N . ASN A 1 168 ? -10.047 9.023 13.703 1 92.69 168 ASN A N 1
ATOM 1329 C CA . ASN A 1 168 ? -10.398 8.492 15.016 1 92.69 168 ASN A CA 1
ATOM 1330 C C . ASN A 1 168 ? -9.352 8.852 16.062 1 92.69 168 ASN A C 1
ATOM 1332 O O . ASN A 1 168 ? -9.695 9.164 17.203 1 92.69 168 ASN A O 1
ATOM 1336 N N . ILE A 1 169 ? -8.141 8.781 15.672 1 95.12 169 ILE A N 1
ATOM 1337 C CA . ILE A 1 169 ? -7.027 9.055 16.578 1 95.12 169 ILE A CA 1
ATOM 1338 C C . ILE A 1 169 ? -7.062 10.523 17 1 95.12 169 ILE A C 1
ATOM 1340 O O . ILE A 1 169 ? -6.836 10.844 18.172 1 95.12 169 ILE A O 1
ATOM 1344 N N . LEU A 1 170 ? -7.371 11.359 16.031 1 94.94 170 LEU A N 1
ATOM 1345 C CA . LEU A 1 170 ? -7.332 12.797 16.266 1 94.94 170 LEU A CA 1
ATOM 1346 C C . LEU A 1 170 ? -8.727 13.344 16.562 1 94.94 170 LEU A C 1
ATOM 1348 O O . LEU A 1 170 ? -8.945 14.555 16.531 1 94.94 170 LEU A O 1
ATOM 1352 N N . LYS A 1 171 ? -9.68 12.477 16.781 1 88.38 171 LYS A N 1
ATOM 1353 C CA . LYS A 1 171 ? -11.039 12.805 17.203 1 88.38 171 LYS A CA 1
ATOM 1354 C C . LYS A 1 171 ? -11.68 13.82 16.266 1 88.38 171 LYS A C 1
ATOM 1356 O O . LYS A 1 171 ? -12.164 14.859 16.703 1 88.38 171 LYS A O 1
ATOM 1361 N N . CYS A 1 172 ? -11.656 13.438 15.016 1 87 172 CYS A N 1
ATOM 1362 C CA . CYS A 1 172 ? -12.148 14.32 13.969 1 87 172 CYS A CA 1
ATOM 1363 C C . CYS A 1 172 ? -13.664 14.477 14.047 1 87 172 CYS A C 1
ATOM 1365 O O . CYS A 1 172 ? -14.391 13.492 14.172 1 87 172 CYS A O 1
ATOM 1367 N N . ASP A 1 173 ? -14.109 15.711 13.961 1 83.31 173 ASP A N 1
ATOM 1368 C CA . ASP A 1 173 ? -15.531 16.016 13.898 1 83.31 173 ASP A CA 1
ATOM 1369 C C . ASP A 1 173 ? -15.875 16.797 12.633 1 83.31 173 ASP A C 1
ATOM 1371 O O . ASP A 1 173 ? -17.016 17.234 12.453 1 83.31 173 ASP A O 1
ATOM 1375 N N . ASN A 1 174 ? -14.953 16.953 11.773 1 82.75 174 ASN A N 1
ATOM 1376 C CA . ASN A 1 174 ? -15.125 17.719 10.531 1 82.75 174 ASN A CA 1
ATOM 1377 C C . ASN A 1 174 ? -15.797 16.875 9.453 1 82.75 174 ASN A C 1
ATOM 1379 O O . ASN A 1 174 ? -15.516 15.68 9.32 1 82.75 174 ASN A O 1
ATOM 1383 N N . ASN A 1 175 ? -16.562 17.547 8.625 1 83 175 ASN A N 1
ATOM 1384 C CA . ASN A 1 175 ? -17.234 16.844 7.535 1 83 175 ASN A CA 1
ATOM 1385 C C . ASN A 1 175 ? -16.391 16.828 6.266 1 83 175 ASN A C 1
ATOM 1387 O O . ASN A 1 175 ? -16.578 15.984 5.395 1 83 175 ASN A O 1
ATOM 1391 N N . GLU A 1 176 ? -15.516 17.797 6.227 1 88.38 176 GLU A N 1
ATOM 1392 C CA . GLU A 1 176 ? -14.633 17.844 5.062 1 88.38 176 GLU A CA 1
ATOM 1393 C C . GLU A 1 176 ? -13.32 17.125 5.328 1 88.38 176 GLU A C 1
ATOM 1395 O O . GLU A 1 176 ? -12.859 17.062 6.473 1 88.38 176 GLU A O 1
ATOM 1400 N N . ASN A 1 177 ? -12.82 16.562 4.281 1 92.12 177 ASN A N 1
ATOM 1401 C CA . ASN A 1 177 ? -11.625 15.727 4.402 1 92.12 177 ASN A CA 1
ATOM 1402 C C . ASN A 1 177 ? -10.703 15.891 3.197 1 92.12 177 ASN A C 1
ATOM 1404 O O . ASN A 1 177 ? -10.797 16.875 2.467 1 92.12 177 ASN A O 1
ATOM 1408 N N . LEU A 1 178 ? -9.719 15.031 3.084 1 93.31 178 LEU A N 1
ATOM 1409 C CA . LEU A 1 178 ? -8.711 15.117 2.031 1 93.31 178 LEU A CA 1
ATOM 1410 C C . LEU A 1 178 ? -9.359 15.094 0.653 1 93.31 178 LEU A C 1
ATOM 1412 O O . LEU A 1 178 ? -8.883 15.742 -0.277 1 93.31 178 LEU A O 1
ATOM 1416 N N . SER A 1 179 ? -10.43 14.297 0.477 1 87.5 179 SER A N 1
ATOM 1417 C CA . SER A 1 179 ? -11.141 14.266 -0.797 1 87.5 179 SER A CA 1
ATOM 1418 C C . SER A 1 179 ? -11.656 15.648 -1.179 1 87.5 179 SER A C 1
ATOM 1420 O O . SER A 1 179 ? -11.539 16.062 -2.332 1 87.5 179 SER A O 1
ATOM 1422 N N . ASP A 1 180 ? -12.211 16.344 -0.207 1 88.56 180 ASP A N 1
ATOM 1423 C CA . ASP A 1 180 ? -12.719 17.703 -0.434 1 88.56 180 ASP A CA 1
ATOM 1424 C C . ASP A 1 180 ? -11.578 18.656 -0.762 1 88.56 180 ASP A C 1
ATOM 1426 O O . ASP A 1 180 ? -11.703 19.5 -1.661 1 88.56 180 ASP A O 1
ATOM 1430 N N . ALA A 1 181 ? -10.531 18.531 0.011 1 90.19 181 ALA A N 1
ATOM 1431 C CA . ALA A 1 181 ? -9.375 19.391 -0.197 1 90.19 181 ALA A CA 1
ATOM 1432 C C . ALA A 1 181 ? -8.797 19.203 -1.599 1 90.19 181 ALA A C 1
ATOM 1434 O O . ALA A 1 181 ? -8.484 20.188 -2.279 1 90.19 181 ALA A O 1
ATOM 1435 N N . LEU A 1 182 ? -8.625 17.953 -2.051 1 87.81 182 LEU A N 1
ATOM 1436 C CA . LEU A 1 182 ? -8.078 17.641 -3.367 1 87.81 182 LEU A CA 1
ATOM 1437 C C . LEU A 1 182 ? -9.008 18.141 -4.473 1 87.81 182 LEU A C 1
ATOM 1439 O O . LEU A 1 182 ? -8.547 18.641 -5.496 1 87.81 182 LEU A O 1
ATOM 1443 N N . TYR A 1 183 ? -10.273 17.906 -4.273 1 84.69 183 TYR A N 1
ATOM 1444 C CA . TYR A 1 183 ? -11.266 18.391 -5.227 1 84.69 183 TYR A CA 1
ATOM 1445 C C . TYR A 1 183 ? -11.148 19.891 -5.418 1 84.69 183 TYR A C 1
ATOM 1447 O O . TYR A 1 183 ? -11.117 20.391 -6.547 1 84.69 183 TYR A O 1
ATOM 1455 N N . THR A 1 184 ? -11.117 20.594 -4.305 1 82.5 184 THR A N 1
ATOM 1456 C CA . THR A 1 184 ? -10.984 22.047 -4.34 1 82.5 184 THR A CA 1
ATOM 1457 C C . THR A 1 184 ? -9.695 22.453 -5.039 1 82.5 184 THR A C 1
ATOM 1459 O O . THR A 1 184 ? -9.68 23.406 -5.824 1 82.5 184 THR A O 1
ATOM 1462 N N . PHE A 1 185 ? -8.656 21.812 -4.812 1 81.94 185 PHE A N 1
ATOM 1463 C CA . PHE A 1 185 ? -7.352 22.094 -5.395 1 81.94 185 PHE A CA 1
ATOM 1464 C C . PHE A 1 185 ? -7.379 21.906 -6.906 1 81.94 185 PHE A C 1
ATOM 1466 O O . PHE A 1 185 ? -6.82 22.719 -7.648 1 81.94 185 PHE A O 1
ATOM 1473 N N . ARG A 1 186 ? -8.031 20.844 -7.371 1 76.25 186 ARG A N 1
ATOM 1474 C CA . ARG A 1 186 ? -8.086 20.531 -8.797 1 76.25 186 ARG A CA 1
ATOM 1475 C C . ARG A 1 186 ? -8.977 21.516 -9.539 1 76.25 186 ARG A C 1
ATOM 1477 O O . ARG A 1 186 ? -8.719 21.859 -10.695 1 76.25 186 ARG A O 1
ATOM 1484 N N . GLN A 1 187 ? -10.078 21.844 -8.945 1 72.81 187 GLN A N 1
ATOM 1485 C CA . GLN A 1 187 ? -11.062 22.688 -9.609 1 72.81 187 GLN A CA 1
ATOM 1486 C C . GLN A 1 187 ? -10.539 24.125 -9.742 1 72.81 187 GLN A C 1
ATOM 1488 O O . GLN A 1 187 ? -10.828 24.797 -10.734 1 72.81 187 GLN A O 1
ATOM 1493 N N . ASN A 1 188 ? -9.961 24.578 -8.688 1 63.38 188 ASN A N 1
ATOM 1494 C CA . ASN A 1 188 ? -9.602 26 -8.688 1 63.38 188 ASN A CA 1
ATOM 1495 C C . ASN A 1 188 ? -8.156 26.219 -8.25 1 63.38 188 ASN A C 1
ATOM 1497 O O . ASN A 1 188 ? -7.898 26.594 -7.109 1 63.38 188 ASN A O 1
ATOM 1501 N N . HIS A 1 189 ? -7.352 26.047 -9.109 1 57.5 189 HIS A N 1
ATOM 1502 C CA . HIS A 1 189 ? -5.945 26.172 -8.727 1 57.5 189 HIS A CA 1
ATOM 1503 C C . HIS A 1 189 ? -5.668 27.531 -8.094 1 57.5 189 HIS A C 1
ATOM 1505 O O . HIS A 1 189 ? -4.953 27.625 -7.09 1 57.5 189 HIS A O 1
ATOM 1511 N N . ASN A 1 190 ? -6.305 28.516 -8.609 1 53.81 190 ASN A N 1
ATOM 1512 C CA . ASN A 1 190 ? -5.93 29.859 -8.227 1 53.81 190 ASN A CA 1
ATOM 1513 C C . ASN A 1 190 ? -6.66 30.312 -6.965 1 53.81 190 ASN A C 1
ATOM 1515 O O . ASN A 1 190 ? -6.203 31.219 -6.266 1 53.81 190 ASN A O 1
ATOM 1519 N N . GLN A 1 191 ? -7.82 29.641 -6.633 1 59 191 GLN A N 1
ATOM 1520 C CA . GLN A 1 191 ? -8.555 30.062 -5.445 1 59 191 GLN A CA 1
ATOM 1521 C C . GLN A 1 191 ? -8.695 28.906 -4.453 1 59 191 GLN A C 1
ATOM 1523 O O . GLN A 1 191 ? -9.641 28.875 -3.66 1 59 191 GLN A O 1
ATOM 1528 N N . PHE A 1 192 ? -7.754 28.031 -4.516 1 63 192 PHE A N 1
ATOM 1529 C CA . PHE A 1 192 ? -7.906 26.797 -3.758 1 63 192 PHE A CA 1
ATOM 1530 C C . PHE A 1 192 ? -7.734 27.062 -2.264 1 63 192 PHE A C 1
ATOM 1532 O O . PHE A 1 192 ? -8.383 26.406 -1.44 1 63 192 PHE A O 1
ATOM 1539 N N . HIS A 1 193 ? -7.062 28.109 -1.967 1 64.25 193 HIS A N 1
ATOM 1540 C CA . HIS A 1 193 ? -6.734 28.375 -0.569 1 64.25 193 HIS A CA 1
ATOM 1541 C C . HIS A 1 193 ? -7.973 28.781 0.221 1 64.25 193 HIS A C 1
ATOM 1543 O O . HIS A 1 193 ? -8.055 28.531 1.428 1 64.25 193 HIS A O 1
ATOM 1549 N N . LYS A 1 194 ? -8.914 29.359 -0.511 1 63.16 194 LYS A N 1
ATOM 1550 C CA . LYS A 1 194 ? -10.117 29.828 0.177 1 63.16 194 LYS A CA 1
ATOM 1551 C C . LYS A 1 194 ? -10.953 28.656 0.679 1 63.16 194 LYS A C 1
ATOM 1553 O O . LYS A 1 194 ? -11.539 28.719 1.759 1 63.16 194 LYS A O 1
ATOM 1558 N N . ASN A 1 195 ? -10.867 27.625 0.066 1 74.75 195 ASN A N 1
ATOM 1559 C CA . ASN A 1 195 ? -11.773 26.531 0.385 1 74.75 195 ASN A CA 1
ATOM 1560 C C . ASN A 1 195 ? -11.039 25.375 1.057 1 74.75 195 ASN A C 1
ATOM 1562 O O . ASN A 1 195 ? -11.656 24.562 1.741 1 74.75 195 ASN A O 1
ATOM 1566 N N . ILE A 1 196 ? -9.727 25.531 1.075 1 81.69 196 ILE A N 1
ATOM 1567 C CA . ILE A 1 196 ? -8.977 24.391 1.61 1 81.69 196 ILE A CA 1
ATOM 1568 C C . ILE A 1 196 ? -9.008 24.438 3.137 1 81.69 196 ILE A C 1
ATOM 1570 O O . ILE A 1 196 ? -8.961 23.391 3.789 1 81.69 196 ILE A O 1
ATOM 1574 N N . ALA A 1 197 ? -9.148 25.656 3.656 1 80.75 197 ALA A N 1
ATOM 1575 C CA . ALA A 1 197 ? -9.195 25.844 5.105 1 80.75 197 ALA A CA 1
ATOM 1576 C C . ALA A 1 197 ? -10.352 25.062 5.723 1 80.75 197 ALA A C 1
ATOM 1578 O O . ALA A 1 197 ? -10.25 24.578 6.855 1 80.75 197 ALA A O 1
ATOM 1579 N N . ASN A 1 198 ? -11.367 24.875 4.926 1 83.19 198 ASN A N 1
ATOM 1580 C CA . ASN A 1 198 ? -12.531 24.141 5.41 1 83.19 198 ASN A CA 1
ATOM 1581 C C . ASN A 1 198 ? -12.227 22.672 5.625 1 83.19 198 ASN A C 1
ATOM 1583 O O . ASN A 1 198 ? -12.906 22 6.406 1 83.19 198 ASN A O 1
ATOM 1587 N N . SER A 1 199 ? -11.219 22.203 4.984 1 89.81 199 SER A N 1
ATOM 1588 C CA . SER A 1 199 ? -10.859 20.797 5.086 1 89.81 199 SER A CA 1
ATOM 1589 C C . SER A 1 199 ? -9.836 20.562 6.191 1 89.81 199 SER A C 1
ATOM 1591 O O . SER A 1 199 ? -9.445 19.422 6.453 1 89.81 199 SER A O 1
ATOM 1593 N N . ILE A 1 200 ? -9.375 21.641 6.789 1 91.44 200 ILE A N 1
ATOM 1594 C CA . ILE A 1 200 ? -8.359 21.531 7.828 1 91.44 200 ILE A CA 1
ATOM 1595 C C . ILE A 1 200 ? -9.031 21.438 9.195 1 91.44 200 ILE A C 1
ATOM 1597 O O . ILE A 1 200 ? -9.906 22.25 9.516 1 91.44 200 ILE A O 1
ATOM 1601 N N . SER A 1 201 ? -8.734 20.422 9.922 1 91.75 201 SER A N 1
ATOM 1602 C CA . SER A 1 201 ? -9.188 20.234 11.297 1 91.75 201 SER A CA 1
ATOM 1603 C C . SER A 1 201 ? -8.062 20.5 12.289 1 91.75 201 SER A C 1
ATOM 1605 O O . SER A 1 201 ? -6.898 20.625 11.898 1 91.75 201 SER A O 1
ATOM 1607 N N . HIS A 1 202 ? -8.523 20.672 13.562 1 89.06 202 HIS A N 1
ATOM 1608 C CA . HIS A 1 202 ? -7.578 21.016 14.617 1 89.06 202 HIS A CA 1
ATOM 1609 C C . HIS A 1 202 ? -7.727 20.078 15.812 1 89.06 202 HIS A C 1
ATOM 1611 O O . HIS A 1 202 ? -8.844 19.719 16.203 1 89.06 202 HIS A O 1
ATOM 1617 N N . TYR A 1 203 ? -6.578 19.578 16.297 1 90.38 203 TYR A N 1
ATOM 1618 C CA . TYR A 1 203 ? -6.543 18.781 17.5 1 90.38 203 TYR A CA 1
ATOM 1619 C C . TYR A 1 203 ? -5.273 19.047 18.312 1 90.38 203 TYR A C 1
ATOM 1621 O O . TYR A 1 203 ? -4.164 18.812 17.828 1 90.38 203 TYR A O 1
ATOM 1629 N N . ASP A 1 204 ? -5.469 19.5 19.594 1 90.06 204 ASP A N 1
ATOM 1630 C CA . ASP A 1 204 ? -4.332 19.906 20.406 1 90.06 204 ASP A CA 1
ATOM 1631 C C . ASP A 1 204 ? -3.557 21.047 19.734 1 90.06 204 ASP A C 1
ATOM 1633 O O . ASP A 1 204 ? -4.113 22.109 19.469 1 90.06 204 ASP A O 1
ATOM 1637 N N . ARG A 1 205 ? -2.291 20.844 19.344 1 89.12 205 ARG A N 1
ATOM 1638 C CA . ARG A 1 205 ? -1.476 21.859 18.703 1 89.12 205 ARG A CA 1
ATOM 1639 C C . ARG A 1 205 ? -1.288 21.547 17.219 1 89.12 205 ARG A C 1
ATOM 1641 O O . ARG A 1 205 ? -0.558 22.25 16.516 1 89.12 205 ARG A O 1
ATOM 1648 N N . LEU A 1 206 ? -1.994 20.562 16.75 1 95.31 206 LEU A N 1
ATOM 1649 C CA . LEU A 1 206 ? -1.773 20.078 15.391 1 95.31 206 LEU A CA 1
ATOM 1650 C C . LEU A 1 206 ? -2.965 20.406 14.492 1 95.31 206 LEU A C 1
ATOM 1652 O O . LEU A 1 206 ? -4.113 20.156 14.867 1 95.31 206 LEU A O 1
ATOM 1656 N N . ASP A 1 207 ? -2.645 21.047 13.359 1 95.06 207 ASP A N 1
ATOM 1657 C CA . ASP A 1 207 ? -3.609 21.047 12.266 1 95.06 207 ASP A CA 1
ATOM 1658 C C . ASP A 1 207 ? -3.467 19.797 11.406 1 95.06 207 ASP A C 1
ATOM 1660 O O . ASP A 1 207 ? -2.367 19.266 11.266 1 95.06 207 ASP A O 1
ATOM 1664 N N . TYR A 1 208 ? -4.617 19.328 10.922 1 96.69 208 TYR A N 1
ATOM 1665 C CA . TYR A 1 208 ? -4.543 18.141 10.07 1 96.69 208 TYR A CA 1
ATOM 1666 C C . TYR A 1 208 ? -5.688 18.125 9.062 1 96.69 208 TYR A C 1
ATOM 1668 O O . TYR A 1 208 ? -6.719 18.766 9.273 1 96.69 208 TYR A O 1
ATOM 1676 N N . ILE A 1 209 ? -5.438 17.531 7.969 1 95.5 209 ILE A N 1
ATOM 1677 C CA . ILE A 1 209 ? -6.496 17.203 7.02 1 95.5 209 ILE A CA 1
ATOM 1678 C C . ILE A 1 209 ? -6.895 15.734 7.176 1 95.5 209 ILE A C 1
ATOM 1680 O O . ILE A 1 209 ? -6.082 14.836 6.938 1 95.5 209 ILE A O 1
ATOM 1684 N N . PRO A 1 210 ? -8.148 15.5 7.512 1 93.12 210 PRO A N 1
ATOM 1685 C CA . PRO A 1 210 ? -8.578 14.109 7.668 1 93.12 210 PRO A CA 1
ATOM 1686 C C . PRO A 1 210 ? -8.414 13.289 6.387 1 93.12 210 PRO A C 1
ATOM 1688 O O . PRO A 1 210 ? -8.414 13.852 5.289 1 93.12 210 PRO A O 1
ATOM 1691 N N . GLU A 1 211 ? -8.203 11.977 6.578 1 92.62 211 GLU A N 1
ATOM 1692 C CA . GLU A 1 211 ? -8.008 11.078 5.445 1 92.62 211 GLU A CA 1
ATOM 1693 C C . GLU A 1 211 ? -9.219 11.078 4.523 1 92.62 211 GLU A C 1
ATOM 1695 O O . GLU A 1 211 ? -10.336 11.367 4.961 1 92.62 211 GLU A O 1
ATOM 1700 N N . ALA A 1 212 ? -8.938 10.719 3.293 1 88.31 212 ALA A N 1
ATOM 1701 C CA . ALA A 1 212 ? -10 10.656 2.289 1 88.31 212 ALA A CA 1
ATOM 1702 C C . ALA A 1 212 ? -10.984 9.531 2.594 1 88.31 212 ALA A C 1
ATOM 1704 O O . ALA A 1 212 ? -10.578 8.453 3.039 1 88.31 212 ALA A O 1
ATOM 1705 N N . ASP A 1 213 ? -12.258 9.789 2.336 1 80.44 213 ASP A N 1
ATOM 1706 C CA . ASP A 1 213 ? -13.273 8.75 2.457 1 80.44 213 ASP A CA 1
ATOM 1707 C C . ASP A 1 213 ? -13.297 7.863 1.213 1 80.44 213 ASP A C 1
ATOM 1709 O O . ASP A 1 213 ? -13.719 6.707 1.279 1 80.44 213 ASP A O 1
ATOM 1713 N N . CYS A 1 214 ? -12.93 8.469 0.223 1 79.31 214 CYS A N 1
ATOM 1714 C CA . CYS A 1 214 ? -12.898 7.734 -1.038 1 79.31 214 CYS A CA 1
ATOM 1715 C C . CYS A 1 214 ? -11.484 7.312 -1.391 1 79.31 214 CYS A C 1
ATOM 1717 O O . CYS A 1 214 ? -10.648 8.148 -1.736 1 79.31 214 CYS A O 1
ATOM 1719 N N . ALA A 1 215 ? -11.273 6.074 -1.306 1 82.5 215 ALA A N 1
ATOM 1720 C CA . ALA A 1 215 ? -9.945 5.516 -1.543 1 82.5 215 ALA A CA 1
ATOM 1721 C C . ALA A 1 215 ? -9.461 5.828 -2.955 1 82.5 215 ALA A C 1
ATOM 1723 O O . ALA A 1 215 ? -8.266 6.016 -3.182 1 82.5 215 ALA A O 1
ATOM 1724 N N . GLU A 1 216 ? -10.375 6.02 -3.895 1 82.56 216 GLU A N 1
ATOM 1725 C CA . GLU A 1 216 ? -10.039 6.297 -5.289 1 82.56 216 GLU A CA 1
ATOM 1726 C C . GLU A 1 216 ? -9.367 7.66 -5.434 1 82.56 216 GLU A C 1
ATOM 1728 O O . GLU A 1 216 ? -8.508 7.848 -6.297 1 82.56 216 GLU A O 1
ATOM 1733 N N . ASP A 1 217 ? -9.766 8.523 -4.594 1 84.31 217 ASP A N 1
ATOM 1734 C CA . ASP A 1 217 ? -9.211 9.875 -4.641 1 84.31 217 ASP A CA 1
ATOM 1735 C C . ASP A 1 217 ? -7.711 9.867 -4.34 1 84.31 217 ASP A C 1
ATOM 1737 O O . ASP A 1 217 ? -6.957 10.672 -4.891 1 84.31 217 ASP A O 1
ATOM 1741 N N . VAL A 1 218 ? -7.266 8.977 -3.475 1 86.19 218 VAL A N 1
ATOM 1742 C CA . VAL A 1 218 ? -5.863 8.867 -3.09 1 86.19 218 VAL A CA 1
ATOM 1743 C C . VAL A 1 218 ? -5.09 8.094 -4.156 1 86.19 218 VAL A C 1
ATOM 1745 O O . VAL A 1 218 ? -3.953 8.445 -4.484 1 86.19 218 VAL A O 1
ATOM 1748 N N . SER A 1 219 ? -5.742 7.141 -4.699 1 83.75 219 SER A N 1
ATOM 1749 C CA . SER A 1 219 ? -5.082 6.273 -5.668 1 83.75 219 SER A CA 1
ATOM 1750 C C . SER A 1 219 ? -4.867 6.988 -6.996 1 83.75 219 SER A C 1
ATOM 1752 O O . SER A 1 219 ? -3.977 6.625 -7.77 1 83.75 219 SER A O 1
ATOM 1754 N N . ASP A 1 220 ? -5.633 8.008 -7.273 1 79.19 220 ASP A N 1
ATOM 1755 C CA . ASP A 1 220 ? -5.609 8.664 -8.578 1 79.19 220 ASP A CA 1
ATOM 1756 C C . ASP A 1 220 ? -4.68 9.875 -8.562 1 79.19 220 ASP A C 1
ATOM 1758 O O . ASP A 1 220 ? -4.379 10.445 -9.617 1 79.19 220 ASP A O 1
ATOM 1762 N N . ILE A 1 221 ? -4.176 10.164 -7.418 1 84.06 221 ILE A N 1
ATOM 1763 C CA . ILE A 1 221 ? -3.348 11.367 -7.352 1 84.06 221 ILE A CA 1
ATOM 1764 C C . ILE A 1 221 ? -1.904 11.016 -7.711 1 84.06 221 ILE A C 1
ATOM 1766 O O . ILE A 1 221 ? -1.363 10.016 -7.23 1 84.06 221 ILE A O 1
ATOM 1770 N N . LYS A 1 222 ? -1.306 11.789 -8.57 1 80.88 222 LYS A N 1
ATOM 1771 C CA . LYS A 1 222 ? 0.104 11.617 -8.906 1 80.88 222 LYS A CA 1
ATOM 1772 C C . LYS A 1 222 ? 1.007 12.211 -7.828 1 80.88 222 LYS A C 1
ATOM 1774 O O . LYS A 1 222 ? 0.654 13.211 -7.195 1 80.88 222 LYS A O 1
ATOM 1779 N N . SER A 1 223 ? 2.178 11.656 -7.688 1 83.19 223 SER A N 1
ATOM 1780 C CA . SER A 1 223 ? 3.129 12.086 -6.672 1 83.19 223 SER A CA 1
ATOM 1781 C C . SER A 1 223 ? 3.473 13.57 -6.836 1 83.19 223 SER A C 1
ATOM 1783 O O . SER A 1 223 ? 3.578 14.297 -5.848 1 83.19 223 SER A O 1
ATOM 1785 N N . GLN A 1 224 ? 3.637 13.945 -8.117 1 79.25 224 GLN A N 1
ATOM 1786 C CA . GLN A 1 224 ? 3.969 15.344 -8.383 1 79.25 224 GLN A CA 1
ATOM 1787 C C . GLN A 1 224 ? 2.828 16.266 -7.965 1 79.25 224 GLN A C 1
ATOM 1789 O O . GLN A 1 224 ? 3.066 17.375 -7.473 1 79.25 224 GLN A O 1
ATOM 1794 N N . GLU A 1 225 ? 1.637 15.828 -8.211 1 85.06 225 GLU A N 1
ATOM 1795 C CA . GLU A 1 225 ? 0.47 16.594 -7.789 1 85.06 225 GLU A CA 1
ATOM 1796 C C . GLU A 1 225 ? 0.418 16.734 -6.27 1 85.06 225 GLU A C 1
ATOM 1798 O O . GLU A 1 225 ? 0.041 17.781 -5.746 1 85.06 225 GLU A O 1
ATOM 1803 N N . ILE A 1 226 ? 0.777 15.68 -5.543 1 91.38 226 ILE A N 1
ATOM 1804 C CA . ILE A 1 226 ? 0.843 15.711 -4.086 1 91.38 226 ILE A CA 1
ATOM 1805 C C . ILE A 1 226 ? 1.825 16.797 -3.639 1 91.38 226 ILE A C 1
ATOM 1807 O O . ILE A 1 226 ? 1.521 17.594 -2.746 1 91.38 226 ILE A O 1
ATOM 1811 N N . GLY A 1 227 ? 2.969 16.828 -4.289 1 87.62 227 GLY A N 1
ATOM 1812 C CA . GLY A 1 227 ? 3.965 17.844 -3.977 1 87.62 227 GLY A CA 1
ATOM 1813 C C . GLY A 1 227 ? 3.453 19.266 -4.156 1 87.62 227 GLY A C 1
ATOM 1814 O O . GLY A 1 227 ? 3.641 20.109 -3.283 1 87.62 227 GLY A O 1
ATOM 1815 N N . THR A 1 228 ? 2.82 19.469 -5.309 1 83 228 THR A N 1
ATOM 1816 C CA . THR A 1 228 ? 2.283 20.781 -5.605 1 83 228 THR A CA 1
ATOM 1817 C C . THR A 1 228 ? 1.193 21.172 -4.609 1 83 228 THR A C 1
ATOM 1819 O O . THR A 1 228 ? 1.117 22.312 -4.172 1 83 228 THR A O 1
ATOM 1822 N N . PHE A 1 229 ? 0.372 20.219 -4.344 1 91.31 229 PHE A N 1
ATOM 1823 C CA . PHE A 1 229 ? -0.72 20.406 -3.396 1 91.31 229 PHE A CA 1
ATOM 1824 C C . PHE A 1 229 ? -0.188 20.812 -2.027 1 91.31 229 PHE A C 1
ATOM 1826 O O . PHE A 1 229 ? -0.646 21.797 -1.447 1 91.31 229 PHE A O 1
ATOM 1833 N N . ILE A 1 230 ? 0.81 20.172 -1.518 1 92.38 230 ILE A N 1
ATOM 1834 C CA . ILE A 1 230 ? 1.396 20.359 -0.196 1 92.38 230 ILE A CA 1
ATOM 1835 C C . ILE A 1 230 ? 2.119 21.703 -0.148 1 92.38 230 ILE A C 1
ATOM 1837 O O . ILE A 1 230 ? 1.997 22.453 0.828 1 92.38 230 ILE A O 1
ATOM 1841 N N . GLN A 1 231 ? 2.824 21.984 -1.183 1 83.88 231 GLN A N 1
ATOM 1842 C CA . GLN A 1 231 ? 3.557 23.25 -1.243 1 83.88 231 GLN A CA 1
ATOM 1843 C C . GLN A 1 231 ? 2.604 24.438 -1.265 1 83.88 231 GLN A C 1
ATOM 1845 O O . GLN A 1 231 ? 2.857 25.453 -0.617 1 83.88 231 GLN A O 1
ATOM 1850 N N . ALA A 1 232 ? 1.606 24.219 -2.023 1 83 232 ALA A N 1
ATOM 1851 C CA . ALA A 1 232 ? 0.618 25.281 -2.115 1 83 232 ALA A CA 1
ATOM 1852 C C . ALA A 1 232 ? -0.016 25.562 -0.754 1 83 232 ALA A C 1
ATOM 1854 O O . ALA A 1 232 ? -0.164 26.719 -0.357 1 83 232 ALA A O 1
ATOM 1855 N N . ILE A 1 233 ? -0.372 24.531 -0.074 1 89.06 233 ILE A N 1
ATOM 1856 C CA . ILE A 1 233 ? -0.986 24.672 1.241 1 89.06 233 ILE A CA 1
ATOM 1857 C C . ILE A 1 233 ? -0.004 25.344 2.197 1 89.06 233 ILE A C 1
ATOM 1859 O O . ILE A 1 233 ? -0.371 26.281 2.92 1 89.06 233 ILE A O 1
ATOM 1863 N N . GLY A 1 234 ? 1.215 24.875 2.23 1 86.38 234 GLY A N 1
ATOM 1864 C CA . GLY A 1 234 ? 2.23 25.391 3.129 1 86.38 234 GLY A CA 1
ATOM 1865 C C . GLY A 1 234 ? 2.49 26.875 2.941 1 86.38 234 GLY A C 1
ATOM 1866 O O . GLY A 1 234 ? 2.529 27.641 3.912 1 86.38 234 GLY A O 1
ATOM 1867 N N . ARG A 1 235 ? 2.609 27.188 1.723 1 74 235 ARG A N 1
ATOM 1868 C CA . ARG A 1 235 ? 2.939 28.562 1.398 1 74 235 ARG A CA 1
ATOM 1869 C C . ARG A 1 235 ? 1.76 29.5 1.675 1 74 235 ARG A C 1
ATOM 1871 O O . ARG A 1 235 ? 1.933 30.578 2.229 1 74 235 ARG A O 1
ATOM 1878 N N . GLU A 1 236 ? 0.654 29.031 1.324 1 75.62 236 GLU A N 1
ATOM 1879 C CA . GLU A 1 236 ? -0.526 29.891 1.406 1 75.62 236 GLU A CA 1
ATOM 1880 C C . GLU A 1 236 ? -1.018 30.016 2.846 1 75.62 236 GLU A C 1
ATOM 1882 O O . GLU A 1 236 ? -1.569 31.047 3.232 1 75.62 236 GLU A O 1
ATOM 1887 N N . LEU A 1 237 ? -0.87 28.953 3.6 1 83.25 237 LEU A N 1
ATOM 1888 C CA . LEU A 1 237 ? -1.474 28.953 4.93 1 83.25 237 LEU A CA 1
ATOM 1889 C C . LEU A 1 237 ? -0.414 29.172 6.004 1 83.25 237 LEU A C 1
ATOM 1891 O O . LEU A 1 237 ? -0.737 29.25 7.191 1 83.25 237 LEU A O 1
ATOM 1895 N N . GLY A 1 238 ? 0.815 29.266 5.609 1 83.06 238 GLY A N 1
ATOM 1896 C CA . GLY A 1 238 ? 1.876 29.688 6.512 1 83.06 238 GLY A CA 1
ATOM 1897 C C . GLY A 1 238 ? 2.324 28.594 7.461 1 83.06 238 GLY A C 1
ATOM 1898 O O . GLY A 1 238 ? 2.629 28.859 8.625 1 83.06 238 GLY A O 1
ATOM 1899 N N . TYR A 1 239 ? 2.326 27.406 7.113 1 90.12 239 TYR A N 1
ATOM 1900 C CA . TYR A 1 239 ? 2.855 26.328 7.934 1 90.12 239 TYR A CA 1
ATOM 1901 C C . TYR A 1 239 ? 4.379 26.281 7.863 1 90.12 239 TYR A C 1
ATOM 1903 O O . TYR A 1 239 ? 4.965 26.5 6.801 1 90.12 239 TYR A O 1
ATOM 1911 N N . SER A 1 240 ? 4.988 26.109 9.047 1 91.81 240 SER A N 1
ATOM 1912 C CA . SER A 1 240 ? 6.43 25.875 9.086 1 91.81 240 SER A CA 1
ATOM 1913 C C . SER A 1 240 ? 6.758 24.422 8.719 1 91.81 240 SER A C 1
ATOM 1915 O O . SER A 1 240 ? 7.82 24.156 8.156 1 91.81 240 SER A O 1
ATOM 1917 N N . TYR A 1 241 ? 5.871 23.531 9.094 1 95.06 241 TYR A N 1
ATOM 1918 C CA . TYR A 1 241 ? 6.086 22.109 8.867 1 95.06 241 TYR A CA 1
ATOM 1919 C C . TYR A 1 241 ? 4.84 21.453 8.289 1 95.06 241 TYR A C 1
ATOM 1921 O O . TYR A 1 241 ? 3.719 21.766 8.695 1 95.06 241 TYR A O 1
ATOM 1929 N N . ILE A 1 242 ? 5.066 20.609 7.316 1 97.38 242 ILE A N 1
ATOM 1930 C CA . ILE A 1 242 ? 4.023 19.688 6.871 1 97.38 242 ILE A CA 1
ATOM 1931 C C . ILE A 1 242 ? 4.539 18.25 6.922 1 97.38 242 ILE A C 1
ATOM 1933 O O . ILE A 1 242 ? 5.605 17.953 6.383 1 97.38 242 ILE A O 1
ATOM 1937 N N . VAL A 1 243 ? 3.855 17.391 7.656 1 98.31 243 VAL A N 1
ATOM 1938 C CA . VAL A 1 243 ? 4.195 15.977 7.746 1 98.31 243 VAL A CA 1
ATOM 1939 C C . VAL A 1 243 ? 3.242 15.164 6.879 1 98.31 243 VAL A C 1
ATOM 1941 O O . VAL A 1 243 ? 2.021 15.242 7.035 1 98.31 243 VAL A O 1
ATOM 1944 N N . ILE A 1 244 ? 3.797 14.383 6 1 97.88 244 ILE A N 1
ATOM 1945 C CA . ILE A 1 244 ? 3.014 13.57 5.078 1 97.88 244 ILE A CA 1
ATOM 1946 C C . ILE A 1 244 ? 3.152 12.094 5.445 1 97.88 244 ILE A C 1
ATOM 1948 O O . ILE A 1 244 ? 4.262 11.562 5.496 1 97.88 244 ILE A O 1
ATOM 1952 N N . ASP A 1 245 ? 2.025 11.461 5.773 1 97.62 245 ASP A N 1
ATOM 1953 C CA . ASP A 1 245 ? 1.962 10.008 5.844 1 97.62 245 ASP A CA 1
ATOM 1954 C C . ASP A 1 245 ? 1.784 9.398 4.453 1 97.62 245 ASP A C 1
ATOM 1956 O O . ASP A 1 245 ? 0.673 9.367 3.922 1 97.62 245 ASP A O 1
ATOM 1960 N N . ILE A 1 246 ? 2.896 8.898 3.885 1 95.75 246 ILE A N 1
ATOM 1961 C CA . ILE A 1 246 ? 2.9 8.391 2.514 1 95.75 246 ILE A CA 1
ATOM 1962 C C . ILE A 1 246 ? 2.303 6.988 2.479 1 95.75 246 ILE A C 1
ATOM 1964 O O . ILE A 1 246 ? 3.016 6 2.654 1 95.75 246 ILE A O 1
ATOM 1968 N N . GLY A 1 247 ? 1.044 6.949 2.119 1 91.5 247 GLY A N 1
ATOM 1969 C CA . GLY A 1 247 ? 0.266 5.723 2.217 1 91.5 247 GLY A CA 1
ATOM 1970 C C . GLY A 1 247 ? 0.491 4.777 1.051 1 91.5 247 GLY A C 1
ATOM 1971 O O . GLY A 1 247 ? 1.057 5.172 0.028 1 91.5 247 GLY A O 1
ATOM 1972 N N . ASP A 1 248 ? -0.04 3.619 1.22 1 85.62 248 ASP A N 1
ATOM 1973 C CA . ASP A 1 248 ? 0.147 2.514 0.286 1 85.62 248 ASP A CA 1
ATOM 1974 C C . ASP A 1 248 ? -0.735 2.682 -0.949 1 85.62 248 ASP A C 1
ATOM 1976 O O . ASP A 1 248 ? -0.485 2.062 -1.985 1 85.62 248 ASP A O 1
ATOM 1980 N N . CYS A 1 249 ? -1.646 3.49 -0.894 1 82.31 249 CYS A N 1
ATOM 1981 C CA . CYS A 1 249 ? -2.611 3.584 -1.981 1 82.31 249 CYS A CA 1
ATOM 1982 C C . CYS A 1 249 ? -2.166 4.605 -3.02 1 82.31 249 CYS A C 1
ATOM 1984 O O . CYS A 1 249 ? -2.748 4.691 -4.102 1 82.31 249 CYS A O 1
ATOM 1986 N N . ILE A 1 250 ? -1.119 5.324 -2.689 1 88.06 250 ILE A N 1
ATOM 1987 C CA . ILE A 1 250 ? -0.607 6.316 -3.629 1 88.06 250 ILE A CA 1
ATOM 1988 C C . ILE A 1 250 ? 0.066 5.609 -4.805 1 88.06 250 ILE A C 1
ATOM 1990 O O . ILE A 1 250 ? 0.793 4.633 -4.617 1 88.06 250 ILE A O 1
ATOM 1994 N N . ARG A 1 251 ? -0.292 6.129 -5.961 1 83.25 251 ARG A N 1
ATOM 1995 C CA . ARG A 1 251 ? 0.47 5.645 -7.109 1 83.25 251 ARG A CA 1
ATOM 1996 C C . ARG A 1 251 ? 1.943 6.023 -6.984 1 83.25 251 ARG A C 1
ATOM 1998 O O . ARG A 1 251 ? 2.277 7.195 -6.809 1 83.25 251 ARG A O 1
ATOM 2005 N N . MET A 1 252 ? 2.854 5.066 -7.078 1 85.12 252 MET A N 1
ATOM 2006 C CA . MET A 1 252 ? 4.293 5.266 -6.93 1 85.12 252 MET A CA 1
ATOM 2007 C C . MET A 1 252 ? 4.602 6.055 -5.66 1 85.12 252 MET A C 1
ATOM 2009 O O . MET A 1 252 ? 5.238 7.105 -5.719 1 85.12 252 MET A O 1
ATOM 2013 N N . PRO A 1 253 ? 4.238 5.496 -4.527 1 90.5 253 PRO A N 1
ATOM 2014 C CA . PRO A 1 253 ? 4.352 6.246 -3.275 1 90.5 253 PRO A CA 1
ATOM 2015 C C . PRO A 1 253 ? 5.777 6.711 -2.994 1 90.5 253 PRO A C 1
ATOM 2017 O O . PRO A 1 253 ? 5.98 7.781 -2.418 1 90.5 253 PRO A O 1
ATOM 2020 N N . TRP A 1 254 ? 6.793 6.031 -3.449 1 89.19 254 TRP A N 1
ATOM 2021 C CA . TRP A 1 254 ? 8.188 6.391 -3.205 1 89.19 254 TRP A CA 1
ATOM 2022 C C . TRP A 1 254 ? 8.531 7.715 -3.877 1 89.19 254 TRP A C 1
ATOM 2024 O O . TRP A 1 254 ? 9.414 8.438 -3.414 1 89.19 254 TRP A O 1
ATOM 2034 N N . ALA A 1 255 ? 7.863 8 -4.957 1 87.38 255 ALA A N 1
ATOM 2035 C CA . ALA A 1 255 ? 8.125 9.227 -5.703 1 87.38 255 ALA A CA 1
ATOM 2036 C C . ALA A 1 255 ? 7.715 10.453 -4.902 1 87.38 255 ALA A C 1
ATOM 2038 O O . ALA A 1 255 ? 8.211 11.562 -5.145 1 87.38 255 ALA A O 1
ATOM 2039 N N . VAL A 1 256 ? 6.848 10.312 -3.914 1 93.31 256 VAL A N 1
ATOM 2040 C CA . VAL A 1 256 ? 6.41 11.414 -3.068 1 93.31 256 VAL A CA 1
ATOM 2041 C C . VAL A 1 256 ? 7.586 11.93 -2.242 1 93.31 256 VAL A C 1
ATOM 2043 O O . VAL A 1 256 ? 7.637 13.117 -1.898 1 93.31 256 VAL A O 1
ATOM 2046 N N . LEU A 1 257 ? 8.547 11.086 -1.946 1 93.25 257 LEU A N 1
ATOM 2047 C CA . LEU A 1 257 ? 9.719 11.453 -1.152 1 93.25 257 LEU A CA 1
ATOM 2048 C C . LEU A 1 257 ? 10.523 12.547 -1.844 1 93.25 257 LEU A C 1
ATOM 2050 O O . LEU A 1 257 ? 11.156 13.367 -1.181 1 93.25 257 LEU A O 1
ATOM 2054 N N . GLU A 1 258 ? 10.445 12.578 -3.117 1 86.69 258 GLU A N 1
ATOM 2055 C CA . GLU A 1 258 ? 11.195 13.57 -3.883 1 86.69 258 GLU A CA 1
ATOM 2056 C C . GLU A 1 258 ? 10.672 14.977 -3.611 1 86.69 258 GLU A C 1
ATOM 2058 O O . GLU A 1 258 ? 11.398 15.961 -3.799 1 86.69 258 GLU A O 1
ATOM 2063 N N . CYS A 1 259 ? 9.438 15.062 -3.166 1 87.81 259 CYS A N 1
ATOM 2064 C CA . CYS A 1 259 ? 8.828 16.359 -2.912 1 87.81 259 CYS A CA 1
ATOM 2065 C C . CYS A 1 259 ? 8.992 16.766 -1.451 1 87.81 259 CYS A C 1
ATOM 2067 O O . CYS A 1 259 ? 8.469 17.797 -1.022 1 87.81 259 CYS A O 1
ATOM 2069 N N . CYS A 1 260 ? 9.734 15.992 -0.693 1 92.94 260 CYS A N 1
ATOM 2070 C CA . CYS A 1 260 ? 9.922 16.25 0.732 1 92.94 260 CYS A CA 1
ATOM 2071 C C . CYS A 1 260 ? 11.328 16.75 1.018 1 92.94 260 CYS A C 1
ATOM 2073 O O . CYS A 1 260 ? 12.219 16.641 0.174 1 92.94 260 CYS A O 1
ATOM 2075 N N . ASP A 1 261 ? 11.469 17.422 2.146 1 91.44 261 ASP A N 1
ATOM 2076 C CA . ASP A 1 261 ? 12.766 17.938 2.57 1 91.44 261 ASP A CA 1
ATOM 2077 C C . ASP A 1 261 ? 13.469 16.969 3.508 1 91.44 261 ASP A C 1
ATOM 2079 O O . ASP A 1 261 ? 14.703 16.938 3.568 1 91.44 261 ASP A O 1
ATOM 2083 N N . GLU A 1 262 ? 12.75 16.234 4.309 1 94.44 262 GLU A N 1
ATOM 2084 C CA . GLU A 1 262 ? 13.234 15.219 5.234 1 94.44 262 GLU A CA 1
ATOM 2085 C C . GLU A 1 262 ? 12.445 13.914 5.086 1 94.44 262 GLU A C 1
ATOM 2087 O O . GLU A 1 262 ? 11.258 13.938 4.754 1 94.44 262 GLU A O 1
ATOM 2092 N N . TYR A 1 263 ? 13.188 12.844 5.375 1 95.06 263 TYR A N 1
ATOM 2093 C CA . TYR A 1 263 ? 12.617 11.539 5.086 1 95.06 263 TYR A CA 1
ATOM 2094 C C . TYR A 1 263 ? 12.766 10.602 6.277 1 95.06 263 TYR A C 1
ATOM 2096 O O . TYR A 1 263 ? 13.844 10.5 6.867 1 95.06 263 TYR A O 1
ATOM 2104 N N . TYR A 1 264 ? 11.688 9.961 6.609 1 97.5 264 TYR A N 1
ATOM 2105 C CA . TYR A 1 264 ? 11.695 8.953 7.664 1 97.5 264 TYR A CA 1
ATOM 2106 C C . TYR A 1 264 ? 11.086 7.645 7.176 1 97.5 264 TYR A C 1
ATOM 2108 O O . TYR A 1 264 ? 10.141 7.652 6.383 1 97.5 264 TYR A O 1
ATOM 2116 N N . ILE A 1 265 ? 11.641 6.531 7.598 1 96.81 265 ILE A N 1
ATOM 2117 C CA . ILE A 1 265 ? 11.094 5.215 7.289 1 96.81 265 ILE A CA 1
ATOM 2118 C C . ILE A 1 265 ? 11.109 4.344 8.547 1 96.81 265 ILE A C 1
ATOM 2120 O O . ILE A 1 265 ? 11.992 4.477 9.391 1 96.81 265 ILE A O 1
ATOM 2124 N N . THR A 1 266 ? 10.086 3.537 8.758 1 96.44 266 THR A N 1
ATOM 2125 C CA . THR A 1 266 ? 10.047 2.613 9.891 1 96.44 266 THR A CA 1
ATOM 2126 C C . THR A 1 266 ? 11.016 1.45 9.672 1 96.44 266 THR A C 1
ATOM 2128 O O . THR A 1 266 ? 11.125 0.937 8.555 1 96.44 266 THR A O 1
ATOM 2131 N N . CYS A 1 267 ? 11.672 1.067 10.711 1 92.56 267 CYS A N 1
ATOM 2132 C CA . CYS A 1 267 ? 12.547 -0.1 10.656 1 92.56 267 CYS A CA 1
ATOM 2133 C C . CYS A 1 267 ? 11.734 -1.386 10.57 1 92.56 267 CYS A C 1
ATOM 2135 O O . CYS A 1 267 ? 10.57 -1.417 10.977 1 92.56 267 CYS A O 1
ATOM 2137 N N . GLY A 1 268 ? 12.414 -2.332 10.023 1 88.75 268 GLY A N 1
ATOM 2138 C CA . GLY A 1 268 ? 11.789 -3.646 9.984 1 88.75 268 GLY A CA 1
ATOM 2139 C C . GLY A 1 268 ? 11.867 -4.379 11.312 1 88.75 268 GLY A C 1
ATOM 2140 O O . GLY A 1 268 ? 12.805 -4.18 12.086 1 88.75 268 GLY A O 1
ATOM 2141 N N . GLU A 1 269 ? 10.797 -5.176 11.57 1 86.12 269 GLU A N 1
ATOM 2142 C CA . GLU A 1 269 ? 10.781 -5.984 12.789 1 86.12 269 GLU A CA 1
ATOM 2143 C C . GLU A 1 269 ? 11.07 -7.449 12.477 1 86.12 269 GLU A C 1
ATOM 2145 O O . GLU A 1 269 ? 11.195 -8.266 13.391 1 86.12 269 GLU A O 1
ATOM 2150 N N . ASN A 1 270 ? 11.156 -7.789 11.32 1 89.94 270 ASN A N 1
ATOM 2151 C CA . ASN A 1 270 ? 11.43 -9.156 10.875 1 89.94 270 ASN A CA 1
ATOM 2152 C C . ASN A 1 270 ? 12.195 -9.172 9.562 1 89.94 270 ASN A C 1
ATOM 2154 O O . ASN A 1 270 ? 12.5 -8.125 9 1 89.94 270 ASN A O 1
ATOM 2158 N N . SER A 1 271 ? 12.555 -10.352 9.195 1 92 271 SER A N 1
ATOM 2159 C CA . SER A 1 271 ? 13.43 -10.508 8.039 1 92 271 SER A CA 1
ATOM 2160 C C . SER A 1 271 ? 12.727 -10.055 6.754 1 92 271 SER A C 1
ATOM 2162 O O . SER A 1 271 ? 13.375 -9.539 5.84 1 92 271 SER A O 1
ATOM 2164 N N . ILE A 1 272 ? 11.445 -10.164 6.695 1 93.25 272 ILE A N 1
ATOM 2165 C CA . ILE A 1 272 ? 10.688 -9.766 5.516 1 93.25 272 ILE A CA 1
ATOM 2166 C C . ILE A 1 272 ? 10.727 -8.25 5.359 1 93.25 272 ILE A C 1
ATOM 2168 O O . ILE A 1 272 ? 11.102 -7.738 4.301 1 93.25 272 ILE A O 1
ATOM 2172 N N . GLU A 1 273 ? 10.359 -7.59 6.363 1 91.88 273 GLU A N 1
ATOM 2173 C CA . GLU A 1 273 ? 10.344 -6.133 6.34 1 91.88 273 GLU A CA 1
ATOM 2174 C C . GLU A 1 273 ? 11.742 -5.574 6.062 1 91.88 273 GLU A C 1
ATOM 2176 O O . GLU A 1 273 ? 11.891 -4.617 5.301 1 91.88 273 GLU A O 1
ATOM 2181 N N . ASN A 1 274 ? 12.727 -6.195 6.691 1 92.62 274 ASN A N 1
ATOM 2182 C CA . ASN A 1 274 ? 14.094 -5.75 6.469 1 92.62 274 ASN A CA 1
ATOM 2183 C C . ASN A 1 274 ? 14.523 -5.961 5.02 1 92.62 274 ASN A C 1
ATOM 2185 O O . ASN A 1 274 ? 15.227 -5.125 4.445 1 92.62 274 ASN A O 1
ATOM 2189 N N . SER A 1 275 ? 14.18 -7.062 4.504 1 93.12 275 SER A N 1
ATOM 2190 C CA . SER A 1 275 ? 14.5 -7.34 3.107 1 93.12 275 SER A CA 1
ATOM 2191 C C . SER A 1 275 ? 13.812 -6.34 2.18 1 93.12 275 SER A C 1
ATOM 2193 O O . SER A 1 275 ? 14.406 -5.895 1.195 1 93.12 275 SER A O 1
ATOM 2195 N N . ARG A 1 276 ? 12.602 -6.004 2.463 1 93.06 276 ARG A N 1
ATOM 2196 C CA . ARG A 1 276 ? 11.859 -5.043 1.649 1 93.06 276 ARG A CA 1
ATOM 2197 C C . ARG A 1 276 ? 12.516 -3.668 1.702 1 93.06 276 ARG A C 1
ATOM 2199 O O . ARG A 1 276 ? 12.602 -2.979 0.684 1 93.06 276 ARG A O 1
ATOM 2206 N N . ILE A 1 277 ? 12.953 -3.291 2.869 1 93.38 277 ILE A N 1
ATOM 2207 C CA . ILE A 1 277 ? 13.641 -2.01 3.027 1 93.38 277 ILE A CA 1
ATOM 2208 C C . ILE A 1 277 ? 14.922 -1.999 2.195 1 93.38 277 ILE A C 1
ATOM 2210 O O . ILE A 1 277 ? 15.219 -1.015 1.516 1 93.38 277 ILE A O 1
ATOM 2214 N N . ARG A 1 278 ? 15.641 -3.098 2.248 1 93.25 278 ARG A N 1
ATOM 2215 C CA . ARG A 1 278 ? 16.875 -3.201 1.466 1 93.25 278 ARG A CA 1
ATOM 2216 C C . ARG A 1 278 ? 16.578 -3.102 -0.027 1 93.25 278 ARG A C 1
ATOM 2218 O O . ARG A 1 278 ? 17.297 -2.414 -0.761 1 93.25 278 ARG A O 1
ATOM 2225 N N . ASN A 1 279 ? 15.578 -3.801 -0.445 1 92.69 279 ASN A N 1
ATOM 2226 C CA . ASN A 1 279 ? 15.195 -3.773 -1.854 1 92.69 279 ASN A CA 1
ATOM 2227 C C . ASN A 1 279 ? 14.734 -2.383 -2.281 1 92.69 279 ASN A C 1
ATOM 2229 O O . ASN A 1 279 ? 15.016 -1.946 -3.396 1 92.69 279 ASN A O 1
ATOM 2233 N N . PHE A 1 280 ? 14.062 -1.706 -1.419 1 94.44 280 PHE A N 1
ATOM 2234 C CA . PHE A 1 280 ? 13.625 -0.335 -1.656 1 94.44 280 PHE A CA 1
ATOM 2235 C C . PHE A 1 280 ? 14.82 0.593 -1.814 1 94.44 280 PHE A C 1
ATOM 2237 O O . PHE A 1 280 ? 14.875 1.393 -2.752 1 94.44 280 PHE A O 1
ATOM 2244 N N . GLU A 1 281 ? 15.742 0.468 -0.949 1 93.25 281 GLU A N 1
ATOM 2245 C CA . GLU A 1 281 ? 16.938 1.295 -1.008 1 93.25 281 GLU A CA 1
ATOM 2246 C C . GLU A 1 281 ? 17.719 1.04 -2.293 1 93.25 281 GLU A C 1
ATOM 2248 O O . GLU A 1 281 ? 18.203 1.98 -2.934 1 93.25 281 GLU A O 1
ATOM 2253 N N . LYS A 1 282 ? 17.828 -0.233 -2.6 1 90.56 282 LYS A N 1
ATOM 2254 C CA . LYS A 1 282 ? 18.5 -0.589 -3.85 1 90.56 282 LYS A CA 1
ATOM 2255 C C . LYS A 1 282 ? 17.797 0.043 -5.047 1 90.56 282 LYS A C 1
ATOM 2257 O O . LYS A 1 282 ? 18.453 0.578 -5.945 1 90.56 282 LYS A O 1
ATOM 2262 N N . TYR A 1 283 ? 16.531 -0.069 -5.051 1 89.69 283 TYR A N 1
ATOM 2263 C CA . TYR A 1 283 ? 15.734 0.529 -6.117 1 89.69 283 TYR A CA 1
ATOM 2264 C C . TYR A 1 283 ? 15.984 2.029 -6.211 1 89.69 283 TYR A C 1
ATOM 2266 O O . TYR A 1 283 ? 16.156 2.57 -7.305 1 89.69 283 TYR A O 1
ATOM 2274 N N . MET A 1 284 ? 15.977 2.703 -5.059 1 88.81 284 MET A N 1
ATOM 2275 C CA . MET A 1 284 ? 16.188 4.148 -5.023 1 88.81 284 MET A CA 1
ATOM 2276 C C . MET A 1 284 ? 17.531 4.52 -5.633 1 88.81 284 MET A C 1
ATOM 2278 O O . MET A 1 284 ? 17.625 5.484 -6.398 1 88.81 284 MET A O 1
ATOM 2282 N N . ILE A 1 285 ? 18.5 3.771 -5.32 1 87.81 285 ILE A N 1
ATOM 2283 C CA . ILE A 1 285 ? 19.828 4.016 -5.855 1 87.81 285 ILE A CA 1
ATOM 2284 C C . ILE A 1 285 ? 19.828 3.816 -7.367 1 87.81 285 ILE A C 1
ATOM 2286 O O . ILE A 1 285 ? 20.344 4.648 -8.109 1 87.81 285 ILE A O 1
ATOM 2290 N N . GLU A 1 286 ? 19.219 2.764 -7.82 1 85 286 GLU A N 1
ATOM 2291 C CA . GLU A 1 286 ? 19.141 2.451 -9.242 1 85 286 GLU A CA 1
ATOM 2292 C C . GLU A 1 286 ? 18.391 3.529 -10.008 1 85 286 GLU A C 1
ATOM 2294 O O . GLU A 1 286 ? 18.688 3.793 -11.18 1 85 286 GLU A O 1
ATOM 2299 N N . GLN A 1 287 ? 17.406 4.152 -9.359 1 81 287 GLN A N 1
ATOM 2300 C CA . GLN A 1 287 ? 16.578 5.18 -9.992 1 81 287 GLN A CA 1
ATOM 2301 C C . GLN A 1 287 ? 17.234 6.555 -9.875 1 81 287 GLN A C 1
ATOM 2303 O O . GLN A 1 287 ? 16.641 7.562 -10.273 1 81 287 GLN A O 1
ATOM 2308 N N . GLY A 1 288 ? 18.422 6.637 -9.305 1 79.62 288 GLY A N 1
ATOM 2309 C CA . GLY A 1 288 ? 19.141 7.891 -9.164 1 79.62 288 GLY A CA 1
ATOM 2310 C C . GLY A 1 288 ? 18.672 8.719 -7.984 1 79.62 288 GLY A C 1
ATOM 2311 O O . GLY A 1 288 ? 18.859 9.938 -7.969 1 79.62 288 GLY A O 1
ATOM 2312 N N . MET A 1 289 ? 18 8.117 -7.066 1 81.81 289 MET A N 1
ATOM 2313 C CA . MET A 1 289 ? 17.531 8.797 -5.863 1 81.81 289 MET A CA 1
ATOM 2314 C C . MET A 1 289 ? 18.438 8.5 -4.684 1 81.81 289 MET A C 1
ATOM 2316 O O . MET A 1 289 ? 17.984 8.32 -3.557 1 81.81 289 MET A O 1
ATOM 2320 N N . ASP A 1 290 ? 19.75 8.445 -4.922 1 82.56 290 ASP A N 1
ATOM 2321 C CA . ASP A 1 290 ? 20.75 8.141 -3.914 1 82.56 290 ASP A CA 1
ATOM 2322 C C . ASP A 1 290 ? 20.75 9.188 -2.799 1 82.56 290 ASP A C 1
ATOM 2324 O O . ASP A 1 290 ? 20.969 8.859 -1.633 1 82.56 290 ASP A O 1
ATOM 2328 N N . ASN A 1 291 ? 20.531 10.375 -3.184 1 83.62 291 ASN A N 1
ATOM 2329 C CA . ASN A 1 291 ? 20.516 11.453 -2.201 1 83.62 291 ASN A CA 1
ATOM 2330 C C . ASN A 1 291 ? 19.438 11.227 -1.145 1 83.62 291 ASN A C 1
ATOM 2332 O O . ASN A 1 291 ? 19.641 11.508 0.035 1 83.62 291 ASN A O 1
ATOM 2336 N N . ILE A 1 292 ? 18.312 10.688 -1.523 1 87.69 292 ILE A N 1
ATOM 2337 C CA . ILE A 1 292 ? 17.219 10.406 -0.601 1 87.69 292 ILE A CA 1
ATOM 2338 C C . ILE A 1 292 ? 17.547 9.172 0.235 1 87.69 292 ILE A C 1
ATOM 2340 O O . ILE A 1 292 ? 17.391 9.18 1.457 1 87.69 292 ILE A O 1
ATOM 2344 N N . SER A 1 293 ? 18.047 8.148 -0.446 1 90.5 293 SER A N 1
ATOM 2345 C CA . SER A 1 293 ? 18.375 6.898 0.23 1 90.5 293 SER A CA 1
ATOM 2346 C C . SER A 1 293 ? 19.422 7.121 1.323 1 90.5 293 SER A C 1
ATOM 2348 O O . SER A 1 293 ? 19.344 6.5 2.389 1 90.5 293 SER A O 1
ATOM 2350 N N . GLU A 1 294 ? 20.359 7.98 1.117 1 87.44 294 GLU A N 1
ATOM 2351 C CA . GLU A 1 294 ? 21.453 8.234 2.057 1 87.44 294 GLU A CA 1
ATOM 2352 C C . GLU A 1 294 ? 20.969 9.031 3.264 1 87.44 294 GLU A C 1
ATOM 2354 O O . GLU A 1 294 ? 21.531 8.93 4.352 1 87.44 294 GLU A O 1
ATOM 2359 N N . LYS A 1 295 ? 19.938 9.797 3.096 1 89.88 295 LYS A N 1
ATOM 2360 C CA . LYS A 1 295 ? 19.453 10.68 4.152 1 89.88 295 LYS A CA 1
ATOM 2361 C C . LYS A 1 295 ? 18.219 10.102 4.84 1 89.88 295 LYS A C 1
ATOM 2363 O O . LYS A 1 295 ? 17.641 10.742 5.719 1 89.88 295 LYS A O 1
ATOM 2368 N N . LEU A 1 296 ? 17.828 8.961 4.473 1 93.81 296 LEU A N 1
ATOM 2369 C CA . LEU A 1 296 ? 16.641 8.305 5.031 1 93.81 296 LEU A CA 1
ATOM 2370 C C . LEU A 1 296 ? 16.859 7.973 6.504 1 93.81 296 LEU A C 1
ATOM 2372 O O . LEU A 1 296 ? 17.781 7.227 6.852 1 93.81 296 LEU A O 1
ATOM 2376 N N . ASN A 1 297 ? 16.062 8.617 7.395 1 95.56 297 ASN A N 1
ATOM 2377 C CA . ASN A 1 297 ? 16.094 8.305 8.82 1 95.56 297 ASN A CA 1
ATOM 2378 C C . ASN A 1 297 ? 15.273 7.062 9.148 1 95.56 297 ASN A C 1
ATOM 2380 O O . ASN A 1 297 ? 14.055 7.047 8.938 1 95.56 297 ASN A O 1
ATOM 2384 N N . LYS A 1 298 ? 15.938 6.074 9.648 1 95.38 298 LYS A N 1
ATOM 2385 C CA . LYS A 1 298 ? 15.258 4.836 10.023 1 95.38 298 LYS A CA 1
ATOM 2386 C C . LYS A 1 298 ? 14.891 4.828 11.5 1 95.38 298 LYS A C 1
ATOM 2388 O O . LYS A 1 298 ? 15.742 5.074 12.359 1 95.38 298 LYS A O 1
ATOM 2393 N N . VAL A 1 299 ? 13.594 4.547 11.789 1 97.06 299 VAL A N 1
ATOM 2394 C CA . VAL A 1 299 ? 13.117 4.621 13.164 1 97.06 299 VAL A CA 1
ATOM 2395 C C . VAL A 1 299 ? 12.43 3.314 13.547 1 97.06 299 VAL A C 1
ATOM 2397 O O . VAL A 1 299 ? 11.57 2.82 12.805 1 97.06 299 VAL A O 1
ATOM 2400 N N . SER A 1 300 ? 12.797 2.742 14.672 1 94.5 300 SER A N 1
ATOM 2401 C CA . SER A 1 300 ? 12.102 1.582 15.219 1 94.5 300 SER A CA 1
ATOM 2402 C C . SER A 1 300 ? 10.875 2.004 16.016 1 94.5 300 SER A C 1
ATOM 2404 O O . SER A 1 300 ? 10.984 2.725 17.016 1 94.5 300 SER A O 1
ATOM 2406 N N . VAL A 1 301 ? 9.727 1.583 15.531 1 93.94 301 VAL A N 1
ATOM 2407 C CA . VAL A 1 301 ? 8.461 1.951 16.156 1 93.94 301 VAL A CA 1
ATOM 2408 C C . VAL A 1 301 ? 7.773 0.703 16.703 1 93.94 301 VAL A C 1
ATOM 2410 O O . VAL A 1 301 ? 7.773 -0.346 16.047 1 93.94 301 VAL A O 1
ATOM 2413 N N . ASN A 1 302 ? 7.309 0.841 17.875 1 86.5 302 ASN A N 1
ATOM 2414 C CA . ASN A 1 302 ? 6.496 -0.221 18.453 1 86.5 302 ASN A CA 1
ATOM 2415 C C . ASN A 1 302 ? 5.062 0.239 18.703 1 86.5 302 ASN A C 1
ATOM 2417 O O . ASN A 1 302 ? 4.836 1.312 19.266 1 86.5 302 ASN A O 1
ATOM 2421 N N . VAL A 1 303 ? 4.145 -0.5 18.141 1 86 303 VAL A N 1
ATOM 2422 C CA . VAL A 1 303 ? 2.732 -0.223 18.375 1 86 303 VAL A CA 1
ATOM 2423 C C . VAL A 1 303 ? 2.184 -1.188 19.422 1 86 303 VAL A C 1
ATOM 2425 O O . VAL A 1 303 ? 2.191 -2.404 19.219 1 86 303 VAL A O 1
ATOM 2428 N N . GLN A 1 304 ? 1.728 -0.638 20.5 1 82.31 304 GLN A N 1
ATOM 2429 C CA . GLN A 1 304 ? 1.179 -1.478 21.562 1 82.31 304 GLN A CA 1
ATOM 2430 C C . GLN A 1 304 ? -0.165 -2.074 21.141 1 82.31 304 GLN A C 1
ATOM 2432 O O . GLN A 1 304 ? -1.043 -1.36 20.656 1 82.31 304 GLN A O 1
ATOM 2437 N N . PRO A 1 305 ? -0.352 -3.326 21.312 1 82.19 305 PRO A N 1
ATOM 2438 C CA . PRO A 1 305 ? -1.559 -4.004 20.828 1 82.19 305 PRO A CA 1
ATOM 2439 C C . PRO A 1 305 ? -2.818 -3.566 21.578 1 82.19 305 PRO A C 1
ATOM 2441 O O . PRO A 1 305 ? -3.91 -3.574 21.016 1 82.19 305 PRO A O 1
ATOM 2444 N N . ASP A 1 306 ? -2.754 -3.139 22.75 1 85 306 ASP A N 1
ATOM 2445 C CA . ASP A 1 306 ? -3.959 -2.996 23.547 1 85 306 ASP A CA 1
ATOM 2446 C C . ASP A 1 306 ? -4.316 -1.523 23.75 1 85 306 ASP A C 1
ATOM 2448 O O . ASP A 1 306 ? -5.133 -1.188 24.609 1 85 306 ASP A O 1
ATOM 2452 N N . ILE A 1 307 ? -3.863 -0.709 22.984 1 89.88 307 ILE A N 1
ATOM 2453 C CA . ILE A 1 307 ? -4.207 0.703 23.109 1 89.88 307 ILE A CA 1
ATOM 2454 C C . ILE A 1 307 ? -5.355 1.041 22.172 1 89.88 307 ILE A C 1
ATOM 2456 O O . ILE A 1 307 ? -5.258 0.815 20.953 1 89.88 307 ILE A O 1
ATOM 2460 N N . PRO A 1 308 ? -6.441 1.525 22.781 1 91.69 308 PRO A N 1
ATOM 2461 C CA . PRO A 1 308 ? -7.512 1.987 21.891 1 91.69 308 PRO A CA 1
ATOM 2462 C C . PRO A 1 308 ? -7.051 3.088 20.938 1 91.69 308 PRO A C 1
ATOM 2464 O O . PRO A 1 308 ? -6.211 3.916 21.312 1 91.69 308 PRO A O 1
ATOM 2467 N N . VAL A 1 309 ? -7.621 3.119 19.75 1 92.81 309 VAL A N 1
ATOM 2468 C CA . VAL A 1 309 ? -7.219 4.051 18.703 1 92.81 309 VAL A CA 1
ATOM 2469 C C . VAL A 1 309 ? -7.332 5.484 19.219 1 92.81 309 VAL A C 1
ATOM 2471 O O . VAL A 1 309 ? -6.473 6.32 18.922 1 92.81 309 VAL A O 1
ATOM 2474 N N . GLU A 1 310 ? -8.375 5.758 20.031 1 91.75 310 GLU A N 1
ATOM 2475 C CA . GLU A 1 310 ? -8.648 7.109 20.516 1 91.75 310 GLU A CA 1
ATOM 2476 C C . GLU A 1 310 ? -7.582 7.574 21.5 1 91.75 310 GLU A C 1
ATOM 2478 O O . GLU A 1 310 ? -7.457 8.773 21.766 1 91.75 310 GLU A O 1
ATOM 2483 N N . ASP A 1 311 ? -6.809 6.652 22.016 1 92.75 311 ASP A N 1
ATOM 2484 C CA . ASP A 1 311 ? -5.836 6.98 23.062 1 92.75 311 ASP A CA 1
ATOM 2485 C C . ASP A 1 311 ? -4.426 7.07 22.484 1 92.75 311 ASP A C 1
ATOM 2487 O O . ASP A 1 311 ? -3.488 7.477 23.172 1 92.75 311 ASP A O 1
ATOM 2491 N N . ILE A 1 312 ? -4.273 6.824 21.266 1 94.38 312 ILE A N 1
ATOM 2492 C CA . ILE A 1 312 ? -2.955 6.711 20.656 1 94.38 312 ILE A CA 1
ATOM 2493 C C . ILE A 1 312 ? -2.238 8.055 20.719 1 94.38 312 ILE A C 1
ATOM 2495 O O . ILE A 1 312 ? -1.079 8.125 21.141 1 94.38 312 ILE A O 1
ATOM 2499 N N . TRP A 1 313 ? -2.951 9.07 20.359 1 94.81 313 TRP A N 1
ATOM 2500 C CA . TRP A 1 313 ? -2.338 10.398 20.359 1 94.81 313 TRP A CA 1
ATOM 2501 C C . TRP A 1 313 ? -1.752 10.727 21.719 1 94.81 313 TRP A C 1
ATOM 2503 O O . TRP A 1 313 ? -0.597 11.148 21.828 1 94.81 313 TRP A O 1
ATOM 2513 N N . GLY A 1 314 ? -2.539 10.531 22.75 1 92.62 314 GLY A N 1
ATOM 2514 C CA . GLY A 1 314 ? -2.123 10.867 24.094 1 92.62 314 GLY A CA 1
ATOM 2515 C C . GLY A 1 314 ? -0.983 10 24.594 1 92.62 314 GLY A C 1
ATOM 2516 O O . GLY A 1 314 ? -0.227 10.422 25.484 1 92.62 314 GLY A O 1
ATOM 2517 N N . LYS A 1 315 ? -0.748 8.883 24.031 1 91.69 315 LYS A N 1
ATOM 2518 C CA . LYS A 1 315 ? 0.234 7.934 24.531 1 91.69 315 LYS A CA 1
ATOM 2519 C C . LYS A 1 315 ? 1.557 8.047 23.781 1 91.69 315 LYS A C 1
ATOM 2521 O O . LYS A 1 315 ? 2.576 7.516 24.219 1 91.69 315 LYS A O 1
ATOM 2526 N N . LEU A 1 316 ? 1.594 8.812 22.703 1 94.12 316 LEU A N 1
ATOM 2527 C CA . LEU A 1 316 ? 2.771 8.93 21.859 1 94.12 316 LEU A CA 1
ATOM 2528 C C . LEU A 1 316 ? 3.992 9.352 22.656 1 94.12 316 LEU A C 1
ATOM 2530 O O . LEU A 1 316 ? 5.051 8.727 22.578 1 94.12 316 LEU A O 1
ATOM 2534 N N . PRO A 1 317 ? 3.885 10.359 23.594 1 92.75 317 PRO A N 1
ATOM 2535 C CA . PRO A 1 317 ? 5.074 10.82 24.297 1 92.75 317 PRO A CA 1
ATOM 2536 C C . PRO A 1 317 ? 5.629 9.781 25.266 1 92.75 317 PRO A C 1
ATOM 2538 O O . PRO A 1 317 ? 6.773 9.891 25.719 1 92.75 317 PRO A O 1
ATOM 2541 N N . PHE A 1 318 ? 4.887 8.766 25.531 1 91.12 318 PHE A N 1
ATOM 2542 C CA . PHE A 1 318 ? 5.297 7.766 26.516 1 91.12 318 PHE A CA 1
ATOM 2543 C C . PHE A 1 318 ? 5.863 6.531 25.828 1 91.12 318 PHE A C 1
ATOM 2545 O O . PHE A 1 318 ? 6.273 5.574 26.484 1 91.12 318 PHE A O 1
ATOM 2552 N N . SER A 1 319 ? 5.914 6.598 24.516 1 89.81 319 SER A N 1
ATOM 2553 C CA . SER A 1 319 ? 6.496 5.48 23.781 1 89.81 319 SER A CA 1
ATOM 2554 C C . SER A 1 319 ? 8.016 5.449 23.922 1 89.81 319 SER A C 1
ATOM 2556 O O . SER A 1 319 ? 8.641 6.492 24.109 1 89.81 319 SER A O 1
ATOM 2558 N N . GLU A 1 320 ? 8.633 4.266 23.781 1 89.19 320 GLU A N 1
ATOM 2559 C CA . GLU A 1 320 ? 10.062 4.051 24 1 89.19 320 GLU A CA 1
ATOM 2560 C C . GLU A 1 320 ? 10.898 4.789 22.969 1 89.19 320 GLU A C 1
ATOM 2562 O O . GLU A 1 320 ? 12.016 5.227 23.25 1 89.19 320 GLU A O 1
ATOM 2567 N N . TYR A 1 321 ? 10.359 4.957 21.812 1 93.06 321 TYR A N 1
ATOM 2568 C CA . TYR A 1 321 ? 11.141 5.52 20.719 1 93.06 321 TYR A CA 1
ATOM 2569 C C . TYR A 1 321 ? 11 7.035 20.672 1 93.06 321 TYR A C 1
ATOM 2571 O O . TYR A 1 321 ? 11.719 7.707 19.922 1 93.06 321 TYR A O 1
ATOM 2579 N N . TYR A 1 322 ? 10.18 7.645 21.422 1 94.06 322 TYR A N 1
ATOM 2580 C CA . TYR A 1 322 ? 9.773 9.039 21.266 1 94.06 322 TYR A CA 1
ATOM 2581 C C . TYR A 1 322 ? 10.938 9.977 21.562 1 94.06 322 TYR A C 1
ATOM 2583 O O . TYR A 1 322 ? 11.164 10.938 20.812 1 94.06 322 TYR A O 1
ATOM 2591 N N . GLU A 1 323 ? 11.703 9.719 22.594 1 92.88 323 GLU A N 1
ATOM 2592 C CA . GLU A 1 323 ? 12.836 10.57 22.953 1 92.88 323 GLU A CA 1
ATOM 2593 C C . GLU A 1 323 ? 13.914 10.516 21.875 1 92.88 323 GLU A C 1
ATOM 2595 O O . GLU A 1 323 ? 14.484 11.547 21.5 1 92.88 323 GLU A O 1
ATOM 2600 N N . ASP A 1 324 ? 14.211 9.359 21.438 1 94.44 324 ASP A N 1
ATOM 2601 C CA . ASP A 1 324 ? 15.188 9.195 20.359 1 94.44 324 ASP A CA 1
ATOM 2602 C C . ASP A 1 324 ? 14.734 9.914 19.094 1 94.44 324 ASP A C 1
ATOM 2604 O O . ASP A 1 324 ? 15.555 10.469 18.359 1 94.44 324 ASP A O 1
ATOM 2608 N N . LEU A 1 325 ? 13.445 9.828 18.828 1 96.62 325 LEU A N 1
ATOM 2609 C CA . LEU A 1 325 ? 12.867 10.5 17.672 1 96.62 325 LEU A CA 1
ATOM 2610 C C . LEU A 1 325 ? 13.047 12.008 17.781 1 96.62 325 LEU A C 1
ATOM 2612 O O . LEU A 1 325 ? 13.398 12.664 16.797 1 96.62 325 LEU A O 1
ATOM 2616 N N . GLN A 1 326 ? 12.867 12.562 18.938 1 95.19 326 GLN A N 1
ATOM 2617 C CA . GLN A 1 326 ? 13.07 13.992 19.156 1 95.19 326 GLN A CA 1
ATOM 2618 C C . GLN A 1 326 ? 14.516 14.383 18.859 1 95.19 326 GLN A C 1
ATOM 2620 O O . GLN A 1 326 ? 14.773 15.414 18.234 1 95.19 326 GLN A O 1
ATOM 2625 N N . ARG A 1 327 ? 15.398 13.57 19.297 1 93.44 327 ARG A N 1
ATOM 2626 C CA . ARG A 1 327 ? 16.812 13.836 19.062 1 93.44 327 ARG A CA 1
ATOM 2627 C C . ARG A 1 327 ? 17.141 13.781 17.578 1 93.44 327 ARG A C 1
ATOM 2629 O O . ARG A 1 327 ? 17.938 14.594 17.078 1 93.44 327 ARG A O 1
ATOM 2636 N N . MET A 1 328 ? 16.547 12.836 16.938 1 94.12 328 MET A N 1
ATOM 2637 C CA . MET A 1 328 ? 16.766 12.68 15.5 1 94.12 328 MET A CA 1
ATOM 2638 C C . MET A 1 328 ? 16.266 13.898 14.734 1 94.12 328 MET A C 1
ATOM 2640 O O . MET A 1 328 ? 16.922 14.359 13.797 1 94.12 328 MET A O 1
ATOM 2644 N N . ILE A 1 329 ? 15.086 14.359 15.062 1 94.94 329 ILE A N 1
ATOM 2645 C CA . ILE A 1 329 ? 14.477 15.508 14.406 1 94.94 329 ILE A CA 1
ATOM 2646 C C . ILE A 1 329 ? 15.344 16.75 14.641 1 94.94 329 ILE A C 1
ATOM 2648 O O . ILE A 1 329 ? 15.586 17.531 13.719 1 94.94 329 ILE A O 1
ATOM 2652 N N . ASN A 1 330 ? 15.867 16.891 15.797 1 89 330 ASN A N 1
ATOM 2653 C CA . ASN A 1 330 ? 16.734 18.016 16.141 1 89 330 ASN A CA 1
ATOM 2654 C C . ASN A 1 330 ? 18.047 17.969 15.352 1 89 330 ASN A C 1
ATOM 2656 O O . ASN A 1 330 ? 18.562 19 14.938 1 89 330 ASN A O 1
ATOM 2660 N N . ALA A 1 331 ? 18.547 16.797 15.156 1 82.88 331 ALA A N 1
ATOM 2661 C CA . ALA A 1 331 ? 19.812 16.609 14.453 1 82.88 331 ALA A CA 1
ATOM 2662 C C . ALA A 1 331 ? 19.656 16.922 12.961 1 82.88 331 ALA A C 1
ATOM 2664 O O . ALA A 1 331 ? 20.625 17.312 12.297 1 82.88 331 ALA A O 1
ATOM 2665 N N . GLY A 1 332 ? 18.5 16.75 12.406 1 77.5 332 GLY A N 1
ATOM 2666 C CA . GLY A 1 332 ? 18.25 17 11 1 77.5 332 GLY A CA 1
ATOM 2667 C C . GLY A 1 332 ? 18.062 18.484 10.688 1 77.5 332 GLY A C 1
ATOM 2668 O O . GLY A 1 332 ? 17.906 18.859 9.531 1 77.5 332 GLY A O 1
ATOM 2669 N N . GLY A 1 333 ? 18.219 19.281 11.648 1 68.44 333 GLY A N 1
ATOM 2670 C CA . GLY A 1 333 ? 18.141 20.719 11.445 1 68.44 333 GLY A CA 1
ATOM 2671 C C . GLY A 1 333 ? 16.719 21.25 11.523 1 68.44 333 GLY A C 1
ATOM 2672 O O . GLY A 1 333 ? 16.406 22.297 10.953 1 68.44 333 GLY A O 1
ATOM 2673 N N . ILE A 1 334 ? 15.93 20.375 11.867 1 72.25 334 ILE A N 1
ATOM 2674 C CA . ILE A 1 334 ? 14.562 20.828 12.102 1 72.25 334 ILE A CA 1
ATOM 2675 C C . ILE A 1 334 ? 14.414 21.281 13.555 1 72.25 334 ILE A C 1
ATOM 2677 O O . ILE A 1 334 ? 14.891 20.609 14.477 1 72.25 334 ILE A O 1
ATOM 2681 N N . MET B 1 1 ? 8.977 -37.344 -6.805 1 40.88 1 MET B N 1
ATOM 2682 C CA . MET B 1 1 ? 7.789 -37.906 -7.457 1 40.88 1 MET B CA 1
ATOM 2683 C C . MET B 1 1 ? 8.164 -39.094 -8.352 1 40.88 1 MET B C 1
ATOM 2685 O O . MET B 1 1 ? 9.242 -39.094 -8.953 1 40.88 1 MET B O 1
ATOM 2689 N N . GLY B 1 2 ? 7.648 -40.125 -8.148 1 56.25 2 GLY B N 1
ATOM 2690 C CA . GLY B 1 2 ? 7.973 -41.312 -8.93 1 56.25 2 GLY B CA 1
ATOM 2691 C C . GLY B 1 2 ? 7.805 -41.094 -10.422 1 56.25 2 GLY B C 1
ATOM 2692 O O . GLY B 1 2 ? 6.941 -40.312 -10.852 1 56.25 2 GLY B O 1
ATOM 2693 N N . LYS B 1 3 ? 8.93 -41.25 -11.227 1 69.5 3 LYS B N 1
ATOM 2694 C CA . LYS B 1 3 ? 8.898 -41.156 -12.688 1 69.5 3 LYS B CA 1
ATOM 2695 C C . LYS B 1 3 ? 8.094 -42.312 -13.297 1 69.5 3 LYS B C 1
ATOM 2697 O O . LYS B 1 3 ? 8.656 -43.219 -13.914 1 69.5 3 LYS B O 1
ATOM 2702 N N . ASN B 1 4 ? 6.785 -42.344 -12.898 1 73.75 4 ASN B N 1
ATOM 2703 C CA . ASN B 1 4 ? 5.906 -43.438 -13.289 1 73.75 4 ASN B CA 1
ATOM 2704 C C . ASN B 1 4 ? 5.309 -43.219 -14.672 1 73.75 4 ASN B C 1
ATOM 2706 O O . ASN B 1 4 ? 4.773 -44.125 -15.281 1 73.75 4 ASN B O 1
ATOM 2710 N N . ASN B 1 5 ? 5.387 -42.062 -15.148 1 80.81 5 ASN B N 1
ATOM 2711 C CA . ASN B 1 5 ? 4.848 -41.781 -16.469 1 80.81 5 ASN B CA 1
ATOM 2712 C C . ASN B 1 5 ? 5.914 -41.938 -17.547 1 80.81 5 ASN B C 1
ATOM 2714 O O . ASN B 1 5 ? 7.078 -41.594 -17.328 1 80.81 5 ASN B O 1
ATOM 2718 N N . ILE B 1 6 ? 5.516 -42.531 -18.641 1 86.62 6 ILE B N 1
ATOM 2719 C CA . ILE B 1 6 ? 6.461 -42.781 -19.719 1 86.62 6 ILE B CA 1
ATOM 2720 C C . ILE B 1 6 ? 6.367 -41.656 -20.75 1 86.62 6 ILE B C 1
ATOM 2722 O O . ILE B 1 6 ? 5.277 -41.344 -21.234 1 86.62 6 ILE B O 1
ATOM 2726 N N . CYS B 1 7 ? 7.5 -41 -21 1 88.62 7 CYS B N 1
ATOM 2727 C CA . CYS B 1 7 ? 7.629 -40.031 -22.062 1 88.62 7 CYS B CA 1
ATOM 2728 C C . CYS B 1 7 ? 8.445 -40.594 -23.234 1 88.62 7 CYS B C 1
ATOM 2730 O O . CYS B 1 7 ? 9.578 -41.031 -23.047 1 88.62 7 CYS B O 1
ATOM 2732 N N . VAL B 1 8 ? 7.871 -40.688 -24.391 1 89.88 8 VAL B N 1
ATOM 2733 C CA . VAL B 1 8 ? 8.57 -41.156 -25.562 1 89.88 8 VAL B CA 1
ATOM 2734 C C . VAL B 1 8 ? 8.969 -40 -26.469 1 89.88 8 VAL B C 1
ATOM 2736 O O . VAL B 1 8 ? 8.125 -39.156 -26.828 1 89.88 8 VAL B O 1
ATOM 2739 N N . ILE B 1 9 ? 10.227 -39.938 -26.734 1 90.06 9 ILE B N 1
ATOM 2740 C CA . ILE B 1 9 ? 10.75 -38.906 -27.594 1 90.06 9 ILE B CA 1
ATOM 2741 C C . ILE B 1 9 ? 11.188 -39.5 -28.938 1 90.06 9 ILE B C 1
ATOM 2743 O O . ILE B 1 9 ? 11.992 -40.438 -28.953 1 90.06 9 ILE B O 1
ATOM 2747 N N . TYR B 1 10 ? 10.672 -38.969 -29.969 1 90.12 10 TYR B N 1
ATOM 2748 C CA . TYR B 1 10 ? 11.117 -39.375 -31.297 1 90.12 10 TYR B CA 1
ATOM 2749 C C . TYR B 1 10 ? 11.703 -38.188 -32.062 1 90.12 10 TYR B C 1
ATOM 2751 O O . TYR B 1 10 ? 11.031 -37.188 -32.25 1 90.12 10 TYR B O 1
ATOM 2759 N N . ASP B 1 11 ? 12.922 -38.375 -32.469 1 88.31 11 ASP B N 1
ATOM 2760 C CA . ASP B 1 11 ? 13.586 -37.406 -33.344 1 88.31 11 ASP B CA 1
ATOM 2761 C C . ASP B 1 11 ? 14.719 -38.062 -34.125 1 88.31 11 ASP B C 1
ATOM 2763 O O . ASP B 1 11 ? 15.484 -38.844 -33.594 1 88.31 11 ASP B O 1
ATOM 2767 N N . SER B 1 12 ? 14.781 -37.625 -35.375 1 84.19 12 SER B N 1
ATOM 2768 C CA . SER B 1 12 ? 15.859 -38.156 -36.219 1 84.19 12 SER B CA 1
ATOM 2769 C C . SER B 1 12 ? 17.219 -37.688 -35.719 1 84.19 12 SER B C 1
ATOM 2771 O O . SER B 1 12 ? 18.234 -38.344 -36 1 84.19 12 SER B O 1
ATOM 2773 N N . ASP B 1 13 ? 17.203 -36.531 -35.156 1 82 13 ASP B N 1
ATOM 2774 C CA . ASP B 1 13 ? 18.422 -36.031 -34.531 1 82 13 ASP B CA 1
ATOM 2775 C C . ASP B 1 13 ? 18.656 -36.688 -33.156 1 82 13 ASP B C 1
ATOM 2777 O O . ASP B 1 13 ? 18.078 -36.281 -32.156 1 82 13 ASP B O 1
ATOM 2781 N N . GLU B 1 14 ? 19.547 -37.656 -33.188 1 84.12 14 GLU B N 1
ATOM 2782 C CA . GLU B 1 14 ? 19.797 -38.438 -31.984 1 84.12 14 GLU B CA 1
ATOM 2783 C C . GLU B 1 14 ? 20.375 -37.562 -30.859 1 84.12 14 GLU B C 1
ATOM 2785 O O . GLU B 1 14 ? 20.016 -37.75 -29.688 1 84.12 14 GLU B O 1
ATOM 2790 N N . SER B 1 15 ? 21.234 -36.656 -31.219 1 82.94 15 SER B N 1
ATOM 2791 C CA . SER B 1 15 ? 21.859 -35.781 -30.219 1 82.94 15 SER B CA 1
ATOM 2792 C C . SER B 1 15 ? 20.828 -34.906 -29.516 1 82.94 15 SER B C 1
ATOM 2794 O O . SER B 1 15 ? 20.859 -34.781 -28.297 1 82.94 15 SER B O 1
ATOM 2796 N N . TYR B 1 16 ? 20.016 -34.438 -30.281 1 81.56 16 TYR B N 1
ATOM 2797 C CA . TYR B 1 16 ? 18.938 -33.625 -29.719 1 81.56 16 TYR B CA 1
ATOM 2798 C C . TYR B 1 16 ? 18.047 -34.438 -28.812 1 81.56 16 TYR B C 1
ATOM 2800 O O . TYR B 1 16 ? 17.75 -34.031 -27.688 1 81.56 16 TYR B O 1
ATOM 2808 N N . ALA B 1 17 ? 17.609 -35.594 -29.297 1 85.31 17 ALA B N 1
ATOM 2809 C CA . ALA B 1 17 ? 16.672 -36.438 -28.562 1 85.31 17 ALA B CA 1
ATOM 2810 C C . ALA B 1 17 ? 17.281 -36.906 -27.25 1 85.31 17 ALA B C 1
ATOM 2812 O O . ALA B 1 17 ? 16.609 -36.906 -26.219 1 85.31 17 ALA B O 1
ATOM 2813 N N . LYS B 1 18 ? 18.5 -37.219 -27.297 1 85.25 18 LYS B N 1
ATOM 2814 C CA . LYS B 1 18 ? 19.172 -37.688 -26.094 1 85.25 18 LYS B CA 1
ATOM 2815 C C . LYS B 1 18 ? 19.359 -36.562 -25.078 1 85.25 18 LYS B C 1
ATOM 2817 O O . LYS B 1 18 ? 19.25 -36.781 -23.875 1 85.25 18 LYS B O 1
ATOM 2822 N N . ARG B 1 19 ? 19.609 -35.375 -25.578 1 80.62 19 ARG B N 1
ATOM 2823 C CA . ARG B 1 19 ? 19.734 -34.25 -24.672 1 80.62 19 ARG B CA 1
ATOM 2824 C C . ARG B 1 19 ? 18.406 -33.969 -23.938 1 80.62 19 ARG B C 1
ATOM 2826 O O . ARG B 1 19 ? 18.406 -33.75 -22.734 1 80.62 19 ARG B O 1
ATOM 2833 N N . LEU B 1 20 ? 17.422 -34 -24.703 1 83.56 20 LEU B N 1
ATOM 2834 C CA . LEU B 1 20 ? 16.109 -33.781 -24.125 1 83.56 20 LEU B CA 1
ATOM 2835 C C . LEU B 1 20 ? 15.766 -34.875 -23.125 1 83.56 20 LEU B C 1
ATOM 2837 O O . LEU B 1 20 ? 15.25 -34.594 -22.047 1 83.56 20 LEU B O 1
ATOM 2841 N N . MET B 1 21 ? 16.078 -36.125 -23.469 1 86 21 MET B N 1
ATOM 2842 C CA . MET B 1 21 ? 15.867 -37.25 -22.578 1 86 21 MET B CA 1
ATOM 2843 C C . MET B 1 21 ? 16.625 -37.062 -21.266 1 86 21 MET B C 1
ATOM 2845 O O . MET B 1 21 ? 16.078 -37.25 -20.188 1 86 21 MET B O 1
ATOM 2849 N N . SER B 1 22 ? 17.812 -36.625 -21.344 1 85.12 22 SER B N 1
ATOM 2850 C CA . SER B 1 22 ? 18.641 -36.438 -20.156 1 85.12 22 SER B CA 1
ATOM 2851 C C . SER B 1 22 ? 18.062 -35.375 -19.234 1 85.12 22 SER B C 1
ATOM 2853 O O . SER B 1 22 ? 18.016 -35.562 -18.016 1 85.12 22 SER B O 1
ATOM 2855 N N . VAL B 1 23 ? 17.625 -34.375 -19.859 1 78.69 23 VAL B N 1
ATOM 2856 C CA . VAL B 1 23 ? 17.062 -33.281 -19.078 1 78.69 23 VAL B CA 1
ATOM 2857 C C . VAL B 1 23 ? 15.805 -33.75 -18.344 1 78.69 23 VAL B C 1
ATOM 2859 O O . VAL B 1 23 ? 15.617 -33.438 -17.156 1 78.69 23 VAL B O 1
ATOM 2862 N N . ILE B 1 24 ? 14.984 -34.531 -18.969 1 80.94 24 ILE B N 1
ATOM 2863 C CA . ILE B 1 24 ? 13.734 -35.031 -18.406 1 80.94 24 ILE B CA 1
ATOM 2864 C C . ILE B 1 24 ? 14.031 -36.062 -17.312 1 80.94 24 ILE B C 1
ATOM 2866 O O . ILE B 1 24 ? 13.461 -36 -16.219 1 80.94 24 ILE B O 1
ATOM 2870 N N . ASN B 1 25 ? 14.953 -36.906 -17.578 1 85 25 ASN B N 1
ATOM 2871 C CA . ASN B 1 25 ? 15.242 -38 -16.672 1 85 25 ASN B CA 1
ATOM 2872 C C . ASN B 1 25 ? 16.078 -37.562 -15.492 1 85 25 ASN B C 1
ATOM 2874 O O . ASN B 1 25 ? 16.016 -38.125 -14.414 1 85 25 ASN B O 1
ATOM 2878 N N . ASP B 1 26 ? 16.781 -36.469 -15.719 1 81.38 26 ASP B N 1
ATOM 2879 C CA . ASP B 1 26 ? 17.672 -36 -14.664 1 81.38 26 ASP B CA 1
ATOM 2880 C C . ASP B 1 26 ? 16.922 -35.094 -13.688 1 81.38 26 ASP B C 1
ATOM 2882 O O . ASP B 1 26 ? 17.391 -34.875 -12.57 1 81.38 26 ASP B O 1
ATOM 2886 N N . ASP B 1 27 ? 15.906 -34.719 -14.211 1 72.88 27 ASP B N 1
ATOM 2887 C CA . ASP B 1 27 ? 15.125 -33.812 -13.352 1 72.88 27 ASP B CA 1
ATOM 2888 C C . ASP B 1 27 ? 14.125 -34.594 -12.516 1 72.88 27 ASP B C 1
ATOM 2890 O O . ASP B 1 27 ? 13.133 -35.125 -13.039 1 72.88 27 ASP B O 1
ATOM 2894 N N . ASN B 1 28 ? 14.375 -34.656 -11.297 1 68.31 28 ASN B N 1
ATOM 2895 C CA . ASN B 1 28 ? 13.539 -35.469 -10.414 1 68.31 28 ASN B CA 1
ATOM 2896 C C . ASN B 1 28 ? 12.164 -34.844 -10.219 1 68.31 28 ASN B C 1
ATOM 2898 O O . ASN B 1 28 ? 11.227 -35.5 -9.781 1 68.31 28 ASN B O 1
ATOM 2902 N N . ASP B 1 29 ? 12.117 -33.688 -10.633 1 62.66 29 ASP B N 1
ATOM 2903 C CA . ASP B 1 29 ? 10.836 -33 -10.453 1 62.66 29 ASP B CA 1
ATOM 2904 C C . ASP B 1 29 ? 9.898 -33.281 -11.617 1 62.66 29 ASP B C 1
ATOM 2906 O O . ASP B 1 29 ? 8.719 -32.906 -11.586 1 62.66 29 ASP B O 1
ATOM 2910 N N . ILE B 1 30 ? 10.375 -33.938 -12.555 1 70.44 30 ILE B N 1
ATOM 2911 C CA . ILE B 1 30 ? 9.594 -34.312 -13.734 1 70.44 30 ILE B CA 1
ATOM 2912 C C . ILE B 1 30 ? 9.117 -35.75 -13.602 1 70.44 30 ILE B C 1
ATOM 2914 O O . ILE B 1 30 ? 9.922 -36.688 -13.484 1 70.44 30 ILE B O 1
ATOM 2918 N N . PRO B 1 31 ? 7.824 -35.844 -13.539 1 73.62 31 PRO B N 1
ATOM 2919 C CA . PRO B 1 31 ? 7.301 -37.188 -13.281 1 73.62 31 PRO B CA 1
ATOM 2920 C C . PRO B 1 31 ? 7.328 -38.094 -14.516 1 73.62 31 PRO B C 1
ATOM 2922 O O . PRO B 1 31 ? 6.383 -38.844 -14.75 1 73.62 31 PRO B O 1
ATOM 2925 N N . TYR B 1 32 ? 8.273 -38 -15.367 1 82.19 32 TYR B N 1
ATOM 2926 C CA . TYR B 1 32 ? 8.352 -38.781 -16.594 1 82.19 32 TYR B CA 1
ATOM 2927 C C . TYR B 1 32 ? 9.695 -39.5 -16.703 1 82.19 32 TYR B C 1
ATOM 2929 O O . TYR B 1 32 ? 10.727 -38.938 -16.297 1 82.19 32 TYR B O 1
ATOM 2937 N N . ASN B 1 33 ? 9.594 -40.688 -17.125 1 87.56 33 ASN B N 1
ATOM 2938 C CA . ASN B 1 33 ? 10.766 -41.406 -17.625 1 87.56 33 ASN B CA 1
ATOM 2939 C C . ASN B 1 33 ? 10.82 -41.375 -19.156 1 87.56 33 ASN B C 1
ATOM 2941 O O . ASN B 1 33 ? 9.961 -41.938 -19.812 1 87.56 33 ASN B O 1
ATOM 2945 N N . ALA B 1 34 ? 11.781 -40.688 -19.609 1 89.06 34 ALA B N 1
ATOM 2946 C CA . ALA B 1 34 ? 11.828 -40.438 -21.047 1 89.06 34 ALA B CA 1
ATOM 2947 C C . ALA B 1 34 ? 12.617 -41.531 -21.75 1 89.06 34 ALA B C 1
ATOM 2949 O O . ALA B 1 34 ? 13.633 -42.031 -21.25 1 89.06 34 ALA B O 1
ATOM 2950 N N . GLN B 1 35 ? 12.148 -42.062 -22.828 1 91.19 35 GLN B N 1
ATOM 2951 C CA . GLN B 1 35 ? 12.797 -43 -23.75 1 91.19 35 GLN B CA 1
ATOM 2952 C C . GLN B 1 35 ? 12.891 -42.406 -25.156 1 91.19 35 GLN B C 1
ATOM 2954 O O . GLN B 1 35 ? 11.953 -41.781 -25.625 1 91.19 35 GLN B O 1
ATOM 2959 N N . VAL B 1 36 ? 14.016 -42.594 -25.766 1 92.94 36 VAL B N 1
ATOM 2960 C CA . VAL B 1 36 ? 14.273 -41.938 -27.047 1 92.94 36 VAL B CA 1
ATOM 2961 C C . VAL B 1 36 ? 14.227 -42.969 -28.172 1 92.94 36 VAL B C 1
ATOM 2963 O O . VAL B 1 36 ? 14.711 -44.094 -28.016 1 92.94 36 VAL B O 1
ATOM 2966 N N . PHE B 1 37 ? 13.656 -42.656 -29.234 1 89.94 37 PHE B N 1
ATOM 2967 C CA . PHE B 1 37 ? 13.672 -43.406 -30.484 1 89.94 37 PHE B CA 1
ATOM 2968 C C . PHE B 1 37 ? 14.133 -42.531 -31.641 1 89.94 37 PHE B C 1
ATOM 2970 O O . PHE B 1 37 ? 13.711 -41.375 -31.766 1 89.94 37 PHE B O 1
ATOM 2977 N N . THR B 1 38 ? 14.977 -43.031 -32.469 1 90.19 38 THR B N 1
ATOM 2978 C CA . THR B 1 38 ? 15.469 -42.25 -33.625 1 90.19 38 THR B CA 1
ATOM 2979 C C . THR B 1 38 ? 15.008 -42.875 -34.938 1 90.19 38 THR B C 1
ATOM 2981 O O . THR B 1 38 ? 15.195 -42.281 -36 1 90.19 38 THR B O 1
ATOM 2984 N N . LYS B 1 39 ? 14.531 -44.094 -34.875 1 88.5 39 LYS B N 1
ATOM 2985 C CA . LYS B 1 39 ? 13.969 -44.75 -36.031 1 88.5 39 LYS B CA 1
ATOM 2986 C C . LYS B 1 39 ? 12.469 -44.938 -35.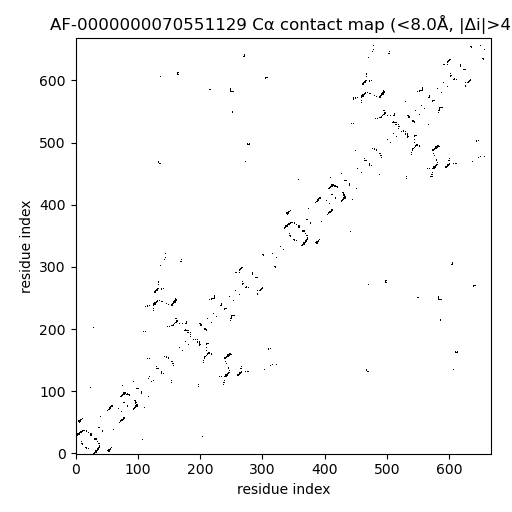875 1 88.5 39 L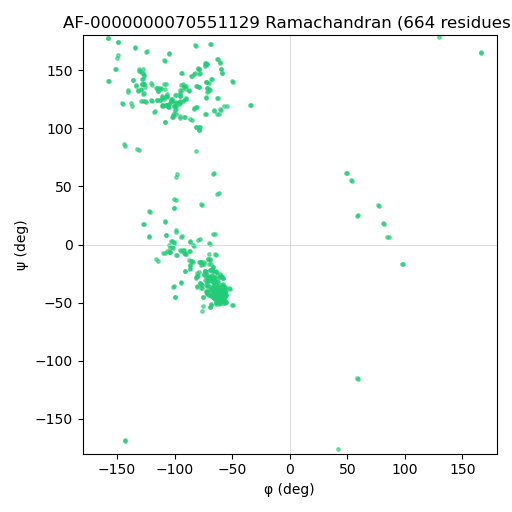YS B C 1
ATOM 2988 O O . LYS B 1 39 ? 11.992 -45.406 -34.844 1 88.5 39 LYS B O 1
ATOM 2993 N N . GLU B 1 40 ? 11.734 -44.625 -36.875 1 83.5 40 GLU B N 1
ATOM 2994 C CA . GLU B 1 40 ? 10.273 -44.656 -36.844 1 83.5 40 GLU B CA 1
ATOM 2995 C C . GLU B 1 40 ? 9.758 -46.094 -36.594 1 83.5 40 GLU B C 1
ATOM 2997 O O . GLU B 1 40 ? 8.789 -46.281 -35.875 1 83.5 40 GLU B O 1
ATOM 3002 N N . ASN B 1 41 ? 10.422 -47.062 -37.25 1 85.38 41 ASN B N 1
ATOM 3003 C CA . ASN B 1 41 ? 9.992 -48.469 -37.125 1 85.38 41 ASN B CA 1
ATOM 3004 C C . ASN B 1 41 ? 10.086 -48.938 -35.656 1 85.38 41 ASN B C 1
ATOM 3006 O O . ASN B 1 41 ? 9.227 -49.656 -35.188 1 85.38 41 ASN B O 1
ATOM 3010 N N . ASP B 1 42 ? 11.148 -48.469 -35 1 87.5 42 ASP B N 1
ATOM 3011 C CA . ASP B 1 42 ? 11.312 -48.812 -33.594 1 87.5 42 ASP B CA 1
ATOM 3012 C C . ASP B 1 42 ? 10.242 -48.156 -32.719 1 87.5 42 ASP B C 1
ATOM 3014 O O . ASP B 1 42 ? 9.719 -48.75 -31.797 1 87.5 42 ASP B O 1
ATOM 3018 N N . LEU B 1 43 ? 9.922 -46.938 -33.062 1 88.19 43 LEU B N 1
ATOM 3019 C CA . LEU B 1 43 ? 8.859 -46.219 -32.375 1 88.19 43 LEU B CA 1
ATOM 3020 C C . LEU B 1 43 ? 7.527 -46.938 -32.5 1 88.19 43 LEU B C 1
ATOM 3022 O O . LEU B 1 43 ? 6.828 -47.156 -31.531 1 88.19 43 LEU B O 1
ATOM 3026 N N . ASP B 1 44 ? 7.191 -47.281 -33.688 1 82.81 44 ASP B N 1
ATOM 3027 C CA . ASP B 1 44 ? 5.918 -47.938 -34 1 82.81 44 ASP B CA 1
ATOM 3028 C C . ASP B 1 44 ? 5.789 -49.25 -33.25 1 82.81 44 ASP B C 1
ATOM 3030 O O . ASP B 1 44 ? 4.727 -49.562 -32.688 1 82.81 44 ASP B O 1
ATOM 3034 N N . ARG B 1 45 ? 6.836 -50.031 -33.25 1 84.56 45 ARG B N 1
ATOM 3035 C CA . ARG B 1 45 ? 6.848 -51.312 -32.5 1 84.56 45 ARG B CA 1
ATOM 3036 C C . ARG B 1 45 ? 6.602 -51.094 -31.031 1 84.56 45 ARG B C 1
ATOM 3038 O O . ARG B 1 45 ? 5.852 -51.844 -30.391 1 84.56 45 ARG B O 1
ATOM 3045 N N . TYR B 1 46 ? 7.262 -50.031 -30.562 1 86.5 46 TYR B N 1
ATOM 3046 C CA . TYR B 1 46 ? 7.117 -49.75 -29.141 1 86.5 46 TYR B CA 1
ATOM 3047 C C . TYR B 1 46 ? 5.691 -49.312 -28.812 1 86.5 46 TYR B C 1
ATOM 3049 O O . TYR B 1 46 ? 5.102 -49.781 -27.844 1 86.5 46 TYR B O 1
ATOM 3057 N N . LEU B 1 47 ? 5.09 -48.469 -29.562 1 83.88 47 LEU B N 1
ATOM 3058 C CA . LEU B 1 47 ? 3.791 -47.875 -29.266 1 83.88 47 LEU B CA 1
ATOM 3059 C C . LEU B 1 47 ? 2.666 -48.875 -29.531 1 83.88 47 LEU B C 1
ATOM 3061 O O . LEU B 1 47 ? 1.536 -48.688 -29.078 1 83.88 47 LEU B O 1
ATOM 3065 N N . LYS B 1 48 ? 2.934 -49.906 -30.25 1 78.69 48 LYS B N 1
ATOM 3066 C CA . LYS B 1 48 ? 1.972 -50.969 -30.422 1 78.69 48 LYS B CA 1
ATOM 3067 C C . LYS B 1 48 ? 1.828 -51.812 -29.156 1 78.69 48 LYS B C 1
ATOM 3069 O O . LYS B 1 48 ? 0.755 -52.344 -28.875 1 78.69 48 LYS B O 1
ATOM 3074 N N . GLU B 1 49 ? 2.914 -51.844 -28.406 1 80.62 49 GLU B N 1
ATOM 3075 C CA . GLU B 1 49 ? 2.943 -52.688 -27.234 1 80.62 49 GLU B CA 1
ATOM 3076 C C . GLU B 1 49 ? 2.707 -51.875 -25.953 1 80.62 49 GLU B C 1
ATOM 3078 O O . GLU B 1 49 ? 2.148 -52.406 -24.984 1 80.62 49 GLU B O 1
ATOM 3083 N N . LYS B 1 50 ? 3.254 -50.656 -25.969 1 80.94 50 LYS B N 1
ATOM 3084 C CA . LYS B 1 50 ? 3.197 -49.844 -24.766 1 80.94 50 LYS B CA 1
ATOM 3085 C C . LYS B 1 50 ? 2.578 -48.469 -25.078 1 80.94 50 LYS B C 1
ATOM 3087 O O . LYS B 1 50 ? 2.725 -47.938 -26.172 1 80.94 50 LYS B O 1
ATOM 3092 N N . LYS B 1 51 ? 1.854 -48 -24.062 1 80.19 51 LYS B N 1
ATOM 3093 C CA . LYS B 1 51 ? 1.28 -46.688 -24.188 1 80.19 51 LYS B CA 1
ATOM 3094 C C . LYS B 1 51 ? 2.189 -45.625 -23.547 1 80.19 51 LYS B C 1
ATOM 3096 O O . LYS B 1 51 ? 2.795 -45.875 -22.5 1 80.19 51 LYS B O 1
ATOM 3101 N N . ALA B 1 52 ? 2.393 -44.562 -24.266 1 82.94 52 ALA B N 1
ATOM 3102 C CA . ALA B 1 52 ? 3.129 -43.438 -23.703 1 82.94 52 ALA B CA 1
ATOM 3103 C C . ALA B 1 52 ? 2.184 -42.438 -23.047 1 82.94 52 ALA B C 1
ATOM 3105 O O . ALA B 1 52 ? 1.081 -42.219 -23.547 1 82.94 52 ALA B O 1
ATOM 3106 N N . ASP B 1 53 ? 2.555 -42.031 -21.953 1 81.38 53 ASP B N 1
ATOM 3107 C CA . ASP B 1 53 ? 1.801 -40.969 -21.328 1 81.38 53 ASP B CA 1
ATOM 3108 C C . ASP B 1 53 ? 1.992 -39.625 -22.062 1 81.38 53 ASP B C 1
ATOM 3110 O O . ASP B 1 53 ? 1.084 -38.812 -22.109 1 81.38 53 ASP B O 1
ATOM 3114 N N . MET B 1 54 ? 3.189 -39.5 -22.625 1 83 54 MET B N 1
ATOM 3115 C CA . MET B 1 54 ? 3.529 -38.344 -23.438 1 83 54 MET B CA 1
ATOM 3116 C C . MET B 1 54 ? 4.363 -38.75 -24.641 1 83 54 MET B C 1
ATOM 3118 O O . MET B 1 54 ? 5.293 -39.562 -24.531 1 83 54 MET B O 1
ATOM 3122 N N . LEU B 1 55 ? 4.039 -38.281 -25.781 1 86.5 55 LEU B N 1
ATOM 3123 C CA . LEU B 1 55 ? 4.773 -38.5 -27.016 1 86.5 55 LEU B CA 1
ATOM 3124 C C . LEU B 1 55 ? 5.293 -37.188 -27.594 1 86.5 55 LEU B C 1
ATOM 3126 O O . LEU B 1 55 ? 4.508 -36.281 -27.906 1 86.5 55 LEU B O 1
ATOM 3130 N N . MET B 1 56 ? 6.57 -37.031 -27.625 1 87.12 56 MET B N 1
ATOM 3131 C CA . MET B 1 56 ? 7.207 -35.875 -28.219 1 87.12 56 MET B CA 1
ATOM 3132 C C . MET B 1 56 ? 7.754 -36.188 -29.609 1 87.12 56 MET B C 1
ATOM 3134 O O . MET B 1 56 ? 8.68 -37 -29.734 1 87.12 56 MET B O 1
ATOM 3138 N N . ILE B 1 57 ? 7.152 -35.625 -30.656 1 85.75 57 ILE B N 1
ATOM 3139 C CA . ILE B 1 57 ? 7.473 -36.031 -32.031 1 85.75 57 ILE B CA 1
ATOM 3140 C C . ILE B 1 57 ? 7.297 -34.844 -32.969 1 85.75 57 ILE B C 1
ATOM 3142 O O . ILE B 1 57 ? 6.754 -33.812 -32.594 1 85.75 57 ILE B O 1
ATOM 3146 N N . SER B 1 58 ? 7.898 -34.969 -34.188 1 79.56 58 SER B N 1
ATOM 3147 C CA . SER B 1 58 ? 7.656 -33.969 -35.188 1 79.56 58 SER B CA 1
ATOM 3148 C C . SER B 1 58 ? 6.262 -34.094 -35.781 1 79.56 58 SER B C 1
ATOM 3150 O O . SER B 1 58 ? 5.656 -35.156 -35.719 1 79.56 58 SER B O 1
ATOM 3152 N N . GLU B 1 59 ? 5.73 -33.031 -36.312 1 77.62 59 GLU B N 1
ATOM 3153 C CA . GLU B 1 59 ? 4.41 -33.062 -36.938 1 77.62 59 GLU B CA 1
ATOM 3154 C C . GLU B 1 59 ? 4.367 -34.031 -38.125 1 77.62 59 GLU B C 1
ATOM 3156 O O . GLU B 1 59 ? 3.383 -34.75 -38.312 1 77.62 59 GLU B O 1
ATOM 3161 N N . GLU B 1 60 ? 5.426 -34.031 -38.812 1 76.69 60 GLU B N 1
ATOM 3162 C CA . GLU B 1 60 ? 5.52 -34.938 -39.938 1 76.69 60 GLU B CA 1
ATOM 3163 C C . GLU B 1 60 ? 5.406 -36.406 -39.5 1 76.69 60 GLU B C 1
ATOM 3165 O O . GLU B 1 60 ? 4.699 -37.188 -40.156 1 76.69 60 GLU B O 1
ATOM 3170 N N . ALA B 1 61 ? 6.031 -36.688 -38.469 1 77 61 ALA B N 1
ATOM 3171 C CA . ALA B 1 61 ? 6.016 -38.062 -37.969 1 77 61 ALA B CA 1
ATOM 3172 C C . ALA B 1 61 ? 4.656 -38.406 -37.344 1 77 61 ALA B C 1
ATOM 3174 O O . ALA B 1 61 ? 4.238 -39.562 -37.375 1 77 61 ALA B O 1
ATOM 3175 N N . TYR B 1 62 ? 3.98 -37.438 -36.781 1 78.94 62 TYR B N 1
ATOM 3176 C CA . TYR B 1 62 ? 2.662 -37.594 -36.188 1 78.94 62 TYR B CA 1
ATOM 3177 C C . TYR B 1 62 ? 1.61 -37.875 -37.25 1 78.94 62 TYR B C 1
ATOM 3179 O O . TYR B 1 62 ? 0.763 -38.75 -37.094 1 78.94 62 TYR B O 1
ATOM 3187 N N . GLU B 1 63 ? 1.528 -37.094 -38.25 1 71.06 63 GLU B N 1
ATOM 3188 C CA . GLU B 1 63 ? 0.547 -37.219 -39.312 1 71.06 63 GLU B CA 1
ATOM 3189 C C . GLU B 1 63 ? 0.657 -38.594 -40 1 71.06 63 GLU B C 1
ATOM 3191 O O . GLU B 1 63 ? -0.332 -39.094 -40.531 1 71.06 63 GLU B O 1
ATOM 3196 N N . TYR B 1 64 ? 1.898 -39.094 -40.094 1 62.94 64 TYR B N 1
ATOM 3197 C CA . TYR B 1 64 ? 2.123 -40.375 -40.75 1 62.94 64 TYR B CA 1
ATOM 3198 C C . TYR B 1 64 ? 1.321 -41.469 -40.094 1 62.94 64 TYR B C 1
ATOM 3200 O O . TYR B 1 64 ? 0.861 -42.406 -40.75 1 62.94 64 TYR B O 1
ATOM 3208 N N . ASP B 1 65 ? 1.104 -41.5 -38.781 1 60.16 65 ASP B N 1
ATOM 3209 C CA . ASP B 1 65 ? 0.348 -42.531 -38.094 1 60.16 65 ASP B CA 1
ATOM 3210 C C . ASP B 1 65 ? -0.468 -41.969 -36.938 1 60.16 65 ASP B C 1
ATOM 3212 O O . ASP B 1 65 ? 0.013 -41.906 -35.812 1 60.16 65 ASP B O 1
ATOM 3216 N N . SER B 1 66 ? -1.572 -41.562 -37.281 1 53.84 66 SER B N 1
ATOM 3217 C CA . SER B 1 66 ? -2.488 -40.969 -36.312 1 53.84 66 SER B CA 1
ATOM 3218 C C . SER B 1 66 ? -2.859 -41.938 -35.219 1 53.84 66 SER B C 1
ATOM 3220 O O . SER B 1 66 ? -3.396 -41.531 -34.188 1 53.84 66 SER B O 1
ATOM 3222 N N . ASP B 1 67 ? -2.762 -43.125 -35.562 1 54.5 67 ASP B N 1
ATOM 3223 C CA . ASP B 1 67 ? -3.133 -44.156 -34.625 1 54.5 67 ASP B CA 1
ATOM 3224 C C . ASP B 1 67 ? -2.207 -44.156 -33.406 1 54.5 67 ASP B C 1
ATOM 3226 O O . ASP B 1 67 ? -2.414 -44.906 -32.469 1 54.5 67 ASP B O 1
ATOM 3230 N N . ARG B 1 68 ? -1.151 -43.344 -33.531 1 57.22 68 ARG B N 1
ATOM 3231 C CA . ARG B 1 68 ? -0.281 -43.156 -32.375 1 57.22 68 ARG B CA 1
ATOM 3232 C C . ARG B 1 68 ? -1.018 -42.438 -31.266 1 57.22 68 ARG B C 1
ATOM 3234 O O . ARG B 1 68 ? -0.434 -42.156 -30.203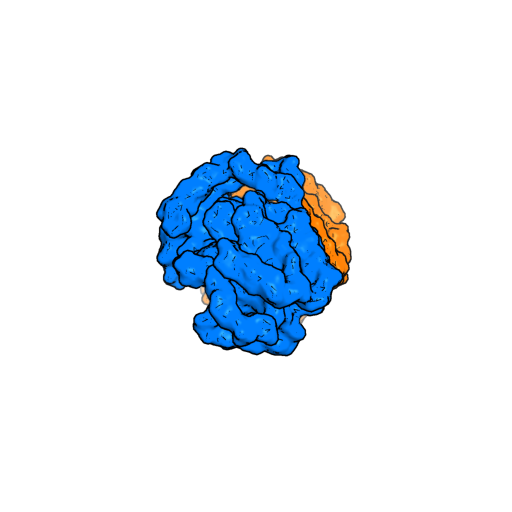 1 57.22 68 ARG B O 1
ATOM 3241 N N . VAL B 1 69 ? -2.273 -42.312 -31.469 1 55.25 69 VAL B N 1
ATOM 3242 C CA . VAL B 1 69 ? -3.24 -41.5 -30.75 1 55.25 69 VAL B CA 1
ATOM 3243 C C . VAL B 1 69 ? -3.459 -42.062 -29.344 1 55.25 69 VAL B C 1
ATOM 3245 O O . VAL B 1 69 ? -4.109 -41.438 -28.5 1 55.25 69 VAL B O 1
ATOM 3248 N N . GLY B 1 70 ? -2.848 -43.031 -29.031 1 57.56 70 GLY B N 1
ATOM 3249 C CA . GLY B 1 70 ? -3.199 -43.531 -27.719 1 57.56 70 GLY B CA 1
ATOM 3250 C C . GLY B 1 70 ? -2.469 -42.844 -26.594 1 57.56 70 GLY B C 1
ATOM 3251 O O . GLY B 1 70 ? -2.713 -43.125 -25.406 1 57.56 70 GLY B O 1
ATOM 3252 N N . SER B 1 71 ? -1.625 -41.906 -27 1 57.72 71 SER B N 1
ATOM 3253 C CA . SER B 1 71 ? -0.898 -41.219 -25.938 1 57.72 71 SER B CA 1
ATOM 3254 C C . SER B 1 71 ? -1.74 -40.125 -25.312 1 57.72 71 SER B C 1
ATOM 3256 O O . SER B 1 71 ? -2.521 -39.469 -26 1 57.72 71 SER B O 1
ATOM 3258 N N . LYS B 1 72 ? -1.705 -40.062 -24.031 1 63.72 72 LYS B N 1
ATOM 3259 C CA . LYS B 1 72 ? -2.494 -39.094 -23.281 1 63.72 72 LYS B CA 1
ATOM 3260 C C . LYS B 1 72 ? -2.195 -37.656 -23.75 1 63.72 72 LYS B C 1
ATOM 3262 O O . LYS B 1 72 ? -3.111 -36.844 -23.922 1 63.72 72 LYS B O 1
ATOM 3267 N N . THR B 1 73 ? -0.891 -37.406 -24.016 1 71.94 73 THR B N 1
ATOM 3268 C CA . THR B 1 73 ? -0.46 -36.094 -24.422 1 71.94 73 THR B CA 1
ATOM 3269 C C . THR B 1 73 ? 0.538 -36.156 -25.578 1 71.94 73 THR B C 1
ATOM 3271 O O . THR B 1 73 ? 1.517 -36.906 -25.5 1 71.94 73 THR B O 1
ATOM 3274 N N . VAL B 1 74 ? 0.272 -35.594 -26.719 1 80 74 VAL B N 1
ATOM 3275 C CA . VAL B 1 74 ? 1.187 -35.562 -27.859 1 80 74 VAL B CA 1
ATOM 3276 C C . VAL B 1 74 ? 1.769 -34.156 -28 1 80 74 VAL B C 1
ATOM 3278 O O . VAL B 1 74 ? 1.026 -33.156 -28.078 1 80 74 VAL B O 1
ATOM 3281 N N . VAL B 1 75 ? 3.076 -34.094 -27.891 1 83.5 75 VAL B N 1
ATOM 3282 C CA . VAL B 1 75 ? 3.814 -32.844 -28.047 1 83.5 75 VAL B CA 1
ATOM 3283 C C . VAL B 1 75 ? 4.516 -32.812 -29.391 1 83.5 75 VAL B C 1
ATOM 3285 O O . VAL B 1 75 ? 5.359 -33.656 -29.688 1 83.5 75 VAL B O 1
ATOM 3288 N N . LEU B 1 76 ? 4.207 -31.906 -30.234 1 82.5 76 LEU B N 1
ATOM 3289 C CA . LEU B 1 76 ? 4.828 -31.75 -31.547 1 82.5 76 LEU B CA 1
ATOM 3290 C C . LEU B 1 76 ? 5.957 -30.719 -31.484 1 82.5 76 LEU B C 1
ATOM 3292 O O . LEU B 1 76 ? 5.715 -29.531 -31.219 1 82.5 76 LEU B O 1
ATOM 3296 N N . CYS B 1 77 ? 7.129 -31.172 -31.609 1 82.31 77 CYS B N 1
ATOM 3297 C CA . CYS B 1 77 ? 8.312 -30.312 -31.594 1 82.31 77 CYS B CA 1
ATOM 3298 C C . CYS B 1 77 ? 8.609 -29.781 -33 1 82.31 77 CYS B C 1
ATOM 3300 O O . CYS B 1 77 ? 9.031 -30.531 -33.875 1 82.31 77 CYS B O 1
ATOM 3302 N N . GLU B 1 78 ? 8.367 -28.5 -33.219 1 78.25 78 GLU B N 1
ATOM 3303 C CA . GLU B 1 78 ? 8.477 -27.891 -34.562 1 78.25 78 GLU B CA 1
ATOM 3304 C C . GLU B 1 78 ? 9.227 -26.562 -34.5 1 78.25 78 GLU B C 1
ATOM 3306 O O . GLU B 1 78 ? 9.602 -26.109 -33.406 1 78.25 78 GLU B O 1
ATOM 3311 N N . GLU B 1 79 ? 9.57 -26.016 -35.625 1 71 79 GLU B N 1
ATOM 3312 C CA . GLU B 1 79 ? 10.148 -24.688 -35.656 1 71 79 GLU B CA 1
ATOM 3313 C C . GLU B 1 79 ? 9.156 -23.641 -35.125 1 71 79 GLU B C 1
ATOM 3315 O O . GLU B 1 79 ? 7.961 -23.922 -35.031 1 71 79 GLU B O 1
ATOM 3320 N N . ASP B 1 80 ? 9.602 -22.516 -34.719 1 66.88 80 ASP B N 1
ATOM 3321 C CA . ASP B 1 80 ? 8.891 -21.5 -33.938 1 66.88 80 ASP B CA 1
ATOM 3322 C C . ASP B 1 80 ? 7.531 -21.188 -34.562 1 66.88 80 ASP B C 1
ATOM 3324 O O . ASP B 1 80 ? 6.496 -21.281 -33.906 1 66.88 80 ASP B O 1
ATOM 3328 N N . GLU B 1 81 ? 7.484 -20.875 -35.844 1 65.5 81 GLU B N 1
ATOM 3329 C CA . GLU B 1 81 ? 6.246 -20.469 -36.5 1 65.5 81 GLU B CA 1
ATOM 3330 C C . GLU B 1 81 ? 5.242 -21.625 -36.531 1 65.5 81 GLU B C 1
ATOM 3332 O O . GLU B 1 81 ? 4.047 -21.422 -36.312 1 65.5 81 GLU B O 1
ATOM 3337 N N . ASP B 1 82 ? 5.734 -22.766 -36.688 1 74.5 82 ASP B N 1
ATOM 3338 C CA . ASP B 1 82 ? 4.875 -23.938 -36.844 1 74.5 82 ASP B CA 1
ATOM 3339 C C . ASP B 1 82 ? 4.305 -24.375 -35.469 1 74.5 82 ASP B C 1
ATOM 3341 O O . ASP B 1 82 ? 3.15 -24.797 -35.406 1 74.5 82 ASP B O 1
ATOM 3345 N N . ALA B 1 83 ? 5.102 -24.281 -34.406 1 74.69 83 ALA B N 1
ATOM 3346 C CA . ALA B 1 83 ? 4.648 -24.641 -33.062 1 74.69 83 ALA B CA 1
ATOM 3347 C C . ALA B 1 83 ? 3.455 -23.781 -32.656 1 74.69 83 ALA B C 1
ATOM 3349 O O . ALA B 1 83 ? 2.49 -24.281 -32.062 1 74.69 83 ALA B O 1
ATOM 3350 N N . ASP B 1 84 ? 3.492 -22.609 -33.031 1 67.88 84 ASP B N 1
ATOM 3351 C CA . ASP B 1 84 ? 2.408 -21.688 -32.719 1 67.88 84 ASP B CA 1
ATOM 3352 C C . ASP B 1 84 ? 1.118 -22.094 -33.438 1 67.88 84 ASP B C 1
ATOM 3354 O O . ASP B 1 84 ? 0.033 -22.016 -32.844 1 67.88 84 ASP B O 1
ATOM 3358 N N . GLU B 1 85 ? 1.269 -22.406 -34.688 1 71.81 85 GLU B N 1
ATOM 3359 C CA . GLU B 1 85 ? 0.118 -22.812 -35.5 1 71.81 85 GLU B CA 1
ATOM 3360 C C . GLU B 1 85 ? -0.567 -24.031 -34.875 1 71.81 85 GLU B C 1
ATOM 3362 O O . GLU B 1 85 ? -1.796 -24.125 -34.875 1 71.81 85 GLU B O 1
ATOM 3367 N N . ILE B 1 86 ? 0.202 -24.922 -34.375 1 74.19 86 ILE B N 1
ATOM 3368 C CA . ILE B 1 86 ? -0.322 -26.141 -33.781 1 74.19 86 ILE B CA 1
ATOM 3369 C C . ILE B 1 86 ? -1.147 -25.812 -32.531 1 74.19 86 ILE B C 1
ATOM 3371 O O . ILE B 1 86 ? -2.215 -26.391 -32.312 1 74.19 86 ILE B O 1
ATOM 3375 N N . ASN B 1 87 ? -0.7 -24.891 -31.828 1 69.12 87 ASN B N 1
ATOM 3376 C CA . ASN B 1 87 ? -1.354 -24.531 -30.562 1 69.12 87 ASN B CA 1
ATOM 3377 C C . ASN B 1 87 ? -2.656 -23.781 -30.812 1 69.12 87 ASN B C 1
ATOM 3379 O O . ASN B 1 87 ? -3.461 -23.609 -29.891 1 69.12 87 ASN B O 1
ATOM 3383 N N . THR B 1 88 ? -2.84 -23.297 -31.953 1 63.53 88 THR B N 1
ATOM 3384 C CA . THR B 1 88 ? -4.082 -22.609 -32.312 1 63.53 88 THR B CA 1
ATOM 3385 C C . THR B 1 88 ? -5.133 -23.609 -32.781 1 63.53 88 THR B C 1
ATOM 3387 O O . THR B 1 88 ? -6.309 -23.25 -32.906 1 63.53 88 THR B O 1
ATOM 3390 N N . ARG B 1 89 ? -4.68 -24.812 -33.062 1 60.56 89 ARG B N 1
ATOM 3391 C CA . ARG B 1 89 ? -5.609 -25.828 -33.562 1 60.56 89 ARG B CA 1
ATOM 3392 C C . ARG B 1 89 ? -6.523 -26.312 -32.438 1 60.56 89 ARG B C 1
ATOM 3394 O O . ARG B 1 89 ? -6.055 -26.641 -31.344 1 60.56 89 ARG B O 1
ATOM 3401 N N . LYS B 1 90 ? -7.93 -25.984 -32.5 1 57.59 90 LYS B N 1
ATOM 3402 C CA . LYS B 1 90 ? -8.984 -26.375 -31.562 1 57.59 90 LYS B CA 1
ATOM 3403 C C . LYS B 1 90 ? -9.312 -27.859 -31.688 1 57.59 90 LYS B C 1
ATOM 3405 O O . LYS B 1 90 ? -9.328 -28.406 -32.781 1 57.59 90 LYS B O 1
ATOM 3410 N N . GLY B 1 91 ? -9.539 -28.531 -30.484 1 52.59 91 GLY B N 1
ATOM 3411 C CA . GLY B 1 91 ? -10.156 -29.844 -30.5 1 52.59 91 GLY B CA 1
ATOM 3412 C C . GLY B 1 91 ? -9.148 -30.969 -30.422 1 52.59 91 GLY B C 1
ATOM 3413 O O . GLY B 1 91 ? -9.516 -32.125 -30.219 1 52.59 91 GLY B O 1
ATOM 3414 N N . GLU B 1 92 ? -7.812 -30.688 -30.703 1 54.59 92 GLU B N 1
ATOM 3415 C CA . GLU B 1 92 ? -6.867 -31.797 -30.656 1 54.59 92 GLU B CA 1
ATOM 3416 C C . GLU B 1 92 ? -5.98 -31.703 -29.422 1 54.59 92 GLU B C 1
ATOM 3418 O O . GLU B 1 92 ? -5.68 -30.609 -28.938 1 54.59 92 GLU B O 1
ATOM 3423 N N . ASP B 1 93 ? -5.891 -32.688 -28.641 1 61.12 93 ASP B N 1
ATOM 3424 C CA . ASP B 1 93 ? -5.012 -32.844 -27.484 1 61.12 93 ASP B CA 1
ATOM 3425 C C . ASP B 1 93 ? -3.543 -32.781 -27.906 1 61.12 93 ASP B C 1
ATOM 3427 O O . ASP B 1 93 ? -2.777 -33.688 -27.625 1 61.12 93 ASP B O 1
ATOM 3431 N N . LEU B 1 94 ? -3.16 -31.828 -28.766 1 71.69 94 LEU B N 1
ATOM 3432 C CA . LEU B 1 94 ? -1.802 -31.688 -29.281 1 71.69 94 LEU B CA 1
ATOM 3433 C C . LEU B 1 94 ? -1.154 -30.406 -28.734 1 71.69 94 LEU B C 1
ATOM 3435 O O . LEU B 1 94 ? -1.819 -29.391 -28.578 1 71.69 94 LEU B O 1
ATOM 3439 N N . VAL B 1 95 ? 0.094 -30.562 -28.297 1 75.38 95 VAL B N 1
ATOM 3440 C CA . VAL B 1 95 ? 0.876 -29.438 -27.812 1 75.38 95 VAL B CA 1
ATOM 3441 C C . VAL B 1 95 ? 2.016 -29.141 -28.781 1 75.38 95 VAL B C 1
ATOM 3443 O O . VAL B 1 95 ? 2.811 -30.031 -29.109 1 75.38 95 VAL B O 1
ATOM 3446 N N . GLY B 1 96 ? 2.049 -27.953 -29.359 1 77.5 96 GLY B N 1
ATOM 3447 C CA . GLY B 1 96 ? 3.164 -27.547 -30.203 1 77.5 96 GLY B CA 1
ATOM 3448 C C . GLY B 1 96 ? 4.27 -26.844 -29.422 1 77.5 96 GLY B C 1
ATOM 3449 O O . GLY B 1 96 ? 4.004 -25.938 -28.641 1 77.5 96 GLY B O 1
ATOM 3450 N N . VAL B 1 97 ? 5.488 -27.281 -29.5 1 78.69 97 VAL B N 1
ATOM 3451 C CA . VAL B 1 97 ? 6.633 -26.656 -28.844 1 78.69 97 VAL B CA 1
ATOM 3452 C C . VAL B 1 97 ? 7.742 -26.406 -29.875 1 78.69 97 VAL B C 1
ATOM 3454 O O . VAL B 1 97 ? 7.867 -27.156 -30.844 1 78.69 97 VAL B O 1
ATOM 3457 N N . CYS B 1 98 ? 8.484 -25.328 -29.656 1 71.5 98 CYS B N 1
ATOM 3458 C CA . CYS B 1 98 ? 9.625 -25.062 -30.516 1 71.5 98 CYS B CA 1
ATOM 3459 C C . CYS B 1 98 ? 10.773 -26.031 -30.219 1 71.5 98 CYS B C 1
ATOM 3461 O O . CYS B 1 98 ? 11.203 -26.156 -29.062 1 71.5 98 CYS B O 1
ATOM 3463 N N . LYS B 1 99 ? 11.219 -26.656 -31.25 1 76.12 99 LYS B N 1
ATOM 3464 C CA . LYS B 1 99 ? 12.25 -27.688 -31.156 1 76.12 99 LYS B CA 1
ATOM 3465 C C . LYS B 1 99 ? 13.586 -27.078 -30.719 1 76.12 99 LYS B C 1
ATOM 3467 O O . LYS B 1 99 ? 14.273 -27.641 -29.859 1 76.12 99 LYS B O 1
ATOM 3472 N N . TYR B 1 100 ? 13.945 -25.859 -31.188 1 65 100 TYR B N 1
ATOM 3473 C CA . TYR B 1 100 ? 15.25 -25.281 -30.891 1 65 100 TYR B CA 1
ATOM 3474 C C . TYR B 1 100 ? 15.156 -24.297 -29.734 1 65 100 TYR B C 1
ATOM 3476 O O . TYR B 1 100 ? 15.273 -23.078 -29.938 1 65 100 TYR B O 1
ATOM 3484 N N . GLN B 1 101 ? 14.742 -24.766 -28.609 1 64.19 101 GLN B N 1
ATOM 3485 C CA . GLN B 1 101 ? 14.719 -24.047 -27.344 1 64.19 101 GLN B CA 1
ATOM 3486 C C . GLN B 1 101 ? 15.336 -24.875 -26.219 1 64.19 101 GLN B C 1
ATOM 3488 O O . GLN B 1 101 ? 15.406 -26.109 -26.328 1 64.19 101 GLN B O 1
ATOM 3493 N N . PRO B 1 102 ? 15.891 -24.172 -25.266 1 58.94 102 PRO B N 1
ATOM 3494 C CA . PRO B 1 102 ? 16.453 -24.969 -24.172 1 58.94 102 PRO B CA 1
ATOM 3495 C C . PRO B 1 102 ? 15.469 -26 -23.625 1 58.94 102 PRO B C 1
ATOM 3497 O O . PRO B 1 102 ? 14.266 -25.75 -23.578 1 58.94 102 PRO B O 1
ATOM 3500 N N . SER B 1 103 ? 15.969 -27.203 -23.297 1 63.19 103 SER B N 1
ATOM 3501 C CA . SER B 1 103 ? 15.172 -28.344 -22.891 1 63.19 103 SER B CA 1
ATOM 3502 C C . SER B 1 103 ? 14.227 -27.984 -21.75 1 63.19 103 SER B C 1
ATOM 3504 O O . SER B 1 103 ? 13.078 -28.438 -21.719 1 63.19 103 SER B O 1
ATOM 3506 N N . TYR B 1 104 ? 14.766 -27.156 -20.891 1 60.16 104 TYR B N 1
ATOM 3507 C CA . TYR B 1 104 ? 13.938 -26.781 -19.75 1 60.16 104 TYR B CA 1
ATOM 3508 C C . TYR B 1 104 ? 12.719 -25.984 -20.203 1 60.16 104 TYR B C 1
ATOM 3510 O O . TYR B 1 104 ? 11.633 -26.141 -19.625 1 60.16 104 TYR B O 1
ATOM 3518 N N . GLN B 1 105 ? 12.836 -25.281 -21.219 1 62.78 105 GLN B N 1
ATOM 3519 C CA . GLN B 1 105 ? 11.711 -24.516 -21.75 1 62.78 105 GLN B CA 1
ATOM 3520 C C . GLN B 1 105 ? 10.68 -25.438 -22.406 1 62.78 105 GLN B C 1
ATOM 3522 O O . GLN B 1 105 ? 9.477 -25.203 -22.297 1 62.78 105 GLN B O 1
ATOM 3527 N N . ILE B 1 106 ? 11.188 -26.438 -23.125 1 66.38 106 ILE B N 1
ATOM 3528 C CA . ILE B 1 106 ? 10.297 -27.438 -23.719 1 66.38 106 ILE B CA 1
ATOM 3529 C C . ILE B 1 106 ? 9.477 -28.094 -22.609 1 66.38 106 ILE B C 1
ATOM 3531 O O . ILE B 1 106 ? 8.25 -28.203 -22.719 1 66.38 106 ILE B O 1
ATOM 3535 N N . LEU B 1 107 ? 10.148 -28.406 -21.625 1 65.38 107 LEU B N 1
ATOM 3536 C CA . LEU B 1 107 ? 9.5 -29.078 -20.5 1 65.38 107 LEU B CA 1
ATOM 3537 C C . LEU B 1 107 ? 8.461 -28.172 -19.844 1 65.38 107 LEU B C 1
ATOM 3539 O O . LEU B 1 107 ? 7.355 -28.609 -19.531 1 65.38 107 LEU B O 1
ATOM 3543 N N . GLN B 1 108 ? 8.836 -27.047 -19.703 1 62.66 108 GLN B N 1
ATOM 3544 C CA . GLN B 1 108 ? 7.914 -26.062 -19.141 1 62.66 108 GLN B CA 1
ATOM 3545 C C . GLN B 1 108 ? 6.648 -25.938 -19.984 1 62.66 108 GLN B C 1
ATOM 3547 O O . GLN B 1 108 ? 5.543 -25.859 -19.438 1 62.66 108 GLN B O 1
ATOM 3552 N N . SER B 1 109 ? 6.816 -25.938 -21.25 1 61 109 SER B N 1
ATOM 3553 C CA . SER B 1 109 ? 5.688 -25.828 -22.172 1 61 109 SER B CA 1
ATOM 3554 C C . SER B 1 109 ? 4.781 -27.062 -22.078 1 61 109 SER B C 1
ATOM 3556 O O . SER B 1 109 ? 3.557 -26.938 -22.094 1 61 109 SER B O 1
ATOM 3558 N N . VAL B 1 110 ? 5.398 -28.172 -22.016 1 63.34 110 VAL B N 1
ATOM 3559 C CA . VAL B 1 110 ? 4.656 -29.438 -21.922 1 63.34 110 VAL B CA 1
ATOM 3560 C C . VAL B 1 110 ? 3.906 -29.484 -20.594 1 63.34 110 VAL B C 1
ATOM 3562 O O . VAL B 1 110 ? 2.73 -29.859 -20.547 1 63.34 110 VAL B O 1
ATOM 3565 N N . MET B 1 111 ? 4.609 -29.141 -19.641 1 59.75 111 MET B N 1
ATOM 3566 C CA . MET B 1 111 ? 3.984 -29.188 -18.312 1 59.75 111 MET B CA 1
ATOM 3567 C C . MET B 1 111 ? 2.811 -28.219 -18.25 1 59.75 111 MET B C 1
ATOM 3569 O O . MET B 1 111 ? 1.772 -28.531 -17.656 1 59.75 111 MET B O 1
ATOM 3573 N N . LYS B 1 112 ? 3.002 -27.156 -18.797 1 55.91 112 LYS B N 1
ATOM 3574 C CA . LYS B 1 112 ? 1.94 -26.156 -18.875 1 55.91 112 LYS B CA 1
ATOM 3575 C C . LYS B 1 112 ? 0.707 -26.734 -19.578 1 55.91 112 LYS B C 1
ATOM 3577 O O . LYS B 1 112 ? -0.421 -26.5 -19.141 1 55.91 112 LYS B O 1
ATOM 3582 N N . TYR B 1 113 ? 1.028 -27.438 -20.672 1 52.78 113 TYR B N 1
ATOM 3583 C CA . TYR B 1 113 ? -0.043 -28.062 -21.453 1 52.78 113 TYR B CA 1
ATOM 3584 C C . TYR B 1 113 ? -0.756 -29.125 -20.625 1 52.78 113 TYR B C 1
ATOM 3586 O O . TYR B 1 113 ? -1.986 -29.219 -20.641 1 52.78 113 TYR B O 1
ATOM 3594 N N . GLU B 1 114 ? -0.003 -29.984 -20.062 1 55.88 114 GLU B N 1
ATOM 3595 C CA . GLU B 1 114 ? -0.619 -31.016 -19.234 1 55.88 114 GLU B CA 1
ATOM 3596 C C . GLU B 1 114 ? -1.478 -30.406 -18.125 1 55.88 114 GLU B C 1
ATOM 3598 O O . GLU B 1 114 ? -2.562 -30.906 -17.828 1 55.88 114 GLU B O 1
ATOM 3603 N N . LYS B 1 115 ? -0.958 -29.453 -17.594 1 51.06 115 LYS B N 1
ATOM 3604 C CA . LYS B 1 115 ? -1.701 -28.781 -16.547 1 51.06 115 LYS B CA 1
ATOM 3605 C C . LYS B 1 115 ? -2.996 -28.188 -17.078 1 51.06 115 LYS B C 1
ATOM 3607 O O . LYS B 1 115 ? -4.043 -28.281 -16.438 1 51.06 115 LYS B O 1
ATOM 3612 N N . LYS B 1 116 ? -2.887 -27.641 -18.25 1 49.56 116 LYS B N 1
ATOM 3613 C CA . LYS B 1 116 ? -4.074 -27.094 -18.891 1 49.56 116 LYS B CA 1
ATOM 3614 C C . LYS B 1 116 ? -5.121 -28.188 -19.125 1 49.56 116 LYS B C 1
ATOM 3616 O O . LYS B 1 116 ? -6.309 -27.969 -18.859 1 49.56 116 LYS B O 1
ATOM 3621 N N . GLU B 1 117 ? -4.699 -29.281 -19.672 1 48.25 117 GLU B N 1
ATOM 3622 C CA . GLU B 1 117 ? -5.613 -30.391 -19.953 1 48.25 117 GLU B CA 1
ATOM 3623 C C . GLU B 1 117 ? -6.219 -30.938 -18.656 1 48.25 117 GLU B C 1
ATOM 3625 O O . GLU B 1 117 ? -7.406 -31.266 -18.625 1 48.25 117 GLU B O 1
ATOM 3630 N N . LYS B 1 118 ? -5.445 -31.047 -17.703 1 47 118 LYS B N 1
ATOM 3631 C CA . LYS B 1 118 ? -5.984 -31.5 -16.422 1 47 118 LYS B CA 1
ATOM 3632 C C . LYS B 1 118 ? -6.938 -30.469 -15.828 1 47 118 LYS B C 1
ATOM 3634 O O . LYS B 1 118 ? -7.961 -30.828 -15.25 1 47 118 LYS B O 1
ATOM 3639 N N . ALA B 1 119 ? -6.488 -29.266 -15.898 1 46.66 119 ALA B N 1
ATOM 3640 C CA . ALA B 1 119 ? -7.375 -28.203 -15.438 1 46.66 119 ALA B CA 1
ATOM 3641 C C . ALA B 1 119 ? -8.695 -28.219 -16.203 1 46.66 119 ALA B C 1
ATOM 3643 O O . ALA B 1 119 ? -9.766 -28.031 -15.617 1 46.66 119 ALA B O 1
ATOM 3644 N N . LEU B 1 120 ? -8.648 -28.391 -17.531 1 46.28 120 LEU B N 1
ATOM 3645 C CA . LEU B 1 120 ? -9.836 -28.516 -18.359 1 46.28 120 LEU B CA 1
ATOM 3646 C C . LEU B 1 120 ? -10.672 -29.719 -17.938 1 46.28 120 LEU B C 1
ATOM 3648 O O . LEU B 1 120 ? -11.906 -29.688 -18 1 46.28 120 LEU B O 1
ATOM 3652 N N . ARG B 1 121 ? -9.93 -30.766 -17.672 1 44.75 121 ARG B N 1
ATOM 3653 C CA . ARG B 1 121 ? -10.664 -31.938 -17.188 1 44.75 121 ARG B CA 1
ATOM 3654 C C . ARG B 1 121 ? -11.086 -31.766 -15.734 1 44.75 121 ARG B C 1
ATOM 3656 O O . ARG B 1 121 ? -12.148 -32.25 -15.328 1 44.75 121 ARG B O 1
ATOM 3663 N N . SER B 1 122 ? -10.062 -31.531 -14.906 1 49 122 SER B N 1
ATOM 3664 C CA . SER B 1 122 ? -10.25 -31.641 -13.461 1 49 122 SER B CA 1
ATOM 3665 C C . SER B 1 122 ? -11.125 -30.516 -12.93 1 49 122 SER B C 1
ATOM 3667 O O . SER B 1 122 ? -11.609 -30.578 -11.797 1 49 122 SER B O 1
ATOM 3669 N N . GLY B 1 123 ? -11.609 -29.406 -13.516 1 55.59 123 GLY B N 1
ATOM 3670 C CA . GLY B 1 123 ? -12.531 -28.375 -13.078 1 55.59 123 GLY B CA 1
ATOM 3671 C C . GLY B 1 123 ? -11.992 -26.969 -13.281 1 55.59 123 GLY B C 1
ATOM 3672 O O . GLY B 1 123 ? -10.875 -26.797 -13.758 1 55.59 123 GLY B O 1
ATOM 3673 N N . ARG B 1 124 ? -12.766 -25.766 -12.93 1 70.88 124 ARG B N 1
ATOM 3674 C CA . ARG B 1 124 ? -12.797 -24.312 -13.023 1 70.88 124 ARG B CA 1
ATOM 3675 C C . ARG B 1 124 ? -11.625 -23.688 -12.273 1 70.88 124 ARG B C 1
ATOM 3677 O O . ARG B 1 124 ? -11.305 -24.094 -11.156 1 70.88 124 ARG B O 1
ATOM 3684 N N . LEU B 1 125 ? -10.57 -23 -12.945 1 88.75 125 LEU B N 1
ATOM 3685 C CA . LEU B 1 125 ? -9.578 -22.141 -12.32 1 88.75 125 LEU B CA 1
ATOM 3686 C C . LEU B 1 125 ? -10.188 -21.375 -11.148 1 88.75 125 LEU B C 1
ATOM 3688 O O . LEU B 1 125 ? -11.258 -20.781 -11.281 1 88.75 125 LEU B O 1
ATOM 3692 N N . LYS B 1 126 ? -9.578 -21.641 -9.961 1 93.25 126 LYS B N 1
ATOM 3693 C CA . LYS B 1 126 ? -9.945 -20.797 -8.82 1 93.25 126 LYS B CA 1
ATOM 3694 C C . LYS B 1 126 ? -8.852 -19.781 -8.508 1 93.25 126 LYS B C 1
ATOM 3696 O O . LYS B 1 126 ? -7.691 -20.156 -8.297 1 93.25 126 LYS B O 1
ATOM 3701 N N . VAL B 1 127 ? -9.172 -18.578 -8.531 1 95.5 127 VAL B N 1
ATOM 3702 C CA . VAL B 1 127 ? -8.25 -17.484 -8.227 1 95.5 127 VAL B CA 1
ATOM 3703 C C . VAL B 1 127 ? -8.461 -17.016 -6.793 1 95.5 127 VAL B C 1
ATOM 3705 O O . VAL B 1 127 ? -9.57 -16.625 -6.418 1 95.5 127 VAL B O 1
ATOM 3708 N N . ILE B 1 128 ? -7.383 -17.062 -5.945 1 97.62 128 ILE B N 1
ATOM 3709 C CA . ILE B 1 128 ? -7.434 -16.672 -4.543 1 97.62 128 ILE B CA 1
ATOM 3710 C C . ILE B 1 128 ? -6.695 -15.344 -4.352 1 97.62 128 ILE B C 1
ATOM 3712 O O . ILE B 1 128 ? -5.523 -15.219 -4.715 1 97.62 128 ILE B O 1
ATOM 3716 N N . GLY B 1 129 ? -7.414 -14.359 -3.879 1 97.62 129 GLY B N 1
ATOM 3717 C CA . GLY B 1 129 ? -6.805 -13.078 -3.566 1 97.62 129 GLY B CA 1
ATOM 3718 C C . GLY B 1 129 ? -6.5 -12.906 -2.092 1 97.62 129 GLY B C 1
ATOM 3719 O O . GLY B 1 129 ? -7.332 -13.211 -1.239 1 97.62 129 GLY B O 1
ATOM 3720 N N . VAL B 1 130 ? -5.266 -12.523 -1.798 1 98.25 130 VAL B N 1
ATOM 3721 C CA . VAL B 1 130 ? -4.871 -12.266 -0.418 1 98.25 130 VAL B CA 1
ATOM 3722 C C . VAL B 1 130 ? -4.574 -10.773 -0.237 1 98.25 130 VAL B C 1
ATOM 3724 O O . VAL B 1 130 ? -3.795 -10.195 -0.994 1 98.25 130 VAL B O 1
ATOM 3727 N N . TYR B 1 131 ? -5.238 -10.18 0.681 1 96 131 TYR B N 1
ATOM 3728 C CA . TYR B 1 131 ? -5.125 -8.758 0.991 1 96 131 TYR B CA 1
ATOM 3729 C C . TYR B 1 131 ? -4.777 -8.547 2.461 1 96 131 TYR B C 1
ATOM 3731 O O . TYR B 1 131 ? -4.68 -9.508 3.227 1 96 131 TYR B O 1
ATOM 3739 N N . GLY B 1 132 ? -4.367 -7.281 2.803 1 94 132 GLY B N 1
ATOM 3740 C CA . GLY B 1 132 ? -4.02 -6.969 4.18 1 94 132 GLY B CA 1
ATOM 3741 C C . GLY B 1 132 ? -3.279 -5.656 4.32 1 94 132 GLY B C 1
ATOM 3742 O O . GLY B 1 132 ? -2.725 -5.141 3.35 1 94 132 GLY B O 1
ATOM 3743 N N . PHE B 1 133 ? -3.244 -5.203 5.574 1 91.62 133 PHE B N 1
ATOM 3744 C CA . PHE B 1 133 ? -2.678 -3.881 5.82 1 91.62 133 PHE B CA 1
ATOM 3745 C C . PHE B 1 133 ? -1.292 -3.994 6.445 1 91.62 133 PHE B C 1
ATOM 3747 O O . PHE B 1 133 ? -0.625 -2.982 6.676 1 91.62 133 PHE B O 1
ATOM 3754 N N . ASN B 1 134 ? -0.904 -5.16 6.77 1 90.5 134 ASN B N 1
ATOM 3755 C CA . ASN B 1 134 ? 0.47 -5.52 7.105 1 90.5 134 ASN B CA 1
ATOM 3756 C C . ASN B 1 134 ? 1.116 -6.352 6.004 1 90.5 134 ASN B C 1
ATOM 3758 O O . ASN B 1 134 ? 0.825 -7.543 5.871 1 90.5 134 ASN B O 1
ATOM 3762 N N . SER B 1 135 ? 1.973 -5.738 5.27 1 91.69 135 SER B N 1
ATOM 3763 C CA . SER B 1 135 ? 2.508 -6.375 4.066 1 91.69 135 SER B CA 1
ATOM 3764 C C . SER B 1 135 ? 3.285 -7.641 4.41 1 91.69 135 SER B C 1
ATOM 3766 O O . SER B 1 135 ? 3.242 -8.625 3.666 1 91.69 135 SER B O 1
ATOM 3768 N N . GLY B 1 136 ? 4.078 -7.609 5.496 1 91.62 136 GLY B N 1
ATOM 3769 C CA . GLY B 1 136 ? 4.801 -8.805 5.898 1 91.62 136 GLY B CA 1
ATOM 3770 C C . GLY B 1 136 ? 3.895 -9.984 6.184 1 91.62 136 GLY B C 1
ATOM 3771 O O . GLY B 1 136 ? 4.145 -11.094 5.707 1 91.62 136 GLY B O 1
ATOM 3772 N N . LYS B 1 137 ? 2.846 -9.766 6.941 1 94.19 137 LYS B N 1
ATOM 3773 C CA . LYS B 1 137 ? 1.877 -10.812 7.254 1 94.19 137 LYS B CA 1
ATOM 3774 C C . LYS B 1 137 ? 1.139 -11.273 6 1 94.19 137 LYS B C 1
ATOM 3776 O O . LYS B 1 137 ? 0.854 -12.461 5.844 1 94.19 137 LYS B O 1
ATOM 3781 N N . ARG B 1 138 ? 0.813 -10.352 5.203 1 95.5 138 ARG B N 1
ATOM 3782 C CA . ARG B 1 138 ? 0.097 -10.656 3.969 1 95.5 138 ARG B CA 1
ATOM 3783 C C . ARG B 1 138 ? 0.918 -11.586 3.074 1 95.5 138 ARG B C 1
ATOM 3785 O O . ARG B 1 138 ? 0.395 -12.562 2.535 1 95.5 138 ARG B O 1
ATOM 3792 N N . ILE B 1 139 ? 2.24 -11.211 2.898 1 95.94 139 ILE B N 1
ATOM 3793 C CA . ILE B 1 139 ? 3.139 -12.008 2.07 1 95.94 139 ILE B CA 1
ATOM 3794 C C . ILE B 1 139 ? 3.223 -13.43 2.619 1 95.94 139 ILE B C 1
ATOM 3796 O O . ILE B 1 139 ? 3.102 -14.406 1.869 1 95.94 139 ILE B O 1
ATOM 3800 N N . VAL B 1 140 ? 3.361 -13.578 3.912 1 96.44 140 VAL B N 1
ATOM 3801 C CA . VAL B 1 140 ? 3.48 -14.883 4.555 1 96.44 140 VAL B CA 1
ATOM 3802 C C . VAL B 1 140 ? 2.182 -15.664 4.379 1 96.44 140 VAL B C 1
ATOM 3804 O O . VAL B 1 140 ? 2.203 -16.859 4.055 1 96.44 140 VAL B O 1
ATOM 3807 N N . LEU B 1 141 ? 1.066 -15.047 4.598 1 97.88 141 LEU B N 1
ATOM 3808 C CA . LEU B 1 141 ? -0.23 -15.695 4.434 1 97.88 141 LEU B CA 1
ATOM 3809 C C . LEU B 1 141 ? -0.417 -16.172 2.998 1 97.88 141 LEU B C 1
ATOM 3811 O O . LEU B 1 141 ? -0.889 -17.297 2.773 1 97.88 141 LEU B O 1
ATOM 3815 N N . SER B 1 142 ? -0.125 -15.312 2.039 1 98.19 142 SER B N 1
ATOM 3816 C CA . SER B 1 142 ? -0.28 -15.672 0.633 1 98.19 142 SER B CA 1
ATOM 3817 C C . SER B 1 142 ? 0.573 -16.891 0.273 1 98.19 142 SER B C 1
ATOM 3819 O O . SER B 1 142 ? 0.123 -17.781 -0.454 1 98.19 142 SER B O 1
ATOM 3821 N N . LEU B 1 143 ? 1.79 -16.891 0.8 1 97.94 143 LEU B N 1
ATOM 3822 C CA . LEU B 1 143 ? 2.684 -18.016 0.546 1 97.94 143 LEU B CA 1
ATOM 3823 C C . LEU B 1 143 ? 2.16 -19.281 1.209 1 97.94 143 LEU B C 1
ATOM 3825 O O . LEU B 1 143 ? 2.271 -20.375 0.645 1 97.94 143 LEU B O 1
ATOM 3829 N N . ALA B 1 144 ? 1.642 -19.172 2.387 1 98.06 144 ALA B N 1
ATOM 3830 C CA . ALA B 1 144 ? 1.08 -20.328 3.084 1 98.06 144 ALA B CA 1
ATOM 3831 C C . ALA B 1 144 ? -0.076 -20.938 2.295 1 98.06 144 ALA B C 1
ATOM 3833 O O . ALA B 1 144 ? -0.16 -22.156 2.146 1 98.06 144 ALA B O 1
ATOM 3834 N N . ILE B 1 145 ? -0.953 -20.094 1.798 1 98.38 145 ILE B N 1
ATOM 3835 C CA . ILE B 1 145 ? -2.084 -20.547 1.001 1 98.38 145 ILE B CA 1
ATOM 3836 C C . ILE B 1 145 ? -1.579 -21.234 -0.265 1 98.38 145 ILE B C 1
ATOM 3838 O O . ILE B 1 145 ? -2.053 -22.312 -0.625 1 98.38 145 ILE B O 1
ATOM 3842 N N . ALA B 1 146 ? -0.62 -20.578 -0.917 1 98.38 146 ALA B N 1
ATOM 3843 C CA . ALA B 1 146 ? -0.04 -21.141 -2.135 1 98.38 146 ALA B CA 1
ATOM 3844 C C . ALA B 1 146 ? 0.58 -22.5 -1.868 1 98.38 146 ALA B C 1
ATOM 3846 O O . ALA B 1 146 ? 0.453 -23.422 -2.686 1 98.38 146 ALA B O 1
ATOM 3847 N N . ARG B 1 147 ? 1.258 -22.609 -0.757 1 97.31 147 ARG B N 1
ATOM 3848 C CA . ARG B 1 147 ? 1.884 -23.875 -0.408 1 97.31 147 ARG B CA 1
ATOM 3849 C C . ARG B 1 147 ? 0.836 -24.969 -0.217 1 97.31 147 ARG B C 1
ATOM 3851 O O . ARG B 1 147 ? 0.977 -26.078 -0.751 1 97.31 147 ARG B O 1
ATOM 3858 N N . ILE B 1 148 ? -0.167 -24.734 0.532 1 96.94 148 ILE B N 1
ATOM 3859 C CA . ILE B 1 148 ? -1.233 -25.703 0.808 1 96.94 148 ILE B CA 1
ATOM 3860 C C . ILE B 1 148 ? -1.875 -26.141 -0.502 1 96.94 148 ILE B C 1
ATOM 3862 O O . ILE B 1 148 ? -2.055 -27.344 -0.734 1 96.94 148 ILE B O 1
ATOM 3866 N N . LEU B 1 149 ? -2.168 -25.203 -1.366 1 96.19 149 LEU B N 1
ATOM 3867 C CA . LEU B 1 149 ? -2.871 -25.516 -2.605 1 96.19 149 LEU B CA 1
ATOM 3868 C C . LEU B 1 149 ? -1.961 -26.25 -3.58 1 96.19 149 LEU B C 1
ATOM 3870 O O . LEU B 1 149 ? -2.424 -27.094 -4.355 1 96.19 149 LEU B O 1
ATOM 3874 N N . SER B 1 150 ? -0.642 -25.859 -3.547 1 94.88 150 SER B N 1
ATOM 3875 C CA . SER B 1 150 ? 0.312 -26.5 -4.441 1 94.88 150 SER B CA 1
ATOM 3876 C C . SER B 1 150 ? 0.448 -27.984 -4.117 1 94.88 150 SER B C 1
ATOM 3878 O O . SER B 1 150 ? 0.866 -28.781 -4.965 1 94.88 150 SER B O 1
ATOM 3880 N N . GLU B 1 151 ? 0.128 -28.359 -2.91 1 90.94 151 GLU B N 1
ATOM 3881 C CA . GLU B 1 151 ? 0.143 -29.766 -2.506 1 90.94 151 GLU B CA 1
ATOM 3882 C C . GLU B 1 151 ? -1.084 -30.5 -3.031 1 90.94 151 GLU B C 1
ATOM 3884 O O . GLU B 1 151 ? -1.097 -31.734 -3.088 1 90.94 151 GLU B O 1
ATOM 3889 N N . ARG B 1 152 ? -2.053 -29.797 -3.457 1 88.25 152 ARG B N 1
ATOM 3890 C CA . ARG B 1 152 ? -3.309 -30.391 -3.912 1 88.25 152 ARG B CA 1
ATOM 3891 C C . ARG B 1 152 ? -3.346 -30.484 -5.434 1 88.25 152 ARG B C 1
ATOM 3893 O O . ARG B 1 152 ? -3.83 -31.484 -5.98 1 88.25 152 ARG B O 1
ATOM 3900 N N . ALA B 1 153 ? -2.973 -29.484 -6.09 1 90.62 153 ALA B N 1
ATOM 3901 C CA . ALA B 1 153 ? -3.035 -29.406 -7.547 1 90.62 153 ALA B CA 1
ATOM 3902 C C . ALA B 1 153 ? -2.061 -28.359 -8.086 1 90.62 153 ALA B C 1
ATOM 3904 O O . ALA B 1 153 ? -1.36 -27.703 -7.32 1 90.62 153 ALA B O 1
ATOM 3905 N N . ALA B 1 154 ? -2.035 -28.281 -9.406 1 92.06 154 ALA B N 1
ATOM 3906 C CA . ALA B 1 154 ? -1.167 -27.297 -10.047 1 92.06 154 ALA B CA 1
ATOM 3907 C C . ALA B 1 154 ? -1.538 -25.875 -9.617 1 92.06 154 ALA B C 1
ATOM 3909 O O . ALA B 1 154 ? -2.658 -25.422 -9.867 1 92.06 154 ALA B O 1
ATOM 3910 N N . ALA B 1 155 ? -0.592 -25.234 -8.938 1 95.31 155 ALA B N 1
ATOM 3911 C CA . ALA B 1 155 ? -0.85 -23.906 -8.383 1 95.31 155 ALA B CA 1
ATOM 3912 C C . ALA B 1 155 ? 0.23 -22.922 -8.805 1 95.31 155 ALA B C 1
ATOM 3914 O O . ALA B 1 155 ? 1.41 -23.266 -8.883 1 95.31 155 ALA B O 1
ATOM 3915 N N . LEU B 1 156 ? -0.187 -21.719 -9.164 1 97.44 156 LEU B N 1
ATOM 3916 C CA . LEU B 1 156 ? 0.701 -20.609 -9.5 1 97.44 156 LEU B CA 1
ATOM 3917 C C . LEU B 1 156 ? 0.571 -19.484 -8.477 1 97.44 156 LEU B C 1
ATOM 3919 O O . LEU B 1 156 ? -0.542 -19.109 -8.094 1 97.44 156 LEU B O 1
ATOM 3923 N N . PHE B 1 157 ? 1.725 -19 -7.996 1 98.19 157 PHE B N 1
ATOM 3924 C CA . PHE B 1 157 ? 1.768 -17.844 -7.098 1 98.19 157 PHE B CA 1
ATOM 3925 C C . PHE B 1 157 ? 2.279 -16.609 -7.824 1 98.19 157 PHE B C 1
ATOM 3927 O O . PHE B 1 157 ? 3.314 -16.656 -8.492 1 98.19 157 PHE B O 1
ATOM 3934 N N . VAL B 1 158 ? 1.534 -15.516 -7.734 1 97.19 158 VAL B N 1
ATOM 3935 C CA . VAL B 1 158 ? 1.967 -14.242 -8.305 1 97.19 158 VAL B CA 1
ATOM 3936 C C . VAL B 1 158 ? 1.892 -13.148 -7.242 1 97.19 158 VAL B C 1
ATOM 3938 O O . VAL B 1 158 ? 0.831 -12.914 -6.66 1 97.19 158 VAL B O 1
ATOM 3941 N N . SER B 1 159 ? 3.008 -12.516 -7.023 1 95.56 159 SER B N 1
ATOM 3942 C CA . SER B 1 159 ? 3.031 -11.391 -6.102 1 95.56 159 SER B CA 1
ATOM 3943 C C . SER B 1 159 ? 3.07 -10.062 -6.855 1 95.56 159 SER B C 1
ATOM 3945 O O . SER B 1 159 ? 3.969 -9.828 -7.664 1 95.56 159 SER B O 1
ATOM 3947 N N . PHE B 1 160 ? 2.098 -9.227 -6.562 1 94.12 160 PHE B N 1
ATOM 3948 C CA . PHE B 1 160 ? 2.088 -7.875 -7.105 1 94.12 160 PHE B CA 1
ATOM 3949 C C . PHE B 1 160 ? 2.592 -6.875 -6.074 1 94.12 160 PHE B C 1
ATOM 3951 O O . PHE B 1 160 ? 2.061 -5.77 -5.965 1 94.12 160 PHE B O 1
ATOM 3958 N N . GLU B 1 161 ? 3.453 -7.316 -5.258 1 92.12 161 GLU B N 1
ATOM 3959 C CA . GLU B 1 161 ? 4.078 -6.469 -4.246 1 92.12 161 GLU B CA 1
ATOM 3960 C C . GLU B 1 161 ? 5.418 -5.922 -4.734 1 92.12 161 GLU B C 1
ATOM 3962 O O . GLU B 1 161 ? 6.242 -6.668 -5.262 1 92.12 161 GLU B O 1
ATOM 3967 N N . SER B 1 162 ? 5.578 -4.602 -4.613 1 88.31 162 SER B N 1
ATOM 3968 C CA . SER B 1 162 ? 6.871 -3.996 -4.906 1 88.31 162 SER B CA 1
ATOM 3969 C C . SER B 1 162 ? 7.848 -4.188 -3.75 1 88.31 162 SER B C 1
ATOM 3971 O O . SER B 1 162 ? 7.434 -4.352 -2.602 1 88.31 162 SER B O 1
ATOM 3973 N N . PHE B 1 163 ? 9.094 -4.227 -4.113 1 91.62 163 PHE B N 1
ATOM 3974 C CA . PHE B 1 163 ? 10.18 -4.371 -3.15 1 91.62 163 PHE B CA 1
ATOM 3975 C C . PHE B 1 163 ? 10.023 -5.652 -2.342 1 91.62 163 PHE B C 1
ATOM 3977 O O . PHE B 1 163 ? 10.398 -5.707 -1.17 1 91.62 163 PHE B O 1
ATOM 3984 N N . SER B 1 164 ? 9.352 -6.578 -2.898 1 90.81 164 SER B N 1
ATOM 3985 C CA . SER B 1 164 ? 9.047 -7.836 -2.217 1 90.81 164 SER B CA 1
ATOM 3986 C C . SER B 1 164 ? 10.312 -8.672 -2.008 1 90.81 164 SER B C 1
ATOM 3988 O O . SER B 1 164 ? 11.406 -8.258 -2.389 1 90.81 164 SER B O 1
ATOM 3990 N N . CYS B 1 165 ? 10.164 -9.75 -1.261 1 90.88 165 CYS B N 1
ATOM 3991 C CA . CYS B 1 165 ? 11.273 -10.664 -0.992 1 90.88 165 CYS B CA 1
ATOM 3992 C C . CYS B 1 165 ? 10.898 -12.094 -1.353 1 90.88 165 CYS B C 1
ATOM 3994 O O . CYS B 1 165 ? 11.508 -13.047 -0.863 1 90.88 165 CYS B O 1
ATOM 3996 N N . VAL B 1 166 ? 9.875 -12.18 -2.123 1 93.31 166 VAL B N 1
ATOM 3997 C CA . VAL B 1 166 ? 9.359 -13.492 -2.49 1 93.31 166 VAL B CA 1
ATOM 3998 C C . VAL B 1 166 ? 10.43 -14.281 -3.236 1 93.31 166 VAL B C 1
ATOM 4000 O O . VAL B 1 166 ? 10.578 -15.484 -3.033 1 93.31 166 VAL B O 1
ATOM 4003 N N . ALA B 1 167 ? 11.164 -13.609 -4.125 1 91.88 167 ALA B N 1
ATOM 4004 C CA . ALA B 1 167 ? 12.234 -14.258 -4.879 1 91.88 167 ALA B CA 1
ATOM 4005 C C . ALA B 1 167 ? 13.273 -14.875 -3.939 1 91.88 167 ALA B C 1
ATOM 4007 O O . ALA B 1 167 ? 13.812 -15.945 -4.223 1 91.88 167 ALA B O 1
ATOM 4008 N N . ASN B 1 168 ? 13.562 -14.211 -2.828 1 92.56 168 ASN B N 1
ATOM 4009 C CA . ASN B 1 168 ? 14.5 -14.727 -1.835 1 92.56 168 ASN B CA 1
ATOM 4010 C C . ASN B 1 168 ? 13.914 -15.906 -1.07 1 92.56 168 ASN B C 1
ATOM 4012 O O . ASN B 1 168 ? 14.625 -16.875 -0.773 1 92.56 168 ASN B O 1
ATOM 4016 N N . ILE B 1 169 ? 12.68 -15.797 -0.753 1 95.06 169 ILE B N 1
ATOM 4017 C CA . ILE B 1 169 ? 11.992 -16.828 0.01 1 95.06 169 ILE B CA 1
ATOM 4018 C C . ILE B 1 169 ? 11.93 -18.125 -0.809 1 95.06 169 ILE B C 1
ATOM 4020 O O . ILE B 1 169 ? 12.133 -19.219 -0.276 1 95.06 169 ILE B O 1
ATOM 4024 N N . LEU B 1 170 ? 11.664 -17.938 -2.088 1 94.94 170 LEU B N 1
ATOM 4025 C CA . LEU B 1 170 ? 11.461 -19.094 -2.961 1 94.94 170 LEU B CA 1
ATOM 4026 C C . LEU B 1 170 ? 12.734 -19.406 -3.74 1 94.94 170 LEU B C 1
ATOM 4028 O O . LEU B 1 170 ? 12.703 -20.172 -4.711 1 94.94 170 LEU B O 1
ATOM 4032 N N . LYS B 1 171 ? 13.852 -18.828 -3.377 1 88 171 LYS B N 1
ATOM 4033 C CA . LYS B 1 171 ? 15.18 -19.094 -3.914 1 88 171 LYS B CA 1
ATOM 4034 C C . LYS B 1 171 ? 15.195 -18.984 -5.434 1 88 171 LYS B C 1
ATOM 4036 O O . LYS B 1 171 ? 15.617 -19.906 -6.129 1 88 171 LYS B O 1
ATOM 4041 N N . CYS B 1 172 ? 14.75 -17.828 -5.867 1 87 172 CYS B N 1
ATOM 4042 C CA . CYS B 1 172 ? 14.609 -17.594 -7.297 1 87 172 CYS B CA 1
ATOM 4043 C C . CYS B 1 172 ? 15.977 -17.484 -7.965 1 87 172 CYS B C 1
ATOM 4045 O O . CYS B 1 172 ? 16.859 -16.766 -7.48 1 87 172 CYS B O 1
ATOM 4047 N N . ASP B 1 173 ? 16.125 -18.172 -9.07 1 83.31 173 ASP B N 1
ATOM 4048 C CA . ASP B 1 173 ? 17.328 -18.078 -9.891 1 83.31 173 ASP B CA 1
ATOM 4049 C C . ASP B 1 173 ? 16.984 -17.641 -11.312 1 83.31 173 ASP B C 1
ATOM 4051 O O . ASP B 1 173 ? 17.859 -17.609 -12.18 1 83.31 173 ASP B O 1
ATOM 4055 N N . ASN B 1 174 ? 15.797 -17.297 -11.547 1 82.94 174 ASN B N 1
ATOM 4056 C CA . ASN B 1 174 ? 15.32 -16.891 -12.867 1 82.94 174 ASN B CA 1
ATOM 4057 C C . ASN B 1 174 ? 15.633 -15.414 -13.148 1 82.94 174 ASN B C 1
ATOM 4059 O O . ASN B 1 174 ? 15.531 -14.578 -12.25 1 82.94 174 ASN B O 1
ATOM 4063 N N . ASN B 1 175 ? 15.883 -15.125 -14.391 1 83.38 175 ASN B N 1
ATOM 4064 C CA . ASN B 1 175 ? 16.172 -13.75 -14.781 1 83.38 175 ASN B CA 1
ATOM 4065 C C . ASN B 1 175 ? 14.906 -12.992 -15.172 1 83.38 175 ASN B C 1
ATOM 4067 O O . ASN B 1 175 ? 14.883 -11.766 -15.148 1 83.38 175 ASN B O 1
ATOM 4071 N N . GLU B 1 176 ? 13.93 -13.766 -15.531 1 88.5 176 GLU B N 1
ATOM 4072 C CA . GLU B 1 176 ? 12.664 -13.141 -15.891 1 88.5 176 GLU B CA 1
ATOM 4073 C C . GLU B 1 176 ? 11.711 -13.078 -14.703 1 88.5 176 GLU B C 1
ATOM 4075 O O . GLU B 1 176 ? 11.773 -13.93 -13.812 1 88.5 176 GLU B O 1
ATOM 4080 N N . ASN B 1 177 ? 10.938 -12.055 -14.695 1 92.19 177 ASN B N 1
ATOM 4081 C CA . ASN B 1 177 ? 10.062 -11.797 -13.562 1 92.19 177 ASN B CA 1
ATOM 4082 C C . ASN B 1 177 ? 8.719 -11.219 -14.008 1 92.19 177 ASN B C 1
ATOM 4084 O O . ASN B 1 177 ? 8.336 -11.352 -15.172 1 92.19 177 ASN B O 1
ATOM 4088 N N . LEU B 1 178 ? 7.945 -10.734 -13.078 1 93.38 178 LEU B N 1
ATOM 4089 C CA . LEU B 1 178 ? 6.602 -10.227 -13.344 1 93.38 178 LEU B CA 1
ATOM 4090 C C . LEU B 1 178 ? 6.641 -9.109 -14.375 1 93.38 178 LEU B C 1
ATOM 4092 O O . LEU B 1 178 ? 5.719 -8.984 -15.188 1 93.38 178 LEU B O 1
ATOM 4096 N N . SER B 1 179 ? 7.668 -8.25 -14.336 1 87.44 179 SER B N 1
ATOM 4097 C CA . SER B 1 179 ? 7.809 -7.184 -15.328 1 87.44 179 SER B CA 1
ATOM 4098 C C . SER B 1 179 ? 7.867 -7.754 -16.734 1 87.44 179 SER B C 1
ATOM 4100 O O . SER B 1 179 ? 7.223 -7.238 -17.656 1 87.44 179 SER B O 1
ATOM 4102 N N . ASP B 1 180 ? 8.648 -8.812 -16.891 1 88.69 180 ASP B N 1
ATOM 4103 C CA . ASP B 1 180 ? 8.766 -9.477 -18.188 1 88.69 180 ASP B CA 1
ATOM 4104 C C . ASP B 1 180 ? 7.441 -10.102 -18.609 1 88.69 180 ASP B C 1
ATOM 4106 O O . ASP B 1 180 ? 7.043 -10 -19.781 1 88.69 180 ASP B O 1
ATOM 4110 N N . ALA B 1 181 ? 6.824 -10.75 -17.656 1 90.12 181 ALA B N 1
ATOM 4111 C CA . ALA B 1 181 ? 5.543 -11.398 -17.938 1 90.12 181 ALA B CA 1
ATOM 4112 C C . ALA B 1 181 ? 4.5 -10.383 -18.391 1 90.12 181 ALA B C 1
ATOM 4114 O O . ALA B 1 181 ? 3.771 -10.617 -19.359 1 90.12 181 ALA B O 1
ATOM 4115 N N . LEU B 1 182 ? 4.395 -9.234 -17.656 1 87.75 182 LEU B N 1
ATOM 4116 C CA . LEU B 1 182 ? 3.43 -8.188 -17.984 1 87.75 182 LEU B CA 1
ATOM 4117 C C . LEU B 1 182 ? 3.734 -7.566 -19.344 1 87.75 182 LEU B C 1
ATOM 4119 O O . LEU B 1 182 ? 2.82 -7.262 -20.109 1 87.75 182 LEU B O 1
ATOM 4123 N N . TYR B 1 183 ? 5.008 -7.328 -19.578 1 84.81 183 TYR B N 1
ATOM 4124 C CA . TYR B 1 183 ? 5.43 -6.797 -20.859 1 84.81 183 TYR B CA 1
ATOM 4125 C C . TYR B 1 183 ? 4.977 -7.703 -22 1 84.81 183 TYR B C 1
ATOM 4127 O O . TYR B 1 183 ? 4.418 -7.23 -23 1 84.81 183 TYR B O 1
ATOM 4135 N N . THR B 1 184 ? 5.258 -8.961 -21.859 1 82.5 184 THR B N 1
ATOM 4136 C CA . THR B 1 184 ? 4.863 -9.945 -22.859 1 82.5 184 THR B CA 1
ATOM 4137 C C . THR B 1 184 ? 3.348 -9.961 -23.031 1 82.5 184 THR B C 1
ATOM 4139 O O . THR B 1 184 ? 2.852 -10.047 -24.156 1 82.5 184 THR B O 1
ATOM 4142 N N . PHE B 1 185 ? 2.617 -9.875 -22.031 1 81.56 185 PHE B N 1
ATOM 4143 C CA . PHE B 1 185 ? 1.159 -9.883 -22.031 1 81.56 185 PHE B CA 1
ATOM 4144 C C . PHE B 1 185 ? 0.619 -8.672 -22.797 1 81.56 185 PHE B C 1
ATOM 4146 O O . PHE B 1 185 ? -0.327 -8.789 -23.578 1 81.56 185 PHE B O 1
ATOM 4153 N N . ARG B 1 186 ? 1.213 -7.516 -22.562 1 75.81 186 ARG B N 1
ATOM 4154 C CA . ARG B 1 186 ? 0.751 -6.277 -23.188 1 75.81 186 ARG B CA 1
ATOM 4155 C C . ARG B 1 186 ? 1.085 -6.25 -24.672 1 75.81 186 ARG B C 1
ATOM 4157 O O . ARG B 1 186 ? 0.328 -5.699 -25.469 1 75.81 186 ARG B O 1
ATOM 4164 N N . GLN B 1 187 ? 2.264 -6.664 -25 1 72.56 187 GLN B N 1
ATOM 4165 C CA . GLN B 1 187 ? 2.73 -6.598 -26.375 1 72.56 187 GLN B CA 1
ATOM 4166 C C . GLN B 1 187 ? 1.948 -7.559 -27.266 1 72.56 187 GLN B C 1
ATOM 4168 O O . GLN B 1 187 ? 1.693 -7.258 -28.438 1 72.56 187 GLN B O 1
ATOM 4173 N N . ASN B 1 188 ? 1.749 -8.719 -26.734 1 63 188 ASN B N 1
ATOM 4174 C CA . ASN B 1 188 ? 1.165 -9.734 -27.609 1 63 188 ASN B CA 1
ATOM 4175 C C . ASN B 1 188 ? 0.005 -10.453 -26.922 1 63 188 ASN B C 1
ATOM 4177 O O . ASN B 1 188 ? 0.166 -11.578 -26.438 1 63 188 ASN B O 1
ATOM 4181 N N . HIS B 1 189 ? -1.049 -9.883 -26.969 1 57.31 189 HIS B N 1
ATOM 4182 C CA . HIS B 1 189 ? -2.178 -10.5 -26.281 1 57.31 189 HIS B CA 1
ATOM 4183 C C . HIS B 1 189 ? -2.42 -11.914 -26.781 1 57.31 189 HIS B C 1
ATOM 4185 O O . HIS B 1 189 ? -2.686 -12.82 -26 1 57.31 189 HIS B O 1
ATOM 4191 N N . ASN B 1 190 ? -2.221 -12.062 -28.016 1 53.56 190 ASN B N 1
ATOM 4192 C CA . ASN B 1 190 ? -2.648 -13.312 -28.625 1 53.56 190 ASN B CA 1
ATOM 4193 C C . ASN B 1 190 ? -1.57 -14.391 -28.516 1 53.56 190 ASN B C 1
ATOM 4195 O O . ASN B 1 190 ? -1.867 -15.586 -28.578 1 53.56 190 ASN B O 1
ATOM 4199 N N . GLN B 1 191 ? -0.259 -13.953 -28.297 1 58.59 191 GLN B N 1
ATOM 4200 C CA . GLN B 1 191 ? 0.8 -14.953 -28.203 1 58.59 191 GLN B CA 1
ATOM 4201 C C . GLN B 1 191 ? 1.534 -14.867 -26.875 1 58.59 191 GLN B C 1
ATOM 4203 O O . GLN B 1 191 ? 2.705 -15.242 -26.781 1 58.59 191 GLN B O 1
ATOM 4208 N N . PHE B 1 192 ? 0.811 -14.422 -25.906 1 63 192 PHE B N 1
ATOM 4209 C CA . PHE B 1 192 ? 1.477 -14.109 -24.641 1 63 192 PHE B CA 1
ATOM 4210 C C . PHE B 1 192 ? 1.872 -15.383 -23.906 1 63 192 PHE B C 1
ATOM 4212 O O . PHE B 1 192 ? 2.9 -15.422 -23.234 1 63 192 PHE B O 1
ATOM 4219 N N . HIS B 1 193 ? 1.201 -16.438 -24.234 1 64.31 193 HIS B N 1
ATOM 4220 C CA . HIS B 1 193 ? 1.415 -17.656 -23.484 1 64.31 193 HIS B CA 1
ATOM 4221 C C . HIS B 1 193 ? 2.771 -18.281 -23.812 1 64.31 193 HIS B C 1
ATOM 4223 O O . HIS B 1 193 ? 3.369 -18.953 -22.984 1 64.31 193 HIS B O 1
ATOM 4229 N N . LYS B 1 194 ? 3.236 -17.969 -25.016 1 63.28 194 LYS B N 1
ATOM 4230 C CA . LYS B 1 194 ? 4.512 -18.547 -25.438 1 63.28 194 LYS B CA 1
ATOM 4231 C C . LYS B 1 194 ? 5.668 -17.953 -24.625 1 63.28 194 LYS B C 1
ATOM 4233 O O . LYS B 1 194 ? 6.617 -18.656 -24.281 1 63.28 194 LYS B O 1
ATOM 4238 N N . ASN B 1 195 ? 5.539 -16.859 -24.25 1 74.62 195 ASN B N 1
ATOM 4239 C CA . ASN B 1 195 ? 6.672 -16.172 -23.641 1 74.62 195 ASN B CA 1
ATOM 4240 C C . ASN B 1 195 ? 6.492 -16 -22.141 1 74.62 195 ASN B C 1
ATOM 4242 O O . ASN B 1 195 ? 7.465 -15.828 -21.406 1 74.62 195 ASN B O 1
ATOM 4246 N N . ILE B 1 196 ? 5.281 -16.375 -21.734 1 81.69 196 ILE B N 1
ATOM 4247 C CA . ILE B 1 196 ? 5.023 -16.141 -20.312 1 81.69 196 ILE B CA 1
ATOM 4248 C C . ILE B 1 196 ? 5.656 -17.25 -19.469 1 81.69 196 ILE B C 1
ATOM 4250 O O . ILE B 1 196 ? 6.062 -17.016 -18.328 1 81.69 196 ILE B O 1
ATOM 4254 N N . ALA B 1 197 ? 5.781 -18.422 -20.109 1 81.5 197 ALA B N 1
ATOM 4255 C CA . ALA B 1 197 ? 6.367 -19.562 -19.422 1 81.5 197 ALA B CA 1
ATOM 4256 C C . ALA B 1 197 ? 7.793 -19.266 -18.969 1 81.5 197 ALA B C 1
ATOM 4258 O O . ALA B 1 197 ? 8.242 -19.766 -17.938 1 81.5 197 ALA B O 1
ATOM 4259 N N . ASN B 1 198 ? 8.43 -18.391 -19.688 1 83.81 198 ASN B N 1
ATOM 4260 C CA . ASN B 1 198 ? 9.805 -18.031 -19.359 1 83.81 198 ASN B CA 1
ATOM 4261 C C . ASN B 1 198 ? 9.875 -17.234 -18.047 1 83.81 198 ASN B C 1
ATOM 4263 O O . ASN B 1 198 ? 10.914 -17.219 -17.391 1 83.81 198 ASN B O 1
ATOM 4267 N N . SER B 1 199 ? 8.797 -16.641 -17.703 1 89.88 199 SER B N 1
ATOM 4268 C CA . SER B 1 199 ? 8.766 -15.836 -16.5 1 89.88 199 SER B CA 1
ATOM 4269 C C . SER B 1 199 ? 8.32 -16.656 -15.289 1 89.88 199 SER B C 1
ATOM 4271 O O . SER B 1 199 ? 8.273 -16.141 -14.172 1 89.88 199 SER B O 1
ATOM 4273 N N . ILE B 1 200 ? 7.961 -17.891 -15.531 1 91.81 200 ILE B N 1
ATOM 4274 C CA . ILE B 1 200 ? 7.477 -18.75 -14.453 1 91.81 200 ILE B CA 1
ATOM 4275 C C . ILE B 1 200 ? 8.641 -19.547 -13.867 1 91.81 200 ILE B C 1
ATOM 4277 O O . ILE B 1 200 ? 9.414 -20.172 -14.609 1 91.81 200 ILE B O 1
ATOM 4281 N N . SER B 1 201 ? 8.852 -19.438 -12.602 1 92.06 201 SER B N 1
ATOM 4282 C CA . SER B 1 201 ? 9.836 -20.219 -11.859 1 92.06 201 SER B CA 1
ATOM 4283 C C . SER B 1 201 ? 9.172 -21.312 -11.031 1 92.06 201 SER B C 1
ATOM 4285 O O . SER B 1 201 ? 7.945 -21.328 -10.891 1 92.06 201 SER B O 1
ATOM 4287 N N . HIS B 1 202 ? 10.047 -22.25 -10.594 1 89.81 202 HIS B N 1
ATOM 4288 C CA . HIS B 1 202 ? 9.555 -23.406 -9.859 1 89.81 202 HIS B CA 1
ATOM 4289 C C . HIS B 1 202 ? 10.328 -23.594 -8.555 1 89.81 202 HIS B C 1
ATOM 4291 O O . HIS B 1 202 ? 11.555 -23.438 -8.531 1 89.81 202 HIS B O 1
ATOM 4297 N N . TYR B 1 203 ? 9.586 -23.828 -7.473 1 90.69 203 TYR B N 1
ATOM 4298 C CA . TYR B 1 203 ? 10.188 -24.156 -6.188 1 90.69 203 TYR B CA 1
ATOM 4299 C C . TYR B 1 203 ? 9.32 -25.141 -5.418 1 90.69 203 TYR B C 1
ATOM 4301 O O . TYR B 1 203 ? 8.18 -24.844 -5.074 1 90.69 203 TYR B O 1
ATOM 4309 N N . ASP B 1 204 ? 9.93 -26.328 -5.078 1 90.12 204 ASP B N 1
ATOM 4310 C CA . ASP B 1 204 ? 9.156 -27.406 -4.453 1 90.12 204 ASP B CA 1
ATOM 4311 C C . ASP B 1 204 ? 7.992 -27.828 -5.336 1 90.12 204 ASP B C 1
ATOM 4313 O O . ASP B 1 204 ? 8.195 -28.266 -6.477 1 90.12 204 ASP B O 1
ATOM 4317 N N . ARG B 1 205 ? 6.734 -27.641 -4.926 1 89.81 205 ARG B N 1
ATOM 4318 C CA . ARG B 1 205 ? 5.562 -28.016 -5.707 1 89.81 205 ARG B CA 1
ATOM 4319 C C . ARG B 1 205 ? 4.855 -26.781 -6.262 1 89.81 205 ARG B C 1
ATOM 4321 O O . ARG B 1 205 ? 3.795 -26.891 -6.875 1 89.81 205 ARG B O 1
ATOM 4328 N N . LEU B 1 206 ? 5.473 -25.656 -6.102 1 95.62 206 LEU B N 1
ATOM 4329 C CA . LEU B 1 206 ? 4.816 -24.391 -6.449 1 95.62 206 LEU B CA 1
ATOM 4330 C C . LEU B 1 206 ? 5.473 -23.75 -7.668 1 95.62 206 LEU B C 1
ATOM 4332 O O . LEU B 1 206 ? 6.699 -23.641 -7.727 1 95.62 206 LEU B O 1
ATOM 4336 N N . ASP B 1 207 ? 4.625 -23.438 -8.656 1 95.5 207 ASP B N 1
ATOM 4337 C CA . ASP B 1 207 ? 5.059 -22.484 -9.664 1 95.5 207 ASP B CA 1
ATOM 4338 C C . ASP B 1 207 ? 4.809 -21.047 -9.211 1 95.5 207 ASP B C 1
ATOM 4340 O O . ASP B 1 207 ? 3.859 -20.781 -8.469 1 95.5 207 ASP B O 1
ATOM 4344 N N . TYR B 1 208 ? 5.727 -20.156 -9.609 1 96.81 208 TYR B N 1
ATOM 4345 C CA . TYR B 1 208 ? 5.531 -18.766 -9.227 1 96.81 208 TYR B CA 1
ATOM 4346 C C . TYR B 1 208 ? 6.164 -17.828 -10.242 1 96.81 208 TYR B C 1
ATOM 4348 O O . TYR B 1 208 ? 7.055 -18.219 -10.992 1 96.81 208 TYR B O 1
ATOM 4356 N N . ILE B 1 209 ? 5.613 -16.688 -10.359 1 95.5 209 ILE B N 1
ATOM 4357 C CA . ILE B 1 209 ? 6.242 -15.594 -11.086 1 95.5 209 ILE B CA 1
ATOM 4358 C C . ILE B 1 209 ? 6.926 -14.641 -10.109 1 95.5 209 ILE B C 1
ATOM 4360 O O . ILE B 1 209 ? 6.262 -14.023 -9.273 1 95.5 209 ILE B O 1
ATOM 4364 N N . PRO B 1 210 ? 8.227 -14.492 -10.234 1 93.12 210 PRO B N 1
ATOM 4365 C CA . PRO B 1 210 ? 8.922 -13.586 -9.32 1 93.12 210 PRO B CA 1
ATOM 4366 C C . PRO B 1 210 ? 8.406 -12.148 -9.406 1 93.12 210 PRO B C 1
ATOM 4368 O O . PRO B 1 210 ? 7.863 -11.75 -10.445 1 93.12 210 PRO B O 1
ATOM 4371 N N . GLU B 1 211 ? 8.523 -11.438 -8.281 1 92.5 211 GLU B N 1
ATOM 4372 C CA . GLU B 1 211 ? 8.047 -10.062 -8.219 1 92.5 211 GLU B CA 1
ATOM 4373 C C . GLU B 1 211 ? 8.773 -9.18 -9.227 1 92.5 211 GLU B C 1
ATOM 4375 O O . GLU B 1 211 ? 9.898 -9.484 -9.633 1 92.5 211 GLU B O 1
ATOM 4380 N N . ALA B 1 212 ? 8.109 -8.102 -9.562 1 88.19 212 ALA B N 1
ATOM 4381 C CA . ALA B 1 212 ? 8.672 -7.156 -10.523 1 88.19 212 ALA B CA 1
ATOM 4382 C C . ALA B 1 212 ? 9.883 -6.434 -9.938 1 88.19 212 ALA B C 1
ATOM 4384 O O . ALA B 1 212 ? 9.898 -6.102 -8.75 1 88.19 212 ALA B O 1
ATOM 4385 N N . ASP B 1 213 ? 10.875 -6.203 -10.781 1 80.44 213 ASP B N 1
ATOM 4386 C CA . ASP B 1 213 ? 12.023 -5.402 -10.375 1 80.44 213 ASP B CA 1
ATOM 4387 C C . ASP B 1 213 ? 11.719 -3.91 -10.469 1 80.44 213 ASP B C 1
ATOM 4389 O O . ASP B 1 213 ? 12.336 -3.1 -9.773 1 80.44 213 ASP B O 1
ATOM 4393 N N . CYS B 1 214 ? 10.875 -3.684 -11.32 1 79.31 214 CYS B N 1
ATOM 4394 C CA . CYS B 1 214 ? 10.477 -2.293 -11.508 1 79.31 214 CYS B CA 1
ATOM 4395 C C . CYS B 1 214 ? 9.133 -2.012 -10.844 1 79.31 214 CYS B C 1
ATOM 4397 O O . CYS B 1 214 ? 8.094 -2.475 -11.312 1 79.31 214 CYS B O 1
ATOM 4399 N N . ALA B 1 215 ? 9.203 -1.283 -9.828 1 82.31 215 ALA B N 1
ATOM 4400 C CA . ALA B 1 215 ? 8.016 -0.976 -9.039 1 82.31 215 ALA B CA 1
ATOM 4401 C C . ALA B 1 215 ? 6.965 -0.264 -9.891 1 82.31 215 ALA B C 1
ATOM 4403 O O . ALA B 1 215 ? 5.762 -0.437 -9.672 1 82.31 215 ALA B O 1
ATOM 4404 N N . GLU B 1 216 ? 7.383 0.443 -10.922 1 82.5 216 GLU B N 1
ATOM 4405 C CA . GLU B 1 216 ? 6.477 1.19 -11.789 1 82.5 216 GLU B CA 1
ATOM 4406 C C . GLU B 1 216 ? 5.574 0.252 -12.578 1 82.5 216 GLU B C 1
ATOM 4408 O O . GLU B 1 216 ? 4.426 0.59 -12.875 1 82.5 216 GLU B O 1
ATOM 4413 N N . ASP B 1 217 ? 6.105 -0.856 -12.875 1 84.31 217 ASP B N 1
ATOM 4414 C CA . ASP B 1 217 ? 5.344 -1.833 -13.648 1 84.31 217 ASP B CA 1
ATOM 4415 C C . ASP B 1 217 ? 4.117 -2.311 -12.867 1 84.31 217 ASP B C 1
ATOM 4417 O O . ASP B 1 217 ? 3.076 -2.6 -13.461 1 84.31 217 ASP B O 1
ATOM 4421 N N . VAL B 1 218 ? 4.219 -2.406 -11.562 1 85.94 218 VAL B N 1
ATOM 4422 C CA . VAL B 1 218 ? 3.127 -2.863 -10.703 1 85.94 218 VAL B CA 1
ATOM 4423 C C . VAL B 1 218 ? 2.146 -1.718 -10.461 1 85.94 218 VAL B C 1
ATOM 4425 O O . VAL B 1 218 ? 0.931 -1.928 -10.445 1 85.94 218 VAL B O 1
ATOM 4428 N N . SER B 1 219 ? 2.682 -0.558 -10.359 1 83.62 219 SER B N 1
ATOM 4429 C CA . SER B 1 219 ? 1.854 0.601 -10.039 1 83.62 219 SER B CA 1
ATOM 4430 C C . SER B 1 219 ? 1.007 1.023 -11.234 1 83.62 219 SER B C 1
ATOM 4432 O O . SER B 1 219 ? -0.034 1.663 -11.07 1 83.62 219 SER B O 1
ATOM 4434 N N . ASP B 1 220 ? 1.412 0.673 -12.422 1 79.06 220 ASP B N 1
ATOM 4435 C CA . ASP B 1 220 ? 0.757 1.148 -13.641 1 79.06 220 ASP B CA 1
ATOM 4436 C C . ASP B 1 220 ? -0.294 0.153 -14.125 1 79.06 220 ASP B C 1
ATOM 4438 O O . ASP B 1 220 ? -1.082 0.46 -15.016 1 79.06 220 ASP B O 1
ATOM 4442 N N . ILE B 1 221 ? -0.349 -0.951 -13.469 1 83.62 221 ILE B N 1
ATOM 4443 C CA . ILE B 1 221 ? -1.284 -1.959 -13.953 1 83.62 221 ILE B CA 1
ATOM 4444 C C . ILE B 1 221 ? -2.658 -1.734 -13.328 1 83.62 221 ILE B C 1
ATOM 4446 O O . ILE B 1 221 ? -2.766 -1.503 -12.117 1 83.62 221 ILE B O 1
ATOM 4450 N N . LYS B 1 222 ? -3.682 -1.759 -14.117 1 80.38 222 LYS B N 1
ATOM 4451 C CA . LYS B 1 222 ? -5.051 -1.654 -13.617 1 80.38 222 LYS B CA 1
ATOM 4452 C C . LYS B 1 222 ? -5.539 -2.992 -13.07 1 80.38 222 LYS B C 1
ATOM 4454 O O . LYS B 1 222 ? -5.148 -4.051 -13.562 1 80.38 222 LYS B O 1
ATOM 4459 N N . SER B 1 223 ? -6.438 -2.93 -12.133 1 82.69 223 SER B N 1
ATOM 4460 C CA . SER B 1 223 ? -6.969 -4.125 -11.477 1 82.69 223 SER B CA 1
ATOM 4461 C C . SER B 1 223 ? -7.605 -5.066 -12.492 1 82.69 223 SER B C 1
ATOM 4463 O O . SER B 1 223 ? -7.441 -6.285 -12.406 1 82.69 223 SER B O 1
ATOM 4465 N N . GLN B 1 224 ? -8.336 -4.434 -13.422 1 78.44 224 GLN B N 1
ATOM 4466 C CA . GLN B 1 224 ? -8.984 -5.254 -14.438 1 78.44 224 GLN B CA 1
ATOM 4467 C C . GLN B 1 224 ? -7.961 -5.965 -15.312 1 78.44 224 GLN B C 1
ATOM 4469 O O . GLN B 1 224 ? -8.18 -7.105 -15.727 1 78.44 224 GLN B O 1
ATOM 4474 N N . GLU B 1 225 ? -6.914 -5.27 -15.625 1 84.44 225 GLU B N 1
ATOM 4475 C CA . GLU B 1 225 ? -5.836 -5.875 -16.391 1 84.44 225 GLU B CA 1
ATOM 4476 C C . GLU B 1 225 ? -5.203 -7.039 -15.641 1 84.44 225 GLU B C 1
ATOM 4478 O O . GLU B 1 225 ? -4.844 -8.055 -16.234 1 84.44 225 GLU B O 1
ATOM 4483 N N . ILE B 1 226 ? -5.043 -6.918 -14.336 1 91 226 ILE B N 1
ATOM 4484 C CA . ILE B 1 226 ? -4.523 -7.992 -13.492 1 91 226 ILE B CA 1
ATOM 4485 C C . ILE B 1 226 ? -5.422 -9.219 -13.617 1 91 226 ILE B C 1
ATOM 4487 O O . ILE B 1 226 ? -4.934 -10.344 -13.789 1 91 226 ILE B O 1
ATOM 4491 N N . GLY B 1 227 ? -6.707 -9 -13.562 1 87.44 227 GLY B N 1
ATOM 4492 C CA . GLY B 1 227 ? -7.66 -10.086 -13.703 1 87.44 227 GLY B CA 1
ATOM 4493 C C . GLY B 1 227 ? -7.527 -10.828 -15.023 1 87.44 227 GLY B C 1
ATOM 4494 O O . GLY B 1 227 ? -7.5 -12.055 -15.055 1 87.44 227 GLY B O 1
ATOM 4495 N N . THR B 1 228 ? -7.465 -10.016 -16.078 1 82.88 228 THR B N 1
ATOM 4496 C CA . THR B 1 228 ? -7.34 -10.602 -17.406 1 82.88 228 THR B CA 1
ATOM 4497 C C . THR B 1 228 ? -6.027 -11.367 -17.531 1 82.88 228 THR B C 1
ATOM 4499 O O . THR B 1 228 ? -5.992 -12.445 -18.141 1 82.88 228 THR B O 1
ATOM 4502 N N . PHE B 1 229 ? -5.008 -10.766 -17.047 1 91.12 229 PHE B N 1
ATOM 4503 C CA . PHE B 1 229 ? -3.678 -11.359 -17.062 1 91.12 229 PHE B CA 1
ATOM 4504 C C . PHE B 1 229 ? -3.682 -12.711 -16.359 1 91.12 229 PHE B C 1
ATOM 4506 O O . PHE B 1 229 ? -3.217 -13.711 -16.906 1 91.12 229 PHE B O 1
ATOM 4513 N N . ILE B 1 230 ? -4.27 -12.828 -15.211 1 92.25 230 ILE B N 1
ATOM 4514 C CA . ILE B 1 230 ? -4.301 -14.016 -14.359 1 92.25 230 ILE B CA 1
ATOM 4515 C C . ILE B 1 230 ? -5.172 -15.094 -15.008 1 92.25 230 ILE B C 1
ATOM 4517 O O . ILE B 1 230 ? -4.805 -16.266 -15.023 1 92.25 230 ILE B O 1
ATOM 4521 N N . GLN B 1 231 ? -6.273 -14.664 -15.508 1 83.88 231 GLN B N 1
ATOM 4522 C CA . GLN B 1 231 ? -7.184 -15.602 -16.156 1 83.88 231 GLN B CA 1
ATOM 4523 C C . GLN B 1 231 ? -6.547 -16.219 -17.391 1 83.88 231 GLN B C 1
ATOM 4525 O O . GLN B 1 231 ? -6.695 -17.422 -17.641 1 83.88 231 GLN B O 1
ATOM 4530 N N . ALA B 1 232 ? -5.918 -15.344 -18.062 1 82.75 232 ALA B N 1
ATOM 4531 C CA . ALA B 1 232 ? -5.258 -15.82 -19.266 1 82.75 232 ALA B CA 1
ATOM 4532 C C . ALA B 1 232 ? -4.191 -16.859 -18.938 1 82.75 232 ALA B C 1
ATOM 4534 O O . ALA B 1 232 ? -4.109 -17.906 -19.594 1 82.75 232 ALA B O 1
ATOM 4535 N N . ILE B 1 233 ? -3.408 -16.578 -17.953 1 89 233 ILE B N 1
ATOM 4536 C CA . ILE B 1 233 ? -2.355 -17.516 -17.547 1 89 233 ILE B CA 1
ATOM 4537 C C . ILE B 1 233 ? -2.975 -18.828 -17.094 1 89 233 ILE B C 1
ATOM 4539 O O . ILE B 1 233 ? -2.521 -19.906 -17.484 1 89 233 ILE B O 1
ATOM 4543 N N . GLY B 1 234 ? -3.975 -18.75 -16.25 1 86.56 234 GLY B N 1
ATOM 4544 C CA . GLY B 1 234 ? -4.621 -19.938 -15.688 1 86.56 234 GLY B CA 1
ATOM 4545 C C . GLY B 1 234 ? -5.191 -20.859 -16.75 1 86.56 234 GLY B C 1
ATOM 4546 O O . GLY B 1 234 ? -4.965 -22.062 -16.719 1 86.56 234 GLY B O 1
ATOM 4547 N N . ARG B 1 235 ? -5.844 -20.203 -17.625 1 74.12 235 ARG B N 1
ATOM 4548 C CA . ARG B 1 235 ? -6.52 -20.984 -18.672 1 74.12 235 ARG B CA 1
ATOM 4549 C C . ARG B 1 235 ? -5.512 -21.578 -19.641 1 74.12 235 ARG B C 1
ATOM 4551 O O . ARG B 1 235 ? -5.633 -22.75 -20.031 1 74.12 235 ARG B O 1
ATOM 4558 N N . GLU B 1 236 ? -4.582 -20.812 -19.953 1 75.25 236 GLU B N 1
ATOM 4559 C CA . GLU B 1 236 ? -3.639 -21.219 -20.984 1 75.25 236 GLU B CA 1
ATOM 4560 C C . GLU B 1 236 ? -2.645 -22.25 -20.453 1 75.25 236 GLU B C 1
ATOM 4562 O O . GLU B 1 236 ? -2.193 -23.125 -21.188 1 75.25 236 GLU B O 1
ATOM 4567 N N . LEU B 1 237 ? -2.283 -22.109 -19.203 1 83.56 237 LEU B N 1
ATOM 4568 C CA . LEU B 1 237 ? -1.214 -22.953 -18.688 1 83.56 237 LEU B CA 1
ATOM 4569 C C . LEU B 1 237 ? -1.776 -24.047 -17.797 1 83.56 237 LEU B C 1
ATOM 4571 O O . LEU B 1 237 ? -1.027 -24.891 -17.297 1 83.56 237 LEU B O 1
ATOM 4575 N N . GLY B 1 238 ? -3.057 -24.078 -17.609 1 83 238 GLY B N 1
ATOM 4576 C CA . GLY B 1 238 ? -3.727 -25.188 -16.969 1 83 238 GLY B CA 1
ATOM 4577 C C . GLY B 1 238 ? -3.561 -25.219 -15.461 1 83 238 GLY B C 1
ATOM 4578 O O . GLY B 1 238 ? -3.422 -26.281 -14.859 1 83 238 GLY B O 1
ATOM 4579 N N . TYR B 1 239 ? -3.49 -24.172 -14.828 1 90.31 239 TYR B N 1
ATOM 4580 C CA . TYR B 1 239 ? -3.447 -24.125 -13.375 1 90.31 239 TYR B CA 1
ATOM 4581 C C . TYR B 1 239 ? -4.836 -24.312 -12.781 1 90.31 239 TYR B C 1
ATOM 4583 O O . TYR B 1 239 ? -5.824 -23.812 -13.312 1 90.31 239 TYR B O 1
ATOM 4591 N N . SER B 1 240 ? -4.879 -25.156 -11.727 1 91.81 240 SER B N 1
ATOM 4592 C CA . SER B 1 240 ? -6.117 -25.281 -10.961 1 91.81 240 SER B CA 1
ATOM 4593 C C . SER B 1 240 ? -6.301 -24.109 -10.008 1 91.81 240 SER B C 1
ATOM 4595 O O . SER B 1 240 ? -7.43 -23.719 -9.711 1 91.81 240 SER B O 1
ATOM 4597 N N . TYR B 1 241 ? -5.188 -23.609 -9.5 1 95.06 241 TYR B N 1
ATOM 4598 C CA . TYR B 1 241 ? -5.219 -22.531 -8.523 1 95.06 241 TYR B CA 1
ATOM 4599 C C . TYR B 1 241 ? -4.211 -21.438 -8.883 1 95.06 241 TYR B C 1
ATOM 4601 O O . TYR B 1 241 ? -3.096 -21.734 -9.32 1 95.06 241 TYR B O 1
ATOM 4609 N N . ILE B 1 242 ? -4.656 -20.219 -8.75 1 97.38 242 ILE B N 1
ATOM 4610 C CA . ILE B 1 242 ? -3.729 -19.094 -8.766 1 97.38 242 ILE B CA 1
ATOM 4611 C C . ILE B 1 242 ? -3.914 -18.25 -7.508 1 97.38 242 ILE B C 1
ATOM 4613 O O . ILE B 1 242 ? -5.035 -17.859 -7.176 1 97.38 242 ILE B O 1
ATOM 4617 N N . VAL B 1 243 ? -2.857 -18.062 -6.746 1 98.31 243 VAL B N 1
ATOM 4618 C CA . VAL B 1 243 ? -2.871 -17.234 -5.543 1 98.31 243 VAL B CA 1
ATOM 4619 C C . VAL B 1 243 ? -2.211 -15.891 -5.84 1 98.31 243 VAL B C 1
ATOM 4621 O O . VAL B 1 243 ? -1.065 -15.844 -6.293 1 98.31 243 VAL B O 1
ATOM 4624 N N . ILE B 1 244 ? -2.914 -14.844 -5.566 1 97.81 244 ILE B N 1
ATOM 4625 C CA . ILE B 1 244 ? -2.434 -13.492 -5.832 1 97.81 244 ILE B CA 1
ATOM 4626 C C . ILE B 1 244 ? -2.145 -12.781 -4.512 1 97.81 244 ILE B C 1
ATOM 4628 O O . ILE B 1 244 ? -3.025 -12.664 -3.656 1 97.81 244 ILE B O 1
ATOM 4632 N N . ASP B 1 245 ? -0.898 -12.375 -4.328 1 97.56 245 ASP B N 1
ATOM 4633 C CA . ASP B 1 245 ? -0.549 -11.438 -3.271 1 97.56 245 ASP B CA 1
ATOM 4634 C C . ASP B 1 245 ? -0.834 -10 -3.701 1 97.56 245 ASP B C 1
ATOM 4636 O O . ASP B 1 245 ? -0.046 -9.398 -4.434 1 97.56 245 ASP B O 1
ATOM 4640 N N . ILE B 1 246 ? -1.974 -9.453 -3.225 1 95.69 246 ILE B N 1
ATOM 4641 C CA . ILE B 1 246 ? -2.432 -8.133 -3.646 1 95.69 246 ILE B CA 1
ATOM 4642 C C . ILE B 1 246 ? -1.653 -7.055 -2.896 1 95.69 246 ILE B C 1
ATOM 4644 O O . ILE B 1 246 ? -2.045 -6.645 -1.8 1 95.69 246 ILE B O 1
ATOM 4648 N N . GLY B 1 247 ? -0.658 -6.527 -3.57 1 91.44 247 GLY B N 1
ATOM 4649 C CA . GLY B 1 247 ? 0.306 -5.637 -2.943 1 91.44 247 GLY B CA 1
ATOM 4650 C C . GLY B 1 247 ? -0.179 -4.203 -2.85 1 91.44 247 GLY B C 1
ATOM 4651 O O . GLY B 1 247 ? -1.171 -3.834 -3.482 1 91.44 247 GLY B O 1
ATOM 4652 N N . ASP B 1 248 ? 0.595 -3.441 -2.152 1 85.25 248 ASP B N 1
ATOM 4653 C CA . ASP B 1 248 ? 0.264 -2.059 -1.817 1 85.25 248 ASP B CA 1
ATOM 4654 C C . ASP B 1 248 ? 0.525 -1.129 -3 1 85.25 248 ASP B C 1
ATOM 4656 O O . ASP B 1 248 ? 0 -0.015 -3.047 1 85.25 248 ASP B O 1
ATOM 4660 N N . CYS B 1 249 ? 1.21 -1.541 -3.928 1 82.19 249 CYS B N 1
ATOM 4661 C CA . CYS B 1 249 ? 1.62 -0.646 -5.004 1 82.19 249 CYS B CA 1
ATOM 4662 C C . CYS B 1 249 ? 0.623 -0.683 -6.152 1 82.19 249 CYS B C 1
ATOM 4664 O O . CYS B 1 249 ? 0.702 0.129 -7.078 1 82.19 249 CYS B O 1
ATOM 4666 N N . ILE B 1 250 ? -0.327 -1.604 -6.051 1 87.81 250 ILE B N 1
ATOM 4667 C CA . ILE B 1 250 ? -1.343 -1.697 -7.094 1 87.81 250 ILE B CA 1
AT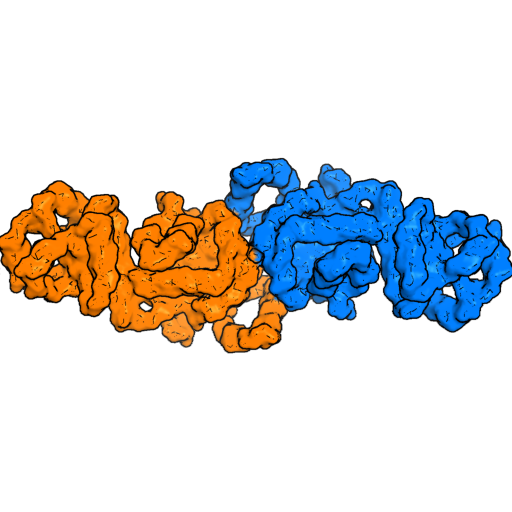OM 4668 C C . ILE B 1 250 ? -2.289 -0.503 -7 1 87.81 250 ILE B C 1
ATOM 4670 O O . ILE B 1 250 ? -2.691 -0.106 -5.902 1 87.81 250 ILE B O 1
ATOM 4674 N N . ARG B 1 251 ? -2.52 0.032 -8.172 1 83.12 251 ARG B N 1
ATOM 4675 C CA . ARG B 1 251 ? -3.578 1.037 -8.188 1 83.12 251 ARG B CA 1
ATOM 4676 C C . ARG B 1 251 ? -4.918 0.426 -7.789 1 83.12 251 ARG B C 1
ATOM 4678 O O . ARG B 1 251 ? -5.355 -0.562 -8.383 1 83.12 251 ARG B O 1
ATOM 4685 N N . MET B 1 252 ? -5.602 0.984 -6.797 1 85 252 MET B N 1
ATOM 4686 C CA . MET B 1 252 ? -6.871 0.481 -6.277 1 85 252 MET B CA 1
ATOM 4687 C C . MET B 1 252 ? -6.785 -1.014 -5.988 1 85 252 MET B C 1
ATOM 4689 O O . MET B 1 252 ? -7.57 -1.8 -6.523 1 85 252 MET B O 1
ATOM 4693 N N . PRO B 1 253 ? -5.906 -1.383 -5.09 1 90.38 253 PRO B N 1
ATOM 4694 C CA . PRO B 1 253 ? -5.645 -2.805 -4.859 1 90.38 253 PRO B CA 1
ATOM 4695 C C . PRO B 1 253 ? -6.902 -3.58 -4.461 1 90.38 253 PRO B C 1
ATOM 4697 O O . PRO B 1 253 ? -7.047 -4.75 -4.816 1 90.38 253 PRO B O 1
ATOM 4700 N N . TRP B 1 254 ? -7.871 -2.982 -3.832 1 89 254 TRP B N 1
ATOM 4701 C CA . TRP B 1 254 ? -9.094 -3.652 -3.396 1 89 254 TRP B CA 1
ATOM 4702 C C . TRP B 1 254 ? -9.914 -4.129 -4.594 1 89 254 TRP B C 1
ATOM 4704 O O . TRP B 1 254 ? -10.648 -5.109 -4.496 1 89 254 TRP B O 1
ATOM 4714 N N . ALA B 1 255 ? -9.789 -3.426 -5.68 1 87 255 ALA B N 1
ATOM 4715 C CA . ALA B 1 255 ? -10.547 -3.77 -6.879 1 87 255 ALA B CA 1
ATOM 4716 C C . ALA B 1 255 ? -10.078 -5.102 -7.465 1 87 255 ALA B C 1
ATOM 4718 O O . ALA B 1 255 ? -10.82 -5.762 -8.195 1 87 255 ALA B O 1
ATOM 4719 N N . VAL B 1 256 ? -8.875 -5.551 -7.145 1 93.06 256 VAL B N 1
ATOM 4720 C CA . VAL B 1 256 ? -8.344 -6.82 -7.621 1 93.06 256 VAL B CA 1
ATOM 4721 C C . VAL B 1 256 ? -9.164 -7.973 -7.051 1 93.06 256 VAL B C 1
ATOM 4723 O O . VAL B 1 256 ? -9.289 -9.031 -7.68 1 93.06 256 VAL B O 1
ATOM 4726 N N . LEU B 1 257 ? -9.766 -7.793 -5.879 1 93 257 LEU B N 1
ATOM 4727 C CA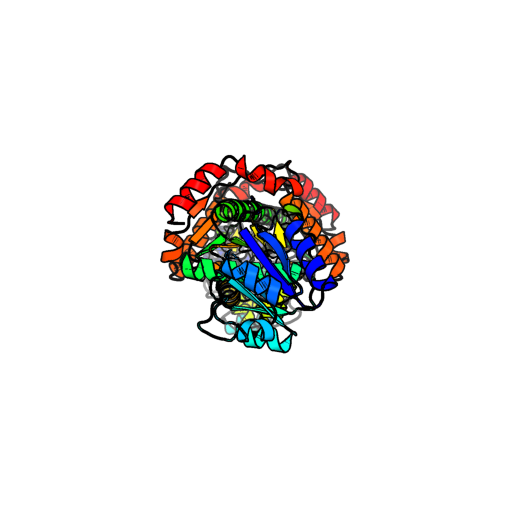 . LEU B 1 257 ? -10.562 -8.82 -5.223 1 93 257 LEU B CA 1
ATOM 4728 C C . LEU B 1 257 ? -11.758 -9.211 -6.078 1 93 257 LEU B C 1
ATOM 4730 O O . LEU B 1 257 ? -12.211 -10.359 -6.035 1 93 257 LEU B O 1
ATOM 4734 N N . GLU B 1 258 ? -12.203 -8.305 -6.859 1 86.25 258 GLU B N 1
ATOM 4735 C CA . GLU B 1 258 ? -13.359 -8.562 -7.711 1 86.25 258 GLU B CA 1
ATOM 4736 C C . GLU B 1 258 ? -13.039 -9.617 -8.773 1 86.25 258 GLU B C 1
ATOM 4738 O O . GLU B 1 258 ? -13.938 -10.273 -9.289 1 86.25 258 GLU B O 1
ATOM 4743 N N . CYS B 1 259 ? -11.766 -9.766 -9.07 1 87.31 259 CYS B N 1
ATOM 4744 C CA . CYS B 1 259 ? -11.352 -10.719 -10.094 1 87.31 259 CYS B CA 1
ATOM 4745 C C . CYS B 1 259 ? -10.992 -12.062 -9.477 1 87.31 259 CYS B C 1
ATOM 4747 O O . CYS B 1 259 ? -10.531 -12.969 -10.172 1 87.31 259 CYS B O 1
ATOM 4749 N N . CYS B 1 260 ? -11.227 -12.227 -8.203 1 92.81 260 CYS B N 1
ATOM 4750 C CA . CYS B 1 260 ? -10.867 -13.453 -7.492 1 92.81 260 CYS B CA 1
ATOM 4751 C C . CYS B 1 260 ? -12.109 -14.25 -7.129 1 92.81 260 CYS B C 1
ATOM 4753 O O . CYS B 1 260 ? -13.227 -13.734 -7.176 1 92.81 260 CYS B O 1
ATOM 4755 N N . ASP B 1 261 ? -11.914 -15.523 -6.895 1 91.25 261 ASP B N 1
ATOM 4756 C CA . ASP B 1 261 ? -13 -16.406 -6.504 1 91.25 261 ASP B CA 1
ATOM 4757 C C . ASP B 1 261 ? -13.086 -16.547 -4.988 1 91.25 261 ASP B C 1
ATOM 4759 O O . ASP B 1 261 ? -14.156 -16.797 -4.438 1 91.25 261 ASP B O 1
ATOM 4763 N N . GLU B 1 262 ? -11.984 -16.5 -4.301 1 94.31 262 GLU B N 1
ATOM 4764 C CA . GLU B 1 262 ? -11.859 -16.562 -2.846 1 94.31 262 GLU B CA 1
ATOM 4765 C C . GLU B 1 262 ? -10.977 -15.438 -2.316 1 94.31 262 GLU B C 1
ATOM 4767 O O . GLU B 1 262 ? -10.047 -15 -2.994 1 94.31 262 GLU B O 1
ATOM 4772 N N . TYR B 1 263 ? -11.336 -15.062 -1.089 1 94.94 263 TYR B N 1
ATOM 4773 C CA . TYR B 1 263 ? -10.695 -13.867 -0.551 1 94.94 263 TYR B CA 1
ATOM 4774 C C . TYR B 1 263 ? -10.188 -14.109 0.864 1 94.94 263 TYR B C 1
ATOM 4776 O O . TYR B 1 263 ? -10.906 -14.656 1.704 1 94.94 263 TYR B O 1
ATOM 4784 N N . TYR B 1 264 ? -8.977 -13.711 1.088 1 97.5 264 TYR B N 1
ATOM 4785 C CA . TYR B 1 264 ? -8.383 -13.789 2.418 1 97.5 264 TYR B CA 1
ATOM 4786 C C . TYR B 1 264 ? -7.785 -12.445 2.826 1 97.5 264 TYR B C 1
ATOM 4788 O O . TYR B 1 264 ? -7.262 -11.711 1.985 1 97.5 264 TYR B O 1
ATOM 4796 N N . ILE B 1 265 ? -7.914 -12.102 4.086 1 96.81 265 ILE B N 1
ATOM 4797 C CA . ILE B 1 265 ? -7.305 -10.898 4.629 1 96.81 265 ILE B CA 1
ATOM 4798 C C . ILE B 1 265 ? -6.66 -11.211 5.98 1 96.81 265 ILE B C 1
ATOM 4800 O O . ILE B 1 265 ? -7.145 -12.062 6.723 1 96.81 265 ILE B O 1
ATOM 4804 N N . THR B 1 266 ? -5.508 -10.641 6.277 1 96.5 266 THR B N 1
ATOM 4805 C CA . THR B 1 266 ? -4.859 -10.812 7.574 1 96.5 266 THR B CA 1
ATOM 4806 C C . THR B 1 266 ? -5.602 -10.039 8.656 1 96.5 266 THR B C 1
ATOM 4808 O O . THR B 1 266 ? -6.055 -8.914 8.43 1 96.5 266 THR B O 1
ATOM 4811 N N . CYS B 1 267 ? -5.719 -10.641 9.797 1 92.69 267 CYS B N 1
ATOM 4812 C CA . CYS B 1 267 ? -6.312 -9.969 10.945 1 92.69 267 CYS B CA 1
ATOM 4813 C C . CYS B 1 267 ? -5.379 -8.891 11.492 1 92.69 267 CYS B C 1
ATOM 4815 O O . CYS B 1 267 ? -4.164 -8.961 11.297 1 92.69 267 CYS B O 1
ATOM 4817 N N . GLY B 1 268 ? -6.027 -7.98 12.117 1 89 268 GLY B N 1
ATOM 4818 C CA . GLY B 1 268 ? -5.242 -6.957 12.789 1 89 268 GLY B CA 1
ATOM 4819 C C . GLY B 1 268 ? -4.656 -7.422 14.109 1 89 268 GLY B C 1
ATOM 4820 O O . GLY B 1 268 ? -5.23 -8.289 14.781 1 89 268 GLY B O 1
ATOM 4821 N N . GLU B 1 269 ? -3.451 -6.871 14.414 1 86.44 269 GLU B N 1
ATOM 4822 C CA . GLU B 1 269 ? -2.809 -7.191 15.68 1 86.44 269 GLU B CA 1
ATOM 4823 C C . GLU B 1 269 ? -2.928 -6.039 16.672 1 86.44 269 GLU B C 1
ATOM 4825 O O . GLU B 1 269 ? -2.529 -6.164 17.828 1 86.44 269 GLU B O 1
ATOM 4830 N N . ASN B 1 270 ? -3.412 -4.996 16.281 1 90.31 270 ASN B N 1
ATOM 4831 C CA . ASN B 1 270 ? -3.584 -3.807 17.109 1 90.31 270 ASN B CA 1
ATOM 4832 C C . ASN B 1 270 ? -4.797 -2.99 16.672 1 90.31 270 ASN B C 1
ATOM 4834 O O . ASN B 1 270 ? -5.484 -3.35 15.719 1 90.31 270 ASN B O 1
ATOM 4838 N N . SER B 1 271 ? -5.051 -2.004 17.438 1 92.25 271 SER B N 1
ATOM 4839 C CA . SER B 1 271 ? -6.27 -1.227 17.234 1 92.25 271 SER B CA 1
ATOM 4840 C C . SER B 1 271 ? -6.23 -0.484 15.906 1 92.25 271 SER B C 1
ATOM 4842 O O . SER B 1 271 ? -7.266 -0.285 15.266 1 92.25 271 SER B O 1
ATOM 4844 N N . ILE B 1 272 ? -5.07 -0.133 15.438 1 93.38 272 ILE B N 1
ATOM 4845 C CA . ILE B 1 272 ? -4.93 0.584 14.18 1 93.38 272 ILE B CA 1
ATOM 4846 C C . ILE B 1 272 ? -5.297 -0.337 13.016 1 93.38 272 ILE B C 1
ATOM 4848 O O . ILE B 1 272 ? -6.145 0.006 12.188 1 93.38 272 ILE B O 1
ATOM 4852 N N . GLU B 1 273 ? -4.684 -1.443 12.969 1 92.06 273 GLU B N 1
ATOM 4853 C CA . GLU B 1 273 ? -4.945 -2.41 11.914 1 92.06 273 GLU B CA 1
ATOM 4854 C C . GLU B 1 273 ? -6.406 -2.846 11.906 1 92.06 273 GLU B C 1
ATOM 4856 O O . GLU B 1 273 ? -7.02 -2.975 10.844 1 92.06 273 GLU B O 1
ATOM 4861 N N . ASN B 1 274 ? -6.934 -3.049 13.102 1 92.88 274 ASN B N 1
ATOM 4862 C CA . ASN B 1 274 ? -8.336 -3.438 13.203 1 92.88 274 ASN B CA 1
ATOM 4863 C C . ASN B 1 274 ? -9.266 -2.338 12.688 1 92.88 274 ASN B C 1
ATOM 4865 O O . ASN B 1 274 ? -10.273 -2.621 12.047 1 92.88 274 ASN B O 1
ATOM 4869 N N . SER B 1 275 ? -8.953 -1.159 13.047 1 93.38 275 SER B N 1
ATOM 4870 C CA . SER B 1 275 ? -9.75 -0.032 12.57 1 93.38 275 SER B CA 1
ATOM 4871 C C . SER B 1 275 ? -9.688 0.078 11.047 1 93.38 275 SER B C 1
ATOM 4873 O O . SER B 1 275 ? -10.695 0.373 10.398 1 93.38 275 SER B O 1
ATOM 4875 N N . ARG B 1 276 ? -8.539 -0.131 10.484 1 93.12 276 ARG B N 1
ATOM 4876 C CA . ARG B 1 276 ? -8.375 -0.067 9.031 1 93.12 276 ARG B CA 1
ATOM 4877 C C . ARG B 1 276 ? -9.188 -1.154 8.344 1 93.12 276 ARG B C 1
ATOM 4879 O O . ARG B 1 276 ? -9.805 -0.91 7.297 1 93.12 276 ARG B O 1
ATOM 4886 N N . ILE B 1 277 ? -9.203 -2.322 8.914 1 93.56 277 ILE B N 1
ATOM 4887 C CA . ILE B 1 277 ? -9.984 -3.424 8.367 1 93.56 277 ILE B CA 1
ATOM 4888 C C . ILE B 1 277 ? -11.469 -3.07 8.391 1 93.56 277 ILE B C 1
ATOM 4890 O O . ILE B 1 277 ? -12.188 -3.303 7.418 1 93.56 277 ILE B O 1
ATOM 4894 N N . ARG B 1 278 ? -11.898 -2.504 9.5 1 93.5 278 ARG B N 1
ATOM 4895 C CA . ARG B 1 278 ? -13.289 -2.098 9.617 1 93.5 278 ARG B CA 1
ATOM 4896 C C . ARG B 1 278 ? -13.641 -1.044 8.57 1 93.5 278 ARG B C 1
ATOM 4898 O O . ARG B 1 278 ? -14.703 -1.114 7.941 1 93.5 278 ARG B O 1
ATOM 4905 N N . ASN B 1 279 ? -12.781 -0.085 8.438 1 92.88 279 ASN B N 1
ATOM 4906 C CA . ASN B 1 279 ? -13.008 0.971 7.453 1 92.88 279 ASN B CA 1
ATOM 4907 C C . ASN B 1 279 ? -13.016 0.42 6.031 1 92.88 279 ASN B C 1
ATOM 4909 O O . ASN B 1 279 ? -13.797 0.87 5.191 1 92.88 279 ASN B O 1
ATOM 4913 N N . PHE B 1 280 ? -12.188 -0.538 5.762 1 94.62 280 PHE B N 1
ATOM 4914 C CA . PHE B 1 280 ? -12.141 -1.217 4.473 1 94.62 280 PHE B CA 1
ATOM 4915 C C . PHE B 1 280 ? -13.445 -1.947 4.195 1 94.62 280 PHE B C 1
ATOM 4917 O O . PHE B 1 280 ? -14.016 -1.826 3.107 1 94.62 280 PHE B O 1
ATOM 4924 N N . GLU B 1 281 ? -13.898 -2.645 5.156 1 93.38 281 GLU B N 1
ATOM 4925 C CA . GLU B 1 281 ? -15.156 -3.379 5.012 1 93.38 281 GLU B CA 1
ATOM 4926 C C . GLU B 1 281 ? -16.328 -2.428 4.77 1 93.38 281 GLU B C 1
ATOM 4928 O O . GLU B 1 281 ? -17.172 -2.689 3.92 1 93.38 281 GLU B O 1
ATOM 4933 N N . LYS B 1 282 ? -16.328 -1.361 5.551 1 90.75 282 LYS B N 1
ATOM 4934 C CA . LYS B 1 282 ? -17.359 -0.348 5.355 1 90.75 282 LYS B CA 1
ATOM 4935 C C . LYS B 1 282 ? -17.312 0.209 3.938 1 90.75 282 LYS B C 1
ATOM 4937 O O . LYS B 1 282 ? -18.359 0.374 3.301 1 90.75 282 LYS B O 1
ATOM 4942 N N . TYR B 1 283 ? -16.156 0.509 3.506 1 89.81 283 TYR B N 1
ATOM 4943 C CA . TYR B 1 283 ? -15.977 1.012 2.148 1 89.81 283 TYR B CA 1
ATOM 4944 C C . TYR B 1 283 ? -16.516 0.02 1.124 1 89.81 283 TYR B C 1
ATOM 4946 O O . TYR B 1 283 ? -17.203 0.407 0.179 1 89.81 283 TYR B O 1
ATOM 4954 N N . MET B 1 284 ? -16.172 -1.251 1.302 1 88.81 284 MET B N 1
ATOM 4955 C CA . MET B 1 284 ? -16.609 -2.289 0.372 1 88.81 284 MET B CA 1
ATOM 4956 C C . MET B 1 284 ? -18.125 -2.344 0.295 1 88.81 284 MET B C 1
ATOM 4958 O O . MET B 1 284 ? -18.688 -2.465 -0.792 1 88.81 284 MET B O 1
ATOM 4962 N N . ILE B 1 285 ? -18.734 -2.238 1.387 1 88 285 ILE B N 1
ATOM 4963 C CA . ILE B 1 285 ? -20.188 -2.258 1.442 1 88 285 ILE B CA 1
ATOM 4964 C C . ILE B 1 285 ? -20.75 -1.04 0.712 1 88 285 ILE B C 1
ATOM 4966 O O . ILE B 1 285 ? -21.672 -1.164 -0.101 1 88 285 ILE B O 1
ATOM 4970 N N . GLU B 1 286 ? -20.188 0.096 0.967 1 85.19 286 GLU B N 1
ATOM 4971 C CA . GLU B 1 286 ? -20.641 1.337 0.345 1 85.19 286 GLU B CA 1
ATOM 4972 C C . GLU B 1 286 ? -20.453 1.294 -1.169 1 85.19 286 GLU B C 1
ATOM 4974 O O . GLU B 1 286 ? -21.234 1.899 -1.911 1 85.19 286 GLU B O 1
ATOM 4979 N N . GLN B 1 287 ? -19.422 0.583 -1.634 1 80.88 287 GLN B N 1
ATOM 4980 C CA . GLN B 1 287 ? -19.125 0.493 -3.061 1 80.88 287 GLN B CA 1
ATOM 4981 C C . GLN B 1 287 ? -19.922 -0.637 -3.715 1 80.88 287 GLN B C 1
ATOM 4983 O O . GLN B 1 287 ? -19.734 -0.928 -4.898 1 80.88 287 GLN B O 1
ATOM 4988 N N . GLY B 1 288 ? -20.766 -1.318 -2.967 1 79.12 288 GLY B N 1
ATOM 4989 C CA . GLY B 1 288 ? -21.594 -2.395 -3.502 1 79.12 288 GLY B CA 1
ATOM 4990 C C . GLY B 1 288 ? -20.844 -3.715 -3.6 1 79.12 288 GLY B C 1
ATOM 4991 O O . GLY B 1 288 ? -21.219 -4.582 -4.395 1 79.12 288 GLY B O 1
ATOM 4992 N N . MET B 1 289 ? -19.766 -3.836 -2.928 1 81.5 289 MET B N 1
ATOM 4993 C CA . MET B 1 289 ? -18.984 -5.07 -2.906 1 81.5 289 MET B CA 1
ATOM 4994 C C . MET B 1 289 ? -19.297 -5.883 -1.653 1 81.5 289 MET B C 1
ATOM 4996 O O . MET B 1 289 ? -18.391 -6.477 -1.061 1 81.5 289 MET B O 1
ATOM 5000 N N . ASP B 1 290 ? -20.547 -5.906 -1.23 1 82.44 290 ASP B N 1
ATOM 5001 C CA . ASP B 1 290 ? -21 -6.609 -0.034 1 82.44 290 ASP B CA 1
ATOM 5002 C C . ASP B 1 290 ? -20.734 -8.109 -0.145 1 82.44 290 ASP B C 1
ATOM 5004 O O . ASP B 1 290 ? -20.422 -8.766 0.85 1 82.44 290 ASP B O 1
ATOM 5008 N N . ASN B 1 291 ? -20.906 -8.602 -1.305 1 83.31 291 ASN B N 1
ATOM 5009 C CA . ASN B 1 291 ? -20.688 -10.023 -1.526 1 83.31 291 ASN B CA 1
ATOM 5010 C C . ASN B 1 291 ? -19.25 -10.43 -1.177 1 83.31 291 ASN B C 1
ATOM 5012 O O . ASN B 1 291 ? -19.031 -11.508 -0.621 1 83.31 291 ASN B O 1
ATOM 5016 N N . ILE B 1 292 ? -18.297 -9.594 -1.461 1 87.56 292 ILE B N 1
ATOM 5017 C CA . ILE B 1 292 ? -16.891 -9.867 -1.162 1 87.56 292 ILE B CA 1
ATOM 5018 C C . ILE B 1 292 ? -16.641 -9.695 0.334 1 87.56 292 ILE B C 1
ATOM 5020 O O . ILE B 1 292 ? -16.016 -10.547 0.969 1 87.56 292 ILE B O 1
ATOM 5024 N N . SER B 1 293 ? -17.172 -8.609 0.871 1 90.5 293 SER B N 1
ATOM 5025 C CA . SER B 1 293 ? -16.984 -8.305 2.285 1 90.5 293 SER B CA 1
ATOM 5026 C C . SER B 1 293 ? -17.516 -9.422 3.168 1 90.5 293 SER B C 1
ATOM 5028 O O . SER B 1 293 ? -16.922 -9.758 4.191 1 90.5 293 SER B O 1
ATOM 5030 N N . GLU B 1 294 ? -18.609 -10.031 2.809 1 87.38 294 GLU B N 1
ATOM 5031 C CA . GLU B 1 294 ? -19.25 -11.07 3.6 1 87.38 294 GLU B CA 1
ATOM 5032 C C . GLU B 1 294 ? -18.484 -12.391 3.531 1 87.38 294 GLU B C 1
ATOM 5034 O O . GLU B 1 294 ? -18.547 -13.195 4.457 1 87.38 294 GLU B O 1
ATOM 5039 N N . LYS B 1 295 ? -17.766 -12.586 2.48 1 89.75 295 LYS B N 1
ATOM 5040 C CA . LYS B 1 295 ? -17.078 -13.859 2.26 1 89.75 295 LYS B CA 1
ATOM 5041 C C . LYS B 1 295 ? -15.586 -13.742 2.572 1 89.75 295 LYS B C 1
ATOM 5043 O O . LYS B 1 295 ? -14.828 -14.695 2.383 1 89.75 295 LYS B O 1
ATOM 5048 N N . LEU B 1 296 ? -15.164 -12.633 3.012 1 93.81 296 LEU B N 1
ATOM 5049 C CA . LEU B 1 296 ? -13.758 -12.383 3.322 1 93.81 296 LEU B CA 1
ATOM 5050 C C . LEU B 1 296 ? -13.297 -13.242 4.492 1 93.81 296 LEU B C 1
ATOM 5052 O O . LEU B 1 296 ? -13.852 -13.156 5.59 1 93.81 296 LEU B O 1
ATOM 5056 N N . ASN B 1 297 ? -12.344 -14.164 4.23 1 95.62 297 ASN B N 1
ATOM 5057 C CA . ASN B 1 297 ? -11.75 -14.984 5.285 1 95.62 297 ASN B CA 1
ATOM 5058 C C . ASN B 1 297 ? -10.656 -14.227 6.031 1 95.62 297 ASN B C 1
ATOM 5060 O O . ASN B 1 297 ? -9.648 -13.844 5.441 1 95.62 297 ASN B O 1
ATOM 5064 N N . LYS B 1 298 ? -10.875 -14.047 7.289 1 95.44 298 LYS B N 1
ATOM 5065 C CA . LYS B 1 298 ? -9.898 -13.352 8.125 1 95.44 298 LYS B CA 1
ATOM 5066 C C . LYS B 1 298 ? -8.977 -14.336 8.836 1 95.44 298 LYS B C 1
ATOM 5068 O O . LYS B 1 298 ? -9.445 -15.273 9.492 1 95.44 298 LYS B O 1
ATOM 5073 N N . VAL B 1 299 ? -7.648 -14.117 8.688 1 97.06 299 VAL B N 1
ATOM 5074 C CA . VAL B 1 299 ? -6.684 -15.062 9.242 1 97.06 299 VAL B CA 1
ATOM 5075 C C . VAL B 1 299 ? -5.676 -14.328 10.117 1 97.06 299 VAL B C 1
ATOM 5077 O O . VAL B 1 299 ? -5.109 -13.312 9.711 1 97.06 299 VAL B O 1
ATOM 5080 N N . SER B 1 300 ? -5.461 -14.812 11.328 1 94.62 300 SER B N 1
ATOM 5081 C CA . SER B 1 300 ? -4.41 -14.289 12.195 1 94.62 300 SER B CA 1
ATOM 5082 C C . SER B 1 300 ? -3.062 -14.922 11.867 1 94.62 300 SER B C 1
ATOM 5084 O O . SER B 1 300 ? -2.895 -16.141 11.977 1 94.62 300 SER B O 1
ATOM 5086 N N . VAL B 1 301 ? -2.143 -14.078 11.438 1 94.12 301 VAL B N 1
ATOM 5087 C CA . VAL B 1 301 ? -0.823 -14.547 11.023 1 94.12 301 VAL B CA 1
ATOM 5088 C C . VAL B 1 301 ? 0.241 -13.961 11.953 1 94.12 301 VAL B C 1
ATOM 5090 O O . VAL B 1 301 ? 0.167 -12.797 12.336 1 94.12 301 VAL B O 1
ATOM 5093 N N . ASN B 1 302 ? 1.098 -14.805 12.336 1 86.44 302 ASN B N 1
ATOM 5094 C CA . ASN B 1 302 ? 2.254 -14.359 13.102 1 86.44 302 ASN B CA 1
ATOM 5095 C C . ASN B 1 302 ? 3.557 -14.586 12.344 1 86.44 302 ASN B C 1
ATOM 5097 O O . ASN B 1 302 ? 3.787 -15.672 11.805 1 86.44 302 ASN B O 1
ATOM 5101 N N . VAL B 1 303 ? 4.289 -13.523 12.188 1 86 303 VAL B N 1
ATOM 5102 C CA . VAL B 1 303 ? 5.605 -13.625 11.562 1 86 303 VAL B CA 1
ATOM 5103 C C . VAL B 1 303 ? 6.688 -13.625 12.641 1 86 303 VAL B C 1
ATOM 5105 O O . VAL B 1 303 ? 6.816 -12.664 13.398 1 86 303 VAL B O 1
ATOM 5108 N N . GLN B 1 304 ? 7.43 -14.672 12.68 1 81.88 304 GLN B N 1
ATOM 5109 C CA . GLN B 1 304 ? 8.5 -14.758 13.672 1 81.88 304 GLN B CA 1
ATOM 5110 C C . GLN B 1 304 ? 9.648 -13.82 13.328 1 81.88 304 GLN B C 1
ATOM 5112 O O . GLN B 1 304 ? 10.125 -13.805 12.188 1 81.88 304 GLN B O 1
ATOM 5117 N N . PRO B 1 305 ? 10.102 -13.07 14.242 1 81.88 305 PRO B N 1
ATOM 5118 C CA . PRO B 1 305 ? 11.109 -12.047 13.969 1 81.88 305 PRO B CA 1
ATOM 5119 C C . PRO B 1 305 ? 12.461 -12.648 13.586 1 81.88 305 PRO B C 1
ATOM 5121 O O . PRO B 1 305 ? 13.219 -12.039 12.828 1 81.88 305 PRO B O 1
ATOM 5124 N N . ASP B 1 306 ? 12.797 -13.773 13.984 1 84.62 306 ASP B N 1
ATOM 5125 C CA . ASP B 1 306 ? 14.18 -14.227 13.867 1 84.62 306 ASP B CA 1
ATOM 5126 C C . ASP B 1 306 ? 14.312 -15.297 12.781 1 84.62 306 ASP B C 1
ATOM 5128 O O . ASP B 1 306 ? 15.344 -15.969 12.695 1 84.62 306 ASP B O 1
ATOM 5132 N N . ILE B 1 307 ? 13.453 -15.383 11.953 1 89.75 307 ILE B N 1
ATOM 5133 C CA . ILE B 1 307 ? 13.562 -16.359 10.875 1 89.75 307 ILE B CA 1
ATOM 5134 C C . ILE B 1 307 ? 14.156 -15.711 9.633 1 89.75 307 ILE B C 1
ATOM 5136 O O . ILE B 1 307 ? 13.625 -14.711 9.141 1 89.75 307 ILE B O 1
ATOM 5140 N N . PRO B 1 308 ? 15.281 -16.281 9.203 1 91.38 308 PRO B N 1
ATOM 5141 C CA . PRO B 1 308 ? 15.812 -15.766 7.934 1 91.38 308 PRO B CA 1
ATOM 5142 C C . PRO B 1 308 ? 14.82 -15.914 6.781 1 91.38 308 PRO B C 1
ATOM 5144 O O . PRO B 1 308 ? 14.062 -16.891 6.734 1 91.38 308 PRO B O 1
ATOM 5147 N N . VAL B 1 309 ? 14.859 -14.984 5.836 1 92.75 309 VAL B N 1
ATOM 5148 C CA . VAL B 1 309 ? 13.914 -14.938 4.727 1 92.75 309 VAL B CA 1
ATOM 5149 C C . VAL B 1 309 ? 13.961 -16.25 3.951 1 92.75 309 VAL B C 1
ATOM 5151 O O . VAL B 1 309 ? 12.922 -16.766 3.531 1 92.75 309 VAL B O 1
ATOM 5154 N N . GLU B 1 310 ? 15.18 -16.844 3.818 1 91.62 310 GLU B N 1
ATOM 5155 C CA . GLU B 1 310 ? 15.367 -18.047 3.021 1 91.62 310 GLU B CA 1
ATOM 5156 C C . GLU B 1 310 ? 14.719 -19.25 3.684 1 91.62 310 GLU B C 1
ATOM 5158 O O . GLU B 1 310 ? 14.492 -20.281 3.035 1 91.62 310 GLU B O 1
ATOM 5163 N N . ASP B 1 311 ? 14.398 -19.156 4.953 1 92.5 311 ASP B N 1
ATOM 5164 C CA . ASP B 1 311 ? 13.875 -20.281 5.703 1 92.5 311 ASP B CA 1
ATOM 5165 C C . ASP B 1 311 ? 12.359 -20.188 5.863 1 92.5 311 ASP B C 1
ATOM 5167 O O . ASP B 1 311 ? 11.719 -21.125 6.344 1 92.5 311 ASP B O 1
ATOM 5171 N N . ILE B 1 312 ? 11.797 -19.188 5.402 1 94.31 312 ILE B N 1
ATOM 5172 C CA . ILE B 1 312 ? 10.383 -18.906 5.656 1 94.31 312 ILE B CA 1
ATOM 5173 C C . ILE B 1 312 ? 9.523 -20 5.02 1 94.31 312 ILE B C 1
ATOM 5175 O O . ILE B 1 312 ? 8.633 -20.547 5.668 1 94.31 312 ILE B O 1
ATOM 5179 N N . TRP B 1 313 ? 9.836 -20.297 3.803 1 94.69 313 TRP B N 1
ATOM 5180 C CA . TRP B 1 313 ? 9.039 -21.297 3.1 1 94.69 313 TRP B CA 1
ATOM 5181 C C . TRP B 1 313 ? 9 -22.609 3.885 1 94.69 313 TRP B C 1
ATOM 5183 O O . TRP B 1 313 ? 7.926 -23.172 4.102 1 94.69 313 TRP B O 1
ATOM 5193 N N . GLY B 1 314 ? 10.148 -23.062 4.289 1 92.44 314 GLY B N 1
ATOM 5194 C CA . GLY B 1 314 ? 10.25 -24.328 4.988 1 92.44 314 GLY B CA 1
ATOM 5195 C C . GLY B 1 314 ? 9.586 -24.312 6.352 1 92.44 314 GLY B C 1
ATOM 5196 O O . GLY B 1 314 ? 9.188 -25.359 6.863 1 92.44 314 GLY B O 1
ATOM 5197 N N . LYS B 1 315 ? 9.352 -23.188 6.914 1 91.75 315 LYS B N 1
ATOM 5198 C CA . LYS B 1 315 ? 8.844 -23.094 8.281 1 91.75 315 LYS B CA 1
ATOM 5199 C C . LYS B 1 315 ? 7.332 -22.875 8.289 1 91.75 315 LYS B C 1
ATOM 5201 O O . LYS B 1 315 ? 6.688 -23 9.328 1 91.75 315 LYS B O 1
ATOM 5206 N N . LEU B 1 316 ? 6.727 -22.625 7.133 1 94.12 316 LEU B N 1
ATOM 5207 C CA . LEU B 1 316 ? 5.309 -22.297 7.031 1 94.12 316 LEU B CA 1
ATOM 5208 C C . LEU B 1 316 ? 4.457 -23.375 7.68 1 94.12 316 LEU B C 1
ATOM 5210 O O . LEU B 1 316 ? 3.58 -23.078 8.492 1 94.12 316 LEU B O 1
ATOM 5214 N N . PRO B 1 317 ? 4.738 -24.688 7.473 1 92.56 317 PRO B N 1
ATOM 5215 C CA . PRO B 1 317 ? 3.865 -25.734 8.02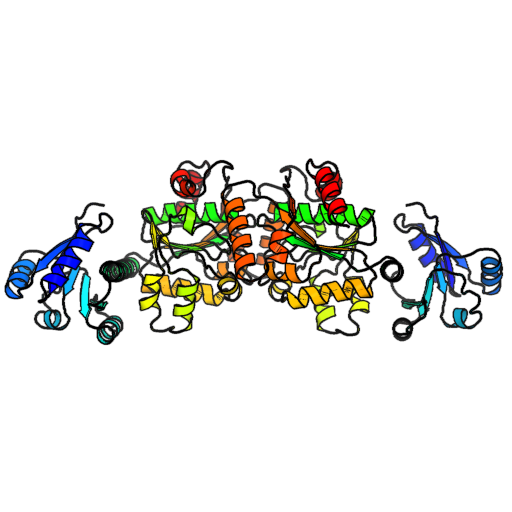3 1 92.56 317 PRO B CA 1
ATOM 5216 C C . PRO B 1 317 ? 3.941 -25.812 9.547 1 92.56 317 PRO B C 1
ATOM 5218 O O . PRO B 1 317 ? 3.072 -26.422 10.18 1 92.56 317 PRO B O 1
ATOM 5221 N N . PHE B 1 318 ? 4.906 -25.188 10.125 1 91.06 318 PHE B N 1
ATOM 5222 C CA . PHE B 1 318 ? 5.109 -25.297 11.562 1 91.06 318 PHE B CA 1
ATOM 5223 C C . PHE B 1 318 ? 4.555 -24.062 12.281 1 91.06 318 PHE B C 1
ATOM 5225 O O . PHE B 1 318 ? 4.633 -23.969 13.508 1 91.06 318 PHE B O 1
ATOM 5232 N N . SER B 1 319 ? 3.977 -23.188 11.492 1 89.62 319 SER B N 1
ATOM 5233 C CA . SER B 1 319 ? 3.359 -22.016 12.094 1 89.62 319 SER B CA 1
ATOM 5234 C C . SER B 1 319 ? 2.057 -22.375 12.805 1 89.62 319 SER B C 1
ATOM 5236 O O . SER B 1 319 ? 1.372 -23.328 12.406 1 89.62 319 SER B O 1
ATOM 5238 N N . GLU B 1 320 ? 1.645 -21.594 13.82 1 89.06 320 GLU B N 1
ATOM 5239 C CA . GLU B 1 320 ? 0.488 -21.859 14.672 1 89.06 320 GLU B CA 1
ATOM 5240 C C . GLU B 1 320 ? -0.812 -21.766 13.875 1 89.06 320 GLU B C 1
ATOM 5242 O O . GLU B 1 320 ? -1.776 -22.484 14.172 1 89.06 320 GLU B O 1
ATOM 5247 N N . TYR B 1 321 ? -0.818 -20.953 12.883 1 92.94 321 TYR B N 1
ATOM 5248 C CA . TYR B 1 321 ? -2.059 -20.688 12.156 1 92.94 321 TYR B CA 1
ATOM 5249 C C . TYR B 1 321 ? -2.229 -21.672 10.992 1 92.94 321 TYR B C 1
ATOM 5251 O O . TYR B 1 321 ? -3.291 -21.719 10.375 1 92.94 321 TYR B O 1
ATOM 5259 N N . TYR B 1 322 ? -1.284 -22.469 10.656 1 94.06 322 TYR B N 1
ATOM 5260 C CA . TYR B 1 322 ? -1.23 -23.219 9.414 1 94.06 322 TYR B CA 1
ATOM 5261 C C . TYR B 1 322 ? -2.332 -24.281 9.367 1 94.06 322 TYR B C 1
ATOM 5263 O O . TYR B 1 322 ? -3.006 -24.438 8.352 1 94.06 322 TYR B O 1
ATOM 5271 N N . GLU B 1 323 ? -2.549 -24.984 10.461 1 92.94 323 GLU B N 1
ATOM 5272 C CA . GLU B 1 323 ? -3.582 -26.016 10.508 1 92.94 323 GLU B CA 1
ATOM 5273 C C . GLU B 1 323 ? -4.973 -25.406 10.359 1 92.94 323 GLU B C 1
ATOM 5275 O O . GLU B 1 323 ? -5.816 -25.938 9.633 1 92.94 323 GLU B O 1
ATOM 5280 N N . ASP B 1 324 ? -5.199 -24.375 11.062 1 94.44 324 ASP B N 1
ATOM 5281 C CA . ASP B 1 324 ? -6.48 -23.672 10.953 1 94.44 324 ASP B CA 1
ATOM 5282 C C . ASP B 1 324 ? -6.707 -23.172 9.531 1 94.44 324 ASP B C 1
ATOM 5284 O O . ASP B 1 324 ? -7.836 -23.172 9.031 1 94.44 324 ASP B O 1
ATOM 5288 N N . LEU B 1 325 ? -5.645 -22.688 8.914 1 96.56 325 LEU B N 1
ATOM 5289 C CA . LEU B 1 325 ? -5.715 -22.203 7.535 1 96.56 325 LEU B CA 1
ATOM 5290 C C . LEU B 1 325 ? -6.105 -23.344 6.586 1 96.56 325 LEU B C 1
ATOM 5292 O O . LEU B 1 325 ? -6.93 -23.141 5.691 1 96.56 325 LEU B O 1
ATOM 5296 N N . GLN B 1 326 ? -5.586 -24.5 6.781 1 95.12 326 GLN B N 1
ATOM 5297 C CA . GLN B 1 326 ? -5.941 -25.656 5.973 1 95.12 326 GLN B CA 1
ATOM 5298 C C . GLN B 1 326 ? -7.426 -25.984 6.098 1 95.12 326 GLN B C 1
ATOM 5300 O O . GLN B 1 326 ? -8.086 -26.266 5.098 1 95.12 326 GLN B O 1
ATOM 5305 N N . ARG B 1 327 ? -7.891 -25.906 7.266 1 93.44 327 ARG B N 1
ATOM 5306 C CA . ARG B 1 327 ? -9.305 -26.172 7.508 1 93.44 327 ARG B CA 1
ATOM 5307 C C . ARG B 1 327 ? -10.188 -25.141 6.824 1 93.44 327 ARG B C 1
ATOM 5309 O O . ARG B 1 327 ? -11.234 -25.469 6.273 1 93.44 327 ARG B O 1
ATOM 5316 N N . MET B 1 328 ? -9.742 -23.922 6.902 1 94.06 328 MET B N 1
ATOM 5317 C CA . MET B 1 328 ? -10.484 -22.828 6.285 1 94.06 328 MET B CA 1
ATOM 5318 C C . MET B 1 328 ? -10.562 -23.016 4.773 1 94.06 328 MET B C 1
ATOM 5320 O O . MET B 1 328 ? -11.609 -22.781 4.168 1 94.06 328 MET B O 1
ATOM 5324 N N . ILE B 1 329 ? -9.445 -23.344 4.152 1 94.81 329 ILE B N 1
ATOM 5325 C CA . ILE B 1 329 ? -9.375 -23.547 2.711 1 94.81 329 ILE B CA 1
ATOM 5326 C C . ILE B 1 329 ? -10.273 -24.719 2.307 1 94.81 329 ILE B C 1
ATOM 5328 O O . ILE B 1 329 ? -11 -24.625 1.314 1 94.81 329 ILE B O 1
ATOM 5332 N N . ASN B 1 330 ? -10.312 -25.734 3.082 1 89 330 ASN B N 1
ATOM 5333 C CA . ASN B 1 330 ? -11.164 -26.891 2.82 1 89 330 ASN B CA 1
ATOM 5334 C C . ASN B 1 330 ? -12.641 -26.531 2.922 1 89 330 ASN B C 1
ATOM 5336 O O . ASN B 1 330 ? -13.461 -27.031 2.145 1 89 330 ASN B O 1
ATOM 5340 N N . ALA B 1 331 ? -12.953 -25.688 3.84 1 82.88 331 ALA B N 1
ATOM 5341 C CA . ALA B 1 331 ? -14.336 -25.297 4.066 1 82.88 331 ALA B CA 1
ATOM 5342 C C . ALA B 1 331 ? -14.852 -24.406 2.926 1 82.88 331 ALA B C 1
ATOM 5344 O O . ALA B 1 331 ? -16.047 -24.375 2.658 1 82.88 331 ALA B O 1
ATOM 5345 N N . GLY B 1 332 ? -13.992 -23.672 2.285 1 77.19 332 GLY B N 1
ATOM 5346 C CA . GLY B 1 332 ? -14.375 -22.797 1.188 1 77.19 332 GLY B CA 1
ATOM 5347 C C . GLY B 1 332 ? -14.602 -23.531 -0.115 1 77.19 332 GLY B C 1
ATOM 5348 O O . GLY B 1 332 ? -14.992 -22.938 -1.118 1 77.19 332 GLY B O 1
ATOM 5349 N N . GLY B 1 333 ? -14.523 -24.797 -0.06 1 68.19 333 GLY B N 1
ATOM 5350 C CA . GLY B 1 333 ? -14.789 -25.609 -1.237 1 68.19 333 GLY B CA 1
ATOM 5351 C C . GLY B 1 333 ? -13.578 -25.75 -2.143 1 68.19 333 GLY B C 1
ATOM 5352 O O . GLY B 1 333 ? -13.727 -25.984 -3.344 1 68.19 333 GLY B O 1
ATOM 5353 N N . ILE B 1 334 ? -12.578 -25.266 -1.65 1 72.31 334 ILE B N 1
ATOM 5354 C CA . ILE B 1 334 ? -11.336 -25.5 -2.381 1 72.31 334 ILE B CA 1
ATOM 5355 C C . ILE B 1 334 ? -10.719 -26.828 -1.948 1 72.31 334 ILE B C 1
ATOM 5357 O O . ILE B 1 334 ? -10.68 -27.141 -0.757 1 72.31 334 ILE B O 1
#

InterPro domains:
  IPR027417 P-loop containing nucleoside triphosphate hydrolase [G3DSA:3.40.50.300] (135-324)